Protein AF-A0A8H4V1C7-F1 (afdb_monomer)

Sequence (388 aa):
MLRLYQAPLQSSQPSQIDTTASMDLNTNDAVQQEPMLTAEHVKLALLLKQCIADLATHTYYADQISDMVRTLLRRIRPLAPTDVSTATLSKIITEPNASTNNISNLTGERQAENYFYSTASRVVALEAVKDILGVANQGKTTNGPDIESRNKVGLHVWEGTQWLLRDSDRHVRNAYAEAFTSWLQLETTKNDFKVPDSSSRLSRAQSKHESDGHKRNAPMAAVDKTHTHASFVFLQLLHLSIYETAIEYADKQEDILVAYVLLVQMVDKLGVNAVRFGLPMVLKLQSEALTTATSQVNIGSLVYGYLTALTDKFGFSSSQLGSAISGEIFKRQKNGTWLDMVQLPPLPVSQIPSSANESLDRPALQEPLRAFSAVGELVMQVEDAYNT

Solvent-accessible surface area (backbone atoms only — not comparable to full-atom values): 23350 Å² total; per-residue (Å²): 141,81,86,76,87,80,82,83,88,79,87,81,83,91,81,89,88,82,92,85,85,89,76,97,72,93,71,84,78,73,75,80,70,75,80,80,75,50,74,63,56,53,50,50,50,53,50,50,39,50,53,61,12,57,58,36,68,62,79,93,48,37,55,48,66,36,47,54,43,33,52,47,58,70,26,48,47,72,68,71,61,86,87,60,49,69,69,57,58,52,44,56,75,73,46,88,75,73,75,87,79,75,84,82,77,52,75,62,61,65,51,56,76,68,43,26,46,51,68,69,48,38,28,51,44,28,47,31,43,30,43,25,54,49,45,58,52,60,71,81,78,62,96,71,92,68,87,72,67,52,55,68,56,57,68,41,58,54,47,89,50,42,64,43,55,61,43,92,48,64,62,40,23,50,28,44,51,46,24,51,52,46,43,47,71,73,48,52,48,86,67,50,31,51,73,83,66,77,66,68,61,56,61,68,63,67,77,69,87,82,78,88,83,81,93,80,86,66,66,66,66,52,52,51,51,51,43,52,48,37,33,50,52,34,53,50,49,35,44,50,31,46,51,51,39,41,62,78,36,28,73,38,65,54,61,40,49,48,48,39,35,50,54,41,51,37,40,72,37,21,30,57,65,33,42,75,47,43,48,63,47,46,59,48,58,69,68,54,91,64,88,48,65,57,25,45,26,42,52,52,32,39,43,54,46,45,51,50,45,49,24,58,72,47,68,39,45,87,36,72,66,26,48,52,54,53,50,51,50,52,52,27,53,77,68,69,50,48,50,85,79,66,48,88,81,57,64,59,68,92,71,57,68,78,78,87,78,72,80,76,84,66,79,77,72,90,63,84,83,81,70,90,77,65,57,69,63,52,52,49,50,48,48,56,47,69,77,106

Radius of gyration: 25.95 Å; Cα contacts (8 Å, |Δi|>4): 340; chains: 1; bounding box: 70×93×58 Å

Foldseek 3Di:
DDDDDDDDDDDDDDDDDDDDDDDDDPDPPPPPDDPDDDPVNVVVLVVVLLVLLLVLLDDPAACVLLCSLLQLLVQEDEADPPVCPPVLVVCCVPPVPDDPPPPDPCPPSVSNVSHQRDPVSLLSSLVSLLSNLVSNQVVVPDDDDDPPRYDFNALLSCQPNLCQCVDPDPSSNLSNLQSVLSSLVRRFDPPLQDDPDPPVVVVVVPVDPDDDDDDDDPPPVVVVVVSSVSNLVSLLSNLVSLLVQCVVCLLPLLSLLSSLLSLLSCCQRNNPSNCVRNVVSLLVLQVDPDDDLSSQLSSLQSSLLSLQSLCVNLVNCVPPSVVVSVVLQVVCVVVVSHDPQSDPVHDRSVPRDDCPDDPPPGDDDPDRRDRDDPVVVSVVSSVVSNVD

Secondary structure (DSSP, 8-state):
--------------------------------------HHHHHHHHHHHHHHHHGGGS-SSTTHHHHHHHHHHHHB-SS--TTS-HHHHHHHHH-TT--S--TTSTTTHHHHTTSB-SHHHHHHHHHHHHHHHHHHHHGGGSS-S--TTS----GGGGTT-GGGGG-SSHHHHHHHHHHHHHHHHHH--TTTTS---SSHHHHHHHS-----------HHHHHHHHHHHHHHHHHHHHHHHHHHHHHHTTT-HHHHHHHHHHHHHHHHHHTHHHHHHHHHHHHHHTTS---SHHHHHHHHHHHHHHHHHHHHHTT-TTSHHHHHHHHHHHHHHHTT-S-TT--SSPPPGGGS---SS----PPPPSS-------HHHHHHHHHHHHH-

Nearest PDB structures (foldseek):
  7ue2-assembly1_A  TM=3.694E-01  e=6.417E+00  synthetic construct
  6rrk-assembly2_A  TM=1.692E-01  e=2.383E+00  Homo sapiens

Structure (mmCIF, N/CA/C/O backbone):
data_AF-A0A8H4V1C7-F1
#
_entry.id   AF-A0A8H4V1C7-F1
#
loop_
_atom_site.group_PDB
_atom_site.id
_atom_site.type_symbol
_atom_site.label_atom_id
_atom_site.label_alt_id
_atom_site.label_comp_id
_atom_site.label_asym_id
_atom_site.label_entity_id
_atom_site.label_seq_id
_atom_site.pdbx_PDB_ins_code
_atom_site.Cartn_x
_atom_site.Cartn_y
_atom_site.Cartn_z
_atom_site.occupancy
_atom_site.B_iso_or_equiv
_atom_site.auth_seq_id
_atom_site.auth_comp_id
_atom_site.auth_asym_id
_atom_site.auth_atom_id
_atom_site.pdbx_PDB_model_num
ATOM 1 N N . MET A 1 1 ? 3.043 20.015 -11.185 1.00 26.77 1 MET A N 1
ATOM 2 C CA . MET A 1 1 ? 3.939 21.104 -10.734 1.00 26.77 1 MET A CA 1
ATOM 3 C C . MET A 1 1 ? 4.290 20.857 -9.272 1.00 26.77 1 MET A C 1
ATOM 5 O O . MET A 1 1 ? 3.580 21.327 -8.395 1.00 26.77 1 MET A O 1
ATOM 9 N N . LEU A 1 2 ? 5.309 20.033 -9.013 1.00 31.56 2 LEU A N 1
ATOM 10 C CA . LEU A 1 2 ? 5.764 19.692 -7.660 1.00 31.56 2 LEU A CA 1
ATOM 11 C C . LEU A 1 2 ? 6.832 20.706 -7.222 1.00 31.56 2 LEU A C 1
ATOM 13 O O . LEU A 1 2 ? 7.815 20.913 -7.932 1.00 31.56 2 LEU A O 1
ATOM 17 N N . ARG A 1 3 ? 6.590 21.376 -6.088 1.00 30.47 3 ARG A N 1
ATOM 18 C CA . ARG A 1 3 ? 7.496 22.347 -5.461 1.00 30.47 3 ARG A CA 1
ATOM 19 C C . ARG A 1 3 ? 8.681 21.607 -4.848 1.00 30.47 3 ARG A C 1
ATOM 21 O O . ARG A 1 3 ? 8.581 21.096 -3.738 1.00 30.47 3 ARG A O 1
ATOM 28 N N . LEU A 1 4 ? 9.799 21.582 -5.559 1.00 37.28 4 LEU A N 1
ATOM 29 C CA . LEU A 1 4 ? 11.096 21.329 -4.945 1.00 37.28 4 LEU A CA 1
ATOM 30 C C . LEU A 1 4 ? 11.575 22.641 -4.308 1.00 37.28 4 LEU A C 1
ATOM 32 O O . LEU A 1 4 ? 11.664 23.660 -4.985 1.00 37.28 4 LEU A O 1
ATOM 36 N N . TYR A 1 5 ? 11.758 22.593 -2.987 1.00 34.47 5 TYR A N 1
ATOM 37 C CA . TYR A 1 5 ? 12.423 23.545 -2.092 1.00 34.47 5 TYR A CA 1
ATOM 38 C C . TYR A 1 5 ? 12.792 24.923 -2.667 1.00 34.47 5 TYR A C 1
ATOM 40 O O . TYR A 1 5 ? 13.835 25.104 -3.291 1.00 34.47 5 TYR A O 1
ATOM 48 N N . GLN A 1 6 ? 11.988 25.931 -2.327 1.00 30.08 6 GLN A N 1
ATOM 49 C CA . GLN A 1 6 ? 12.411 27.329 -2.348 1.00 30.08 6 GLN A CA 1
ATOM 50 C C . GLN A 1 6 ? 12.234 27.879 -0.928 1.00 30.08 6 GLN A C 1
ATOM 52 O O . GLN A 1 6 ? 11.108 28.064 -0.468 1.00 30.08 6 GLN A O 1
ATOM 57 N N . ALA A 1 7 ? 13.338 28.065 -0.202 1.00 30.33 7 ALA A N 1
ATOM 58 C CA . ALA A 1 7 ? 13.331 28.777 1.075 1.00 30.33 7 ALA A CA 1
ATOM 59 C C . ALA A 1 7 ? 13.238 30.301 0.822 1.00 30.33 7 ALA A C 1
ATOM 61 O O . ALA A 1 7 ? 13.764 30.779 -0.188 1.00 30.33 7 ALA A O 1
ATOM 62 N N . PRO A 1 8 ? 12.564 31.074 1.694 1.00 30.16 8 PRO A N 1
ATOM 63 C CA . PRO A 1 8 ? 12.330 32.499 1.479 1.00 30.16 8 PRO A CA 1
ATOM 64 C C . PRO A 1 8 ? 13.591 33.335 1.745 1.00 30.16 8 PRO A C 1
ATOM 66 O O . PRO A 1 8 ? 14.220 33.227 2.794 1.00 30.16 8 PRO A O 1
ATOM 69 N N . LEU A 1 9 ? 13.924 34.221 0.804 1.00 26.92 9 LEU A N 1
ATOM 70 C CA . LEU A 1 9 ? 14.897 35.297 0.990 1.00 26.92 9 LEU A CA 1
ATOM 71 C C . LEU A 1 9 ? 14.350 36.301 2.019 1.00 26.92 9 LEU A C 1
ATOM 73 O O . LEU A 1 9 ? 13.437 37.064 1.708 1.00 26.92 9 LEU A O 1
ATOM 77 N N . GLN A 1 10 ? 14.904 36.323 3.233 1.00 28.25 10 GLN A N 1
ATOM 78 C CA . GLN A 1 10 ? 14.740 37.449 4.155 1.00 28.25 10 GLN A CA 1
ATOM 79 C C . GLN A 1 10 ? 15.849 38.474 3.896 1.00 28.25 10 GLN A C 1
ATOM 81 O O . GLN A 1 10 ? 17.031 38.211 4.107 1.00 28.25 10 GLN A O 1
ATOM 86 N N . SER A 1 11 ? 15.457 39.653 3.419 1.00 26.39 11 SER A N 1
ATOM 87 C CA . SER A 1 11 ? 16.306 40.838 3.349 1.00 26.39 11 SER A CA 1
ATOM 88 C C . SER A 1 11 ? 16.391 41.490 4.732 1.00 26.39 11 SER A C 1
ATOM 90 O O . SER A 1 11 ? 15.409 42.075 5.191 1.00 26.39 11 SER A O 1
ATOM 92 N N . SER A 1 12 ? 17.552 41.433 5.379 1.00 29.14 12 SER A N 1
ATOM 93 C CA . SER A 1 12 ? 17.811 42.173 6.619 1.00 29.14 12 SER A CA 1
ATOM 94 C C . SER A 1 12 ? 18.570 43.467 6.310 1.00 29.14 12 SER A C 1
ATOM 96 O O . SER A 1 12 ? 19.718 43.430 5.870 1.00 29.14 12 SER A O 1
ATOM 98 N N . GLN A 1 13 ? 17.929 44.617 6.541 1.00 25.20 13 GLN A N 1
ATOM 99 C CA . GLN A 1 13 ? 18.612 45.904 6.732 1.00 25.20 13 GLN A CA 1
ATOM 100 C C . GLN A 1 13 ? 19.282 45.940 8.120 1.00 25.20 13 GLN A C 1
ATOM 102 O O . GLN A 1 13 ? 18.752 45.340 9.057 1.00 25.20 13 GLN A O 1
ATOM 107 N N . PRO A 1 14 ? 20.411 46.653 8.294 1.00 27.86 14 PRO A N 1
ATOM 108 C CA . PRO A 1 14 ? 21.141 46.672 9.554 1.00 27.86 14 PRO A CA 1
ATOM 109 C C . PRO A 1 14 ? 20.609 47.763 10.491 1.00 27.86 14 PRO A C 1
ATOM 111 O O . PRO A 1 14 ? 20.360 48.892 10.074 1.00 27.86 14 PRO A O 1
ATOM 114 N N . SER A 1 15 ? 20.499 47.450 11.780 1.00 26.08 15 SER A N 1
ATOM 115 C CA . SER A 1 15 ? 20.447 48.447 12.854 1.00 26.08 15 SER A CA 1
ATOM 116 C C . SER A 1 15 ? 21.592 48.172 13.825 1.00 26.08 15 SER A C 1
ATOM 118 O O . SER A 1 15 ? 21.774 47.048 14.285 1.00 26.08 15 SER A O 1
ATOM 120 N N . GLN A 1 16 ? 22.404 49.205 14.044 1.00 26.34 16 GLN A N 1
ATOM 121 C CA . GLN A 1 16 ? 23.557 49.245 14.942 1.00 26.34 16 GLN A CA 1
ATOM 122 C C . GLN A 1 16 ? 23.115 49.243 16.419 1.00 26.34 16 GLN A C 1
ATOM 124 O O . GLN A 1 16 ? 22.087 49.841 16.728 1.00 26.34 16 GLN A O 1
ATOM 129 N N . ILE A 1 17 ? 23.936 48.676 17.319 1.00 29.11 17 ILE A N 1
ATOM 130 C CA . ILE A 1 17 ? 24.648 49.373 18.424 1.00 29.11 17 ILE A CA 1
ATOM 131 C C . ILE A 1 17 ? 25.153 48.376 19.508 1.00 29.11 17 ILE A C 1
ATOM 133 O O . ILE A 1 17 ? 24.414 47.525 19.987 1.00 29.11 17 ILE A O 1
ATOM 137 N N . ASP A 1 18 ? 26.432 48.580 19.858 1.00 25.89 18 ASP A N 1
ATOM 138 C CA . ASP A 1 18 ? 27.229 48.327 21.080 1.00 25.89 18 ASP A CA 1
ATOM 139 C C . ASP A 1 18 ? 27.553 46.939 21.683 1.00 25.89 18 ASP A C 1
ATOM 141 O O . ASP A 1 18 ? 26.820 46.347 22.465 1.00 25.89 18 ASP A O 1
ATOM 145 N N . THR A 1 19 ? 28.798 46.522 21.406 1.00 29.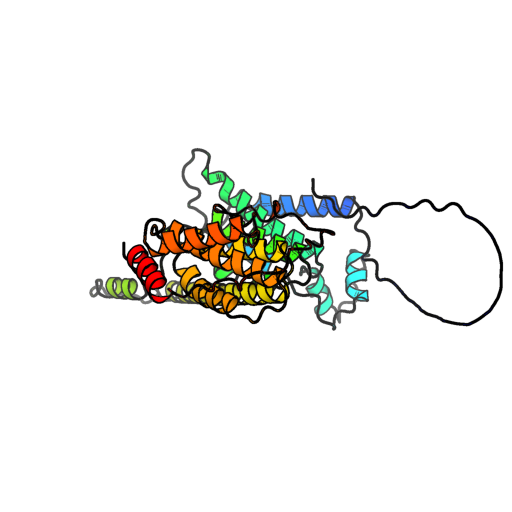05 19 THR A N 1
ATOM 146 C CA . THR A 1 19 ? 29.955 46.349 22.319 1.00 29.05 19 THR A CA 1
ATOM 147 C C . THR A 1 19 ? 29.729 45.966 23.797 1.00 29.05 19 THR A C 1
ATOM 149 O O . THR A 1 19 ? 29.399 46.809 24.625 1.00 29.05 19 THR A O 1
ATOM 152 N N . THR A 1 20 ? 30.109 44.739 24.185 1.00 27.77 20 THR A N 1
ATOM 153 C CA . THR A 1 20 ? 31.231 44.393 25.105 1.00 27.77 20 THR A CA 1
ATOM 154 C C . THR A 1 20 ? 31.160 42.918 25.543 1.00 27.77 20 THR A C 1
ATOM 156 O O . THR A 1 20 ? 30.081 42.355 25.668 1.00 27.77 20 THR A O 1
ATOM 159 N N . ALA A 1 21 ? 32.335 42.349 25.845 1.00 28.30 21 ALA A N 1
ATOM 160 C CA . ALA A 1 21 ? 32.614 41.068 26.516 1.00 28.30 21 ALA A CA 1
ATOM 161 C C . ALA A 1 21 ? 32.961 39.855 25.625 1.00 28.30 21 ALA A C 1
ATOM 163 O O . ALA A 1 21 ? 32.139 39.212 24.985 1.00 28.30 21 ALA A O 1
ATOM 164 N N . SER A 1 22 ? 34.257 39.555 25.679 1.00 29.39 22 SER A N 1
ATOM 165 C CA . SER A 1 22 ? 34.970 38.345 25.284 1.00 29.39 22 SER A CA 1
ATOM 166 C C . SER A 1 22 ? 34.446 37.071 25.953 1.00 29.39 22 SER A C 1
ATOM 168 O O . SER A 1 22 ? 34.330 37.050 27.177 1.00 29.39 22 SER A O 1
ATOM 170 N N . MET A 1 23 ? 34.302 35.987 25.187 1.00 29.89 23 MET A N 1
ATOM 171 C CA . MET A 1 23 ? 34.696 34.637 25.611 1.00 29.89 23 MET A CA 1
ATOM 172 C C . MET A 1 23 ? 34.697 33.682 24.413 1.00 29.89 23 MET A C 1
ATOM 174 O O . MET A 1 23 ? 33.713 33.570 23.686 1.00 29.89 23 MET A O 1
ATOM 178 N N . ASP A 1 24 ? 35.838 33.024 24.220 1.00 32.75 24 ASP A N 1
ATOM 179 C CA . ASP A 1 24 ? 36.087 31.987 23.227 1.00 32.75 24 ASP A CA 1
ATOM 180 C C . ASP A 1 24 ? 35.074 30.840 23.331 1.00 32.75 24 ASP A C 1
ATOM 182 O O . ASP A 1 24 ? 35.061 30.109 24.319 1.00 32.75 24 ASP A O 1
ATOM 186 N N . LEU A 1 25 ? 34.284 30.629 22.278 1.00 28.27 25 LEU A N 1
ATOM 187 C CA . LEU A 1 25 ? 33.581 29.373 22.024 1.00 28.27 25 LEU A CA 1
ATOM 188 C C . LEU A 1 25 ? 33.672 29.060 20.532 1.00 28.27 25 LEU A C 1
ATOM 190 O O . LEU A 1 25 ? 32.875 29.500 19.704 1.00 28.27 25 LEU A O 1
ATOM 194 N N . ASN A 1 26 ? 34.710 28.296 20.209 1.00 29.84 26 ASN A N 1
ATOM 195 C CA . ASN A 1 26 ? 34.940 27.688 18.912 1.00 29.84 26 ASN A CA 1
ATOM 196 C C . ASN A 1 26 ? 33.901 26.569 18.720 1.00 29.84 26 ASN A C 1
ATOM 198 O O . ASN A 1 26 ? 34.162 25.398 18.993 1.00 29.84 26 ASN A O 1
ATOM 202 N N . THR A 1 27 ? 32.689 26.952 18.324 1.00 28.47 27 THR A N 1
ATOM 203 C CA . THR A 1 27 ? 31.579 26.035 18.042 1.00 28.47 27 THR A CA 1
ATOM 204 C C . THR A 1 27 ? 31.425 25.979 16.530 1.00 28.47 27 THR A C 1
ATOM 206 O O . THR A 1 27 ? 30.782 26.827 15.918 1.00 28.47 27 THR A O 1
ATOM 209 N N . ASN A 1 28 ? 32.091 25.004 15.912 1.00 28.61 28 ASN A N 1
ATOM 210 C CA . ASN A 1 28 ? 31.860 24.641 14.518 1.00 28.61 28 ASN A CA 1
ATOM 211 C C . ASN A 1 28 ? 30.501 23.932 14.413 1.00 28.61 28 ASN A C 1
ATOM 213 O O . ASN A 1 28 ? 30.443 22.718 14.227 1.00 28.61 28 ASN A O 1
ATOM 217 N N . ASP A 1 29 ? 29.412 24.694 14.513 1.00 27.14 29 ASP A N 1
ATOM 218 C CA . ASP A 1 29 ? 28.096 24.274 14.030 1.00 27.14 29 ASP A CA 1
ATOM 219 C C . ASP A 1 29 ? 28.081 24.415 12.504 1.00 27.14 29 ASP A C 1
ATOM 221 O O . ASP A 1 29 ? 27.493 25.324 11.916 1.00 27.14 29 ASP A O 1
ATOM 225 N N . ALA A 1 30 ? 28.778 23.495 11.837 1.00 30.17 30 ALA A N 1
ATOM 226 C CA . ALA A 1 30 ? 28.571 23.258 10.421 1.00 30.17 30 ALA A CA 1
ATOM 227 C C . ALA A 1 30 ? 27.238 22.517 10.270 1.00 30.17 30 ALA A C 1
ATOM 229 O O . ALA A 1 30 ? 27.190 21.288 10.205 1.00 30.17 30 ALA A O 1
ATOM 230 N N . VAL A 1 31 ? 26.148 23.286 10.234 1.00 32.81 31 VAL A N 1
ATOM 231 C CA . VAL A 1 31 ? 24.867 22.843 9.682 1.00 32.81 31 VAL A CA 1
ATOM 232 C C . VAL A 1 31 ? 25.169 22.308 8.283 1.00 32.81 31 VAL A C 1
ATOM 234 O O . VAL A 1 31 ? 25.456 23.073 7.363 1.00 32.81 31 VAL A O 1
ATOM 237 N N . GLN A 1 32 ? 25.179 20.982 8.146 1.00 33.19 32 GLN A N 1
ATOM 238 C CA . GLN A 1 32 ? 25.326 20.290 6.872 1.00 33.19 32 GLN A CA 1
ATOM 239 C C . GLN A 1 32 ? 24.085 20.595 6.029 1.00 33.19 32 GLN A C 1
ATOM 241 O O . GLN A 1 32 ? 23.100 19.863 6.046 1.00 33.19 32 GLN A O 1
ATOM 246 N N . GLN A 1 33 ? 24.114 21.725 5.325 1.00 32.47 33 GLN A N 1
ATOM 247 C CA . GLN A 1 33 ? 23.203 21.989 4.226 1.00 32.47 33 GLN A CA 1
ATOM 248 C C . GLN A 1 33 ? 23.532 20.981 3.127 1.00 32.47 33 GLN A C 1
ATOM 250 O O . GLN A 1 33 ? 24.627 20.997 2.562 1.00 32.47 33 GLN A O 1
ATOM 255 N N . GLU A 1 34 ? 22.588 20.082 2.850 1.00 41.69 34 GLU A N 1
ATOM 256 C CA . GLU A 1 34 ? 22.581 19.302 1.616 1.00 41.69 34 GLU A CA 1
ATOM 257 C C . GLU A 1 34 ? 22.830 20.276 0.445 1.00 41.69 34 GLU A C 1
ATOM 259 O O . GLU A 1 34 ? 22.159 21.314 0.377 1.00 41.69 34 GLU A O 1
ATOM 264 N N . PRO A 1 35 ? 23.810 20.019 -0.441 1.00 48.12 35 PRO A N 1
ATOM 265 C CA . PRO A 1 35 ? 24.125 20.945 -1.519 1.00 48.12 35 PRO A CA 1
ATOM 266 C C . PRO A 1 35 ? 22.875 21.152 -2.379 1.00 48.12 35 PRO A C 1
ATOM 268 O O . PRO A 1 35 ? 22.331 20.197 -2.935 1.00 48.12 35 PRO A O 1
ATOM 271 N N . MET A 1 36 ? 22.402 22.402 -2.468 1.00 49.94 36 MET A N 1
ATOM 272 C CA . MET A 1 36 ? 21.255 22.757 -3.303 1.00 49.94 36 MET A CA 1
ATOM 273 C C . MET A 1 36 ? 21.532 22.320 -4.744 1.00 49.94 36 MET A C 1
ATOM 275 O O . MET A 1 36 ? 22.378 22.893 -5.431 1.00 49.94 36 MET A O 1
ATOM 279 N N . LEU A 1 37 ? 20.798 21.307 -5.207 1.00 62.50 37 LEU A N 1
ATOM 280 C CA . LEU A 1 37 ? 20.766 20.916 -6.612 1.00 62.50 37 LEU A CA 1
ATOM 281 C C . LEU A 1 37 ? 20.363 22.133 -7.450 1.00 62.50 37 LEU A C 1
ATOM 283 O O . LEU A 1 37 ? 19.353 22.784 -7.177 1.00 62.50 37 LEU A O 1
ATOM 287 N N . THR A 1 38 ? 21.145 22.440 -8.483 1.00 79.19 38 THR A N 1
ATOM 288 C CA . THR A 1 38 ? 20.794 23.501 -9.429 1.00 79.19 38 THR A CA 1
ATOM 289 C C . THR A 1 38 ? 19.465 23.162 -10.112 1.00 79.19 38 THR A C 1
ATOM 291 O O . THR A 1 38 ? 19.116 21.992 -10.299 1.00 79.19 38 THR A O 1
ATOM 294 N N . ALA A 1 39 ? 18.707 24.182 -10.525 1.00 82.25 39 ALA A N 1
ATOM 295 C CA . ALA A 1 39 ? 17.449 23.977 -11.252 1.00 82.25 39 ALA A CA 1
ATOM 296 C C . ALA A 1 39 ? 17.639 23.116 -12.521 1.00 82.25 39 ALA A C 1
ATOM 298 O O . ALA A 1 39 ? 16.746 22.367 -12.920 1.00 82.25 39 ALA A O 1
ATOM 299 N N . GLU A 1 40 ? 18.826 23.183 -13.128 1.00 85.62 40 GLU A N 1
ATOM 300 C CA . GLU A 1 40 ? 19.221 22.361 -14.270 1.00 85.62 40 GLU A CA 1
ATOM 301 C C . GLU A 1 40 ? 19.371 20.880 -13.901 1.00 85.62 40 GLU A C 1
ATOM 303 O O . GLU A 1 40 ? 18.841 20.030 -14.617 1.00 85.62 40 GLU A O 1
ATOM 308 N N . HIS A 1 41 ? 20.004 20.557 -12.766 1.00 82.31 41 HIS A N 1
ATOM 309 C CA . HIS A 1 41 ? 20.128 19.174 -12.289 1.00 82.31 41 HIS A CA 1
ATOM 310 C C . HIS A 1 41 ? 18.764 18.553 -11.974 1.00 82.31 41 HIS A C 1
ATOM 312 O O . HIS A 1 41 ? 18.514 17.400 -12.324 1.00 82.31 41 HIS A O 1
ATOM 318 N N . VAL A 1 42 ? 17.851 19.329 -11.385 1.00 83.88 42 VAL A N 1
ATOM 319 C CA . VAL A 1 42 ? 16.468 18.889 -11.145 1.00 83.88 42 VAL A CA 1
ATOM 320 C C . VAL A 1 42 ? 15.756 18.580 -12.463 1.00 83.88 42 VAL A C 1
ATOM 322 O O . VAL A 1 42 ? 15.144 17.520 -12.608 1.00 83.88 42 VAL A O 1
ATOM 325 N N . LYS A 1 43 ? 15.856 19.477 -13.452 1.00 88.88 43 LYS A N 1
ATOM 326 C CA . LYS A 1 43 ? 15.255 19.268 -14.776 1.00 88.88 43 LYS A CA 1
ATOM 327 C C . LYS A 1 43 ? 15.835 18.034 -15.468 1.00 88.88 43 LYS A C 1
ATOM 329 O O . LYS A 1 43 ? 15.077 17.253 -16.040 1.00 88.88 43 LYS A O 1
ATOM 334 N N . LEU A 1 44 ? 17.152 17.848 -15.405 1.00 90.56 44 LEU A N 1
ATOM 335 C CA . LEU A 1 44 ? 17.824 16.684 -15.977 1.00 90.56 44 LEU A CA 1
ATOM 336 C C . LEU A 1 44 ? 17.358 15.382 -15.315 1.00 90.56 44 LEU A C 1
ATOM 338 O O . LEU A 1 44 ? 17.051 14.426 -16.022 1.00 90.56 44 LEU A O 1
ATOM 342 N N . ALA A 1 45 ? 17.239 15.353 -13.985 1.00 87.38 45 ALA A N 1
ATOM 343 C CA . ALA A 1 45 ? 16.742 14.187 -13.257 1.00 87.38 45 ALA A CA 1
ATOM 344 C C . ALA A 1 45 ? 15.302 13.826 -13.660 1.00 87.38 45 ALA A C 1
ATOM 346 O O . ALA A 1 45 ? 14.997 12.654 -13.882 1.00 87.38 45 ALA A O 1
ATOM 347 N N . LEU A 1 46 ? 14.430 14.827 -13.824 1.00 90.00 46 LEU A N 1
ATOM 348 C CA . LEU A 1 46 ? 13.058 14.618 -14.295 1.00 90.00 46 LEU A CA 1
ATOM 349 C C . LEU A 1 46 ? 13.009 14.088 -15.734 1.00 90.00 46 LEU A C 1
ATOM 351 O O . LEU A 1 46 ? 12.236 13.175 -16.015 1.00 90.00 46 LEU A O 1
ATOM 355 N N . LEU A 1 47 ? 13.845 14.620 -16.631 1.00 93.69 47 LEU A N 1
ATOM 356 C CA . LEU A 1 47 ? 13.957 14.118 -18.004 1.00 93.69 47 LEU A CA 1
ATOM 357 C C . LEU A 1 47 ? 14.470 12.678 -18.030 1.00 93.69 47 LEU A C 1
ATOM 359 O O . LEU A 1 47 ? 13.916 11.854 -18.746 1.00 93.69 47 LEU A O 1
ATOM 363 N N . LEU A 1 48 ? 15.483 12.352 -17.223 1.00 92.75 48 LEU A N 1
ATOM 364 C CA . LEU A 1 48 ? 16.009 10.993 -17.132 1.00 92.75 48 LEU A CA 1
ATOM 365 C C . LEU A 1 48 ? 14.949 10.017 -16.610 1.00 92.75 48 LEU A C 1
ATOM 367 O O . LEU A 1 48 ? 14.787 8.941 -17.182 1.00 92.75 48 LEU A O 1
ATOM 371 N N . LYS A 1 49 ? 14.195 10.406 -15.573 1.00 94.25 49 LYS A N 1
ATOM 372 C CA . LYS A 1 49 ? 13.057 9.629 -15.065 1.00 94.25 49 LYS A CA 1
ATOM 373 C C . LYS A 1 49 ? 12.037 9.353 -16.172 1.00 94.25 49 LYS A C 1
ATOM 375 O O . LYS A 1 49 ? 11.649 8.203 -16.359 1.00 94.25 49 LYS A O 1
ATOM 380 N N . GLN A 1 50 ? 11.653 10.388 -16.922 1.00 94.00 50 GLN A N 1
ATOM 381 C CA . GLN A 1 50 ? 10.709 10.259 -18.032 1.00 94.00 50 GLN A CA 1
ATOM 382 C C . GLN A 1 50 ? 11.251 9.329 -19.124 1.00 94.00 50 GLN A C 1
ATOM 384 O O . GLN A 1 50 ? 10.560 8.397 -19.513 1.00 94.00 50 GLN A O 1
ATOM 389 N N . CYS A 1 51 ? 12.505 9.505 -19.551 1.00 95.75 51 CYS A N 1
ATOM 390 C CA . CYS A 1 51 ? 13.138 8.626 -20.535 1.00 95.75 51 CYS A CA 1
ATOM 391 C C . CYS A 1 51 ? 13.132 7.158 -20.079 1.00 95.75 51 CYS A C 1
ATOM 393 O O . CYS A 1 51 ? 12.821 6.272 -20.872 1.00 95.75 51 CYS A O 1
ATOM 395 N N . ILE A 1 52 ? 13.454 6.896 -18.804 1.00 94.31 52 ILE A N 1
ATOM 396 C CA . ILE A 1 52 ? 13.421 5.551 -18.206 1.00 94.31 52 ILE A CA 1
ATOM 397 C C . ILE A 1 52 ? 12.003 4.965 -18.228 1.00 94.31 52 ILE A C 1
ATOM 399 O O . ILE A 1 52 ? 11.848 3.774 -18.493 1.00 94.31 52 ILE A O 1
ATOM 403 N N . ALA A 1 53 ? 10.974 5.772 -17.970 1.00 94.31 53 ALA A N 1
ATOM 404 C CA . ALA A 1 53 ? 9.589 5.329 -18.087 1.00 94.31 53 ALA A CA 1
ATOM 405 C C . ALA A 1 53 ? 9.202 5.048 -19.548 1.00 94.31 53 ALA A C 1
ATOM 407 O O . ALA A 1 53 ? 8.622 4.004 -19.835 1.00 94.31 53 ALA A O 1
ATOM 408 N N . ASP A 1 54 ? 9.592 5.913 -20.485 1.00 93.38 54 ASP A N 1
ATOM 409 C CA . ASP A 1 54 ? 9.269 5.788 -21.911 1.00 93.38 54 ASP A CA 1
A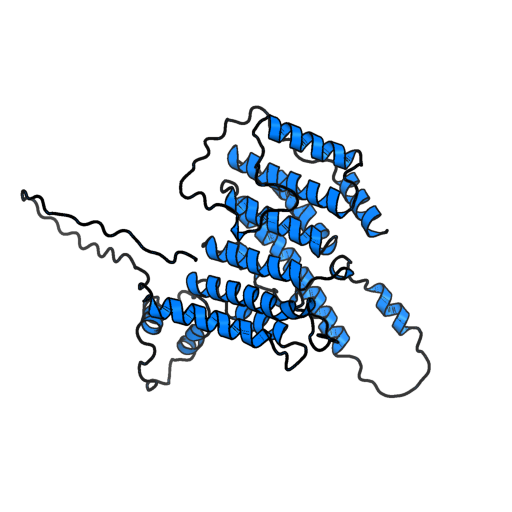TOM 410 C C . ASP A 1 54 ? 9.926 4.559 -22.565 1.00 93.38 54 ASP A C 1
ATOM 412 O O . ASP A 1 54 ? 9.372 3.991 -23.510 1.00 93.38 54 ASP A O 1
ATOM 416 N N . LEU A 1 55 ? 11.050 4.072 -22.021 1.00 92.31 55 LEU A N 1
ATOM 417 C CA . LEU A 1 55 ? 11.654 2.779 -22.385 1.00 92.31 55 LEU A CA 1
ATOM 418 C C . LEU A 1 55 ? 10.683 1.595 -22.210 1.00 92.31 55 LEU A C 1
ATOM 420 O O . LEU A 1 55 ? 10.844 0.574 -22.879 1.00 92.31 55 LEU A O 1
ATOM 424 N N . ALA A 1 56 ? 9.661 1.724 -21.360 1.00 92.12 56 ALA A N 1
ATOM 425 C CA . ALA A 1 56 ? 8.627 0.710 -21.166 1.00 92.12 56 ALA A CA 1
ATOM 426 C C . ALA A 1 56 ? 7.575 0.665 -22.293 1.00 92.12 56 ALA A C 1
ATOM 428 O O . ALA A 1 56 ? 6.749 -0.248 -22.313 1.00 92.12 56 ALA A O 1
ATOM 429 N N . THR A 1 57 ? 7.603 1.614 -23.238 1.00 90.19 57 THR A N 1
ATOM 430 C CA . THR A 1 57 ? 6.660 1.671 -24.372 1.00 90.19 57 THR A CA 1
ATOM 431 C C . THR A 1 57 ? 6.795 0.455 -25.286 1.00 90.19 57 THR A C 1
ATOM 433 O O . THR A 1 57 ? 5.800 -0.058 -25.795 1.00 90.19 57 THR A O 1
ATOM 436 N N . HIS A 1 58 ? 8.025 -0.025 -25.496 1.00 86.75 58 HIS A N 1
ATOM 437 C CA . HIS A 1 58 ? 8.300 -1.194 -26.324 1.00 86.75 58 HIS A CA 1
ATOM 438 C C . HIS A 1 58 ? 8.970 -2.292 -25.498 1.00 86.75 58 HIS A C 1
ATOM 440 O O . HIS A 1 58 ? 9.986 -2.065 -24.841 1.00 86.75 58 HIS A O 1
ATOM 446 N N . THR A 1 59 ? 8.391 -3.492 -25.540 1.00 86.69 59 THR A N 1
ATOM 447 C CA . THR A 1 59 ? 8.893 -4.662 -24.816 1.00 86.69 59 THR A CA 1
ATOM 448 C C . THR A 1 59 ? 9.629 -5.595 -25.777 1.00 86.69 59 THR A C 1
ATOM 450 O O . THR A 1 59 ? 9.014 -6.183 -26.662 1.00 86.69 59 THR A O 1
ATOM 453 N N . TYR A 1 60 ? 10.940 -5.739 -25.585 1.00 88.94 60 TYR A N 1
ATOM 454 C CA . TYR A 1 60 ? 11.823 -6.598 -26.380 1.00 88.94 60 TYR A CA 1
ATOM 455 C C . TYR A 1 60 ? 11.817 -8.061 -25.915 1.00 88.94 60 TYR A C 1
ATOM 457 O O . TYR A 1 60 ? 12.114 -8.958 -26.701 1.00 88.94 60 TYR A O 1
ATOM 465 N N . TYR A 1 61 ? 11.496 -8.317 -24.644 1.00 92.38 61 TYR A N 1
ATOM 466 C CA . TYR A 1 61 ? 11.345 -9.662 -24.087 1.00 92.38 61 TYR A CA 1
ATOM 467 C C . TYR A 1 61 ? 10.356 -9.669 -22.920 1.00 92.38 61 TYR A C 1
ATOM 469 O O . TYR A 1 61 ? 10.140 -8.644 -22.276 1.00 92.38 61 TYR A O 1
ATOM 477 N N . ALA A 1 62 ? 9.780 -10.838 -22.631 1.00 89.25 62 ALA A N 1
ATOM 478 C CA . ALA A 1 62 ? 8.600 -10.945 -21.777 1.00 89.25 62 ALA A CA 1
ATOM 479 C C . ALA A 1 62 ? 8.764 -10.327 -20.376 1.00 89.25 62 ALA A C 1
ATOM 481 O O . ALA A 1 62 ? 7.840 -9.686 -19.883 1.00 89.25 62 ALA A O 1
ATOM 482 N N . ASP A 1 63 ? 9.937 -10.460 -19.756 1.00 92.75 63 ASP A N 1
ATOM 483 C CA . ASP A 1 63 ? 10.192 -10.003 -18.384 1.00 92.75 63 ASP A CA 1
ATOM 484 C C . ASP A 1 63 ? 10.816 -8.599 -18.284 1.00 92.75 63 ASP A C 1
ATOM 486 O O . ASP A 1 63 ? 11.142 -8.157 -17.181 1.00 92.75 63 ASP A O 1
ATOM 490 N N . GLN A 1 64 ? 10.942 -7.852 -19.390 1.00 95.00 64 GLN A N 1
ATOM 491 C CA . GLN A 1 64 ? 11.626 -6.548 -19.411 1.00 95.00 64 GLN A CA 1
ATOM 492 C C . GLN A 1 64 ? 11.104 -5.582 -18.345 1.00 95.00 64 GLN A C 1
ATOM 494 O O . GLN A 1 64 ? 11.888 -4.998 -17.600 1.00 95.00 64 GLN A O 1
ATOM 499 N N . ILE A 1 65 ? 9.782 -5.425 -18.240 1.00 96.06 65 ILE A N 1
ATOM 500 C CA . ILE A 1 65 ? 9.181 -4.501 -17.268 1.00 96.06 65 ILE A CA 1
ATOM 501 C C . ILE A 1 65 ? 9.453 -4.975 -15.835 1.00 96.06 65 ILE A C 1
ATOM 503 O O . ILE A 1 65 ? 9.782 -4.168 -14.964 1.00 96.06 65 ILE A O 1
ATOM 507 N N . SER A 1 66 ? 9.392 -6.290 -15.596 1.00 96.19 66 SER A N 1
ATOM 508 C CA . SER A 1 66 ? 9.748 -6.873 -14.300 1.00 96.19 66 SER A CA 1
ATOM 509 C C . SER A 1 66 ? 11.204 -6.585 -13.938 1.00 96.19 66 SER A C 1
ATOM 511 O O . SER A 1 66 ? 11.486 -6.298 -12.774 1.00 96.19 66 SER A O 1
ATOM 513 N N . ASP A 1 67 ? 12.121 -6.660 -14.900 1.00 96.75 67 ASP A N 1
ATOM 514 C CA . ASP A 1 67 ? 13.544 -6.410 -14.681 1.00 96.75 67 ASP A CA 1
ATOM 515 C C . ASP A 1 67 ? 13.852 -4.932 -14.468 1.00 96.75 67 ASP A C 1
ATOM 517 O O . ASP A 1 67 ? 14.639 -4.608 -13.576 1.00 96.75 67 ASP A O 1
ATOM 521 N N . MET A 1 68 ? 13.204 -4.032 -15.212 1.00 97.38 68 MET A N 1
ATOM 522 C CA . MET A 1 68 ? 13.320 -2.586 -15.001 1.00 97.38 68 MET A CA 1
ATOM 523 C C . MET A 1 68 ? 12.910 -2.210 -13.572 1.00 97.38 68 MET A C 1
ATOM 525 O O . MET A 1 68 ? 13.687 -1.578 -12.850 1.00 97.38 68 MET A O 1
ATOM 529 N N . VAL A 1 69 ? 11.733 -2.670 -13.129 1.00 98.06 69 VAL A N 1
ATOM 530 C CA . VAL A 1 69 ?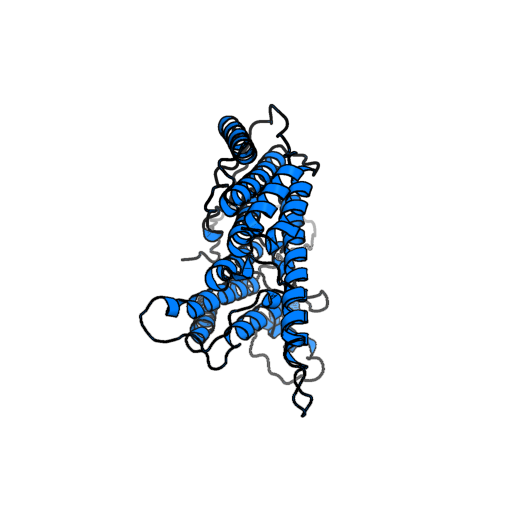 11.229 -2.408 -11.772 1.00 98.06 69 VAL A CA 1
ATOM 531 C C . VAL A 1 69 ? 12.154 -3.028 -10.721 1.00 98.06 69 VAL A C 1
ATOM 533 O O . VAL A 1 69 ? 12.608 -2.331 -9.812 1.00 98.06 69 VAL A O 1
ATOM 536 N N . ARG A 1 70 ? 12.511 -4.312 -10.870 1.00 96.88 70 ARG A N 1
ATOM 537 C CA . ARG A 1 70 ? 13.418 -5.014 -9.946 1.00 96.88 70 ARG A CA 1
ATOM 538 C C . ARG A 1 70 ? 14.773 -4.316 -9.837 1.00 96.88 70 ARG A C 1
ATOM 540 O O . ARG A 1 70 ? 15.339 -4.252 -8.747 1.00 96.88 70 ARG A O 1
ATOM 547 N N . THR A 1 71 ? 15.300 -3.800 -10.944 1.00 96.00 71 THR A N 1
ATOM 548 C CA . THR A 1 71 ? 16.602 -3.121 -10.983 1.00 96.00 71 THR A CA 1
ATOM 549 C C . THR A 1 71 ? 16.570 -1.820 -10.191 1.00 96.00 71 THR A C 1
ATOM 551 O O . THR A 1 71 ? 17.470 -1.588 -9.384 1.00 96.00 71 THR A O 1
ATOM 554 N N . LEU A 1 72 ? 15.531 -0.999 -10.366 1.00 96.31 72 LEU A N 1
ATOM 555 C CA . LEU A 1 72 ? 15.375 0.237 -9.596 1.00 96.31 72 LEU A CA 1
ATOM 556 C C . LEU A 1 72 ? 15.187 -0.055 -8.106 1.00 96.31 72 LEU A C 1
ATOM 558 O O . LEU A 1 72 ? 15.924 0.489 -7.284 1.00 96.31 72 LEU A O 1
ATOM 562 N N . LEU A 1 73 ? 14.285 -0.978 -7.761 1.00 96.75 73 LEU A N 1
ATOM 563 C CA . LEU A 1 73 ? 14.017 -1.352 -6.370 1.00 96.75 73 LEU A CA 1
ATOM 564 C C . LEU A 1 73 ? 15.264 -1.906 -5.665 1.00 96.75 73 LEU A C 1
ATOM 566 O O . LEU A 1 73 ? 15.571 -1.510 -4.543 1.00 96.75 73 LEU A O 1
ATOM 570 N N . ARG A 1 74 ? 16.046 -2.766 -6.333 1.00 94.00 74 ARG A N 1
ATOM 571 C CA . ARG A 1 74 ? 17.293 -3.316 -5.770 1.00 94.00 74 ARG A CA 1
ATOM 572 C C . ARG A 1 74 ? 18.392 -2.279 -5.590 1.00 94.00 74 ARG A C 1
ATOM 574 O O . ARG A 1 74 ? 19.310 -2.537 -4.812 1.00 94.00 74 ARG A O 1
ATOM 581 N N . ARG A 1 75 ? 18.328 -1.156 -6.306 1.00 93.75 75 ARG A N 1
ATOM 582 C CA . ARG A 1 75 ? 19.286 -0.057 -6.166 1.00 93.75 75 ARG A CA 1
ATOM 583 C C . ARG A 1 75 ? 18.917 0.913 -5.050 1.00 93.75 75 ARG A C 1
ATOM 585 O O . ARG A 1 75 ? 19.771 1.687 -4.633 1.00 93.75 75 ARG A O 1
ATOM 592 N N . ILE A 1 76 ? 17.699 0.851 -4.518 1.00 94.31 76 ILE A N 1
ATOM 593 C CA . ILE A 1 76 ? 17.336 1.609 -3.323 1.00 94.31 76 ILE A CA 1
ATOM 594 C C . ILE A 1 76 ? 18.025 0.981 -2.108 1.00 94.31 76 ILE A C 1
ATOM 596 O O . ILE A 1 76 ? 17.966 -0.236 -1.881 1.00 94.31 76 ILE A O 1
ATOM 600 N N . ARG A 1 77 ? 18.718 1.814 -1.331 1.00 89.94 77 ARG A N 1
ATOM 601 C CA . ARG A 1 77 ? 19.406 1.397 -0.110 1.00 89.94 77 ARG A CA 1
ATOM 602 C C . ARG A 1 77 ? 18.982 2.279 1.063 1.00 89.94 77 ARG A C 1
ATOM 604 O O . ARG A 1 77 ? 18.690 3.458 0.858 1.00 89.94 77 ARG A O 1
ATOM 611 N N . PRO A 1 78 ? 18.938 1.732 2.289 1.00 83.44 78 PRO A N 1
ATOM 612 C CA . PRO A 1 78 ? 18.950 2.560 3.490 1.00 83.44 78 PRO A CA 1
ATOM 613 C C . PRO A 1 78 ? 20.175 3.485 3.464 1.00 83.44 78 PRO A C 1
ATOM 615 O O . PRO A 1 78 ? 21.123 3.204 2.724 1.00 83.44 78 PRO A O 1
ATOM 618 N N . LEU A 1 79 ? 20.150 4.569 4.249 1.00 70.69 79 LEU A N 1
ATOM 619 C CA . LEU A 1 79 ? 21.261 5.525 4.366 1.00 70.69 79 LEU A CA 1
ATOM 620 C C . LEU A 1 79 ? 22.620 4.801 4.368 1.00 70.69 79 LEU A C 1
ATOM 622 O O . LEU A 1 79 ? 22.755 3.754 5.005 1.00 70.69 79 LEU A O 1
ATOM 626 N N . ALA A 1 80 ? 23.587 5.330 3.610 1.00 57.03 80 ALA A N 1
ATOM 627 C CA . ALA A 1 80 ? 24.858 4.654 3.363 1.00 57.03 80 ALA A CA 1
ATOM 628 C C . ALA A 1 80 ? 25.495 4.174 4.683 1.00 57.03 80 ALA A C 1
ATOM 630 O O . ALA A 1 80 ? 25.496 4.932 5.657 1.00 57.03 80 ALA A O 1
ATOM 631 N N . PRO A 1 81 ? 26.008 2.929 4.745 1.00 47.78 81 PRO A N 1
ATOM 632 C CA . PRO A 1 81 ? 26.660 2.431 5.947 1.00 47.78 81 PRO A CA 1
ATOM 633 C C . PRO A 1 81 ? 27.808 3.363 6.342 1.00 47.78 81 PRO A C 1
ATOM 635 O O . PRO A 1 81 ? 28.491 3.916 5.479 1.00 47.78 81 PRO A O 1
ATOM 638 N N . THR A 1 82 ? 28.013 3.498 7.651 1.00 48.31 82 THR A N 1
ATOM 639 C CA . THR A 1 82 ? 28.951 4.403 8.341 1.00 48.31 82 THR A CA 1
ATOM 640 C C . THR A 1 82 ? 30.396 4.368 7.812 1.00 48.31 82 THR A C 1
ATOM 642 O O . THR A 1 82 ? 31.165 5.287 8.075 1.00 48.31 82 THR A O 1
ATOM 645 N N . ASP A 1 83 ? 30.758 3.352 7.025 1.00 45.84 83 ASP A N 1
ATOM 646 C CA . ASP A 1 83 ? 32.067 3.207 6.379 1.00 45.84 83 ASP A CA 1
ATOM 647 C C . ASP A 1 83 ? 32.252 4.098 5.135 1.00 45.84 83 ASP A C 1
ATOM 649 O O . ASP A 1 83 ? 33.381 4.300 4.682 1.00 45.84 83 ASP A O 1
ATOM 653 N N . VAL A 1 84 ? 31.176 4.672 4.582 1.00 50.62 84 VAL A N 1
ATOM 654 C CA . VAL A 1 84 ? 31.264 5.701 3.536 1.00 50.62 84 VAL A CA 1
ATOM 655 C C . VAL A 1 84 ? 31.131 7.061 4.207 1.00 50.62 84 VAL A C 1
ATOM 657 O O . VAL A 1 84 ? 30.031 7.513 4.518 1.00 50.62 84 VAL A O 1
ATOM 660 N N . SER A 1 85 ? 32.267 7.718 4.451 1.00 47.50 85 SER A N 1
ATOM 661 C CA . SER A 1 85 ? 32.284 9.072 5.014 1.00 47.50 85 SER A CA 1
ATOM 662 C C . SER A 1 85 ? 31.346 9.991 4.224 1.00 47.50 85 SER A C 1
ATOM 664 O O . SER A 1 85 ? 31.363 10.003 2.992 1.00 47.50 85 SER A O 1
ATOM 666 N N . THR A 1 86 ? 30.562 10.815 4.920 1.00 49.94 86 THR A N 1
ATOM 667 C CA . THR A 1 86 ? 29.719 11.871 4.323 1.00 49.94 86 THR A CA 1
ATOM 668 C C . THR A 1 86 ? 30.513 12.783 3.379 1.00 49.94 86 THR A C 1
ATOM 670 O O . THR A 1 86 ? 29.967 13.269 2.390 1.00 49.94 86 THR A O 1
ATOM 673 N N . ALA A 1 87 ? 31.821 12.935 3.621 1.00 49.38 87 ALA A N 1
ATOM 674 C CA . ALA A 1 87 ? 32.791 13.603 2.750 1.00 49.38 87 ALA A CA 1
ATOM 675 C C . ALA A 1 87 ? 32.977 12.935 1.367 1.00 49.38 87 ALA A C 1
ATOM 677 O O . ALA A 1 87 ? 33.250 13.616 0.380 1.00 49.38 87 ALA A O 1
ATOM 678 N N . THR A 1 88 ? 32.819 11.613 1.269 1.00 52.19 88 THR A N 1
ATOM 679 C CA . THR A 1 88 ? 32.941 10.850 0.017 1.00 52.19 88 THR A CA 1
ATOM 680 C C . THR A 1 88 ? 31.670 10.974 -0.827 1.00 52.19 88 THR A C 1
ATOM 682 O O . THR A 1 88 ? 31.757 11.220 -2.027 1.00 52.19 88 THR A O 1
ATOM 685 N N . LEU A 1 89 ? 30.484 10.912 -0.208 1.00 51.75 89 LEU A N 1
ATOM 686 C CA . LEU A 1 89 ? 29.202 11.122 -0.906 1.00 51.75 89 LEU A CA 1
ATOM 687 C C . LEU A 1 89 ? 29.052 12.562 -1.416 1.00 51.75 89 LEU A C 1
ATOM 689 O O . LEU A 1 89 ? 28.596 12.779 -2.536 1.00 51.75 89 LEU A O 1
ATOM 693 N N . SER A 1 90 ? 29.486 13.547 -0.628 1.00 49.97 90 SER A N 1
ATOM 694 C CA . SER A 1 90 ? 29.487 14.955 -1.047 1.00 49.97 90 SER A CA 1
ATOM 695 C C . SER A 1 90 ? 30.500 15.236 -2.164 1.00 49.97 90 SER A C 1
ATOM 697 O O . SER A 1 90 ? 30.187 16.011 -3.067 1.00 49.97 90 SER A O 1
ATOM 699 N N . LYS A 1 91 ? 31.656 14.557 -2.200 1.00 49.97 91 LYS A N 1
ATOM 700 C CA . LYS A 1 91 ? 32.585 14.629 -3.345 1.00 49.97 91 LYS A CA 1
ATOM 701 C C . LYS A 1 91 ? 31.998 14.059 -4.639 1.00 49.97 91 LYS A C 1
ATOM 703 O O . LYS A 1 91 ? 32.130 14.705 -5.672 1.00 49.97 91 LYS A O 1
ATOM 708 N N . ILE A 1 92 ? 31.300 12.922 -4.583 1.00 52.03 92 ILE A N 1
ATOM 709 C CA . ILE A 1 92 ? 30.637 12.322 -5.760 1.00 52.03 92 ILE A CA 1
ATOM 710 C C . ILE A 1 92 ? 29.563 13.264 -6.333 1.00 52.03 92 ILE A C 1
ATOM 712 O O . ILE A 1 92 ? 29.435 13.399 -7.547 1.00 52.03 92 ILE A O 1
ATOM 716 N N . ILE A 1 93 ? 28.814 13.954 -5.466 1.00 50.81 93 ILE A N 1
ATOM 717 C CA . ILE A 1 93 ? 27.773 14.912 -5.875 1.00 50.81 93 ILE A CA 1
ATOM 718 C C . ILE A 1 93 ? 28.377 16.201 -6.466 1.00 50.81 93 ILE A C 1
ATOM 720 O O . ILE A 1 93 ? 27.766 16.815 -7.339 1.00 50.81 93 ILE A O 1
ATOM 724 N N . THR A 1 94 ? 29.564 16.615 -6.007 1.00 44.97 94 THR A N 1
ATOM 725 C CA . THR A 1 94 ? 30.161 17.914 -6.370 1.00 44.97 94 THR A CA 1
ATOM 726 C C . THR A 1 94 ? 31.128 17.823 -7.560 1.00 44.97 94 THR A C 1
ATOM 728 O O . THR A 1 94 ? 31.271 18.799 -8.294 1.00 44.97 94 THR A O 1
ATOM 731 N N . GLU A 1 95 ? 31.759 16.668 -7.809 1.00 43.12 95 GLU A N 1
ATOM 732 C CA . GLU A 1 95 ? 32.765 16.497 -8.872 1.00 43.12 95 GLU A CA 1
ATOM 733 C C . GLU A 1 95 ? 32.616 15.162 -9.637 1.00 43.12 95 GLU A C 1
ATOM 735 O O . GLU A 1 95 ? 33.388 14.227 -9.422 1.00 43.12 95 GLU A O 1
ATOM 740 N N . PRO A 1 96 ? 31.690 15.061 -10.609 1.00 47.22 96 PRO A N 1
ATOM 741 C CA . PRO A 1 96 ? 31.495 13.836 -11.395 1.00 47.22 96 PRO A CA 1
ATOM 742 C C . PRO A 1 96 ? 32.663 13.488 -12.348 1.00 47.22 96 PRO A C 1
ATOM 744 O O . PRO A 1 96 ? 32.655 12.422 -12.955 1.00 47.22 96 PRO A O 1
ATOM 747 N N . ASN A 1 97 ? 33.675 14.361 -12.485 1.00 43.31 97 ASN A N 1
ATOM 748 C CA . ASN A 1 97 ? 34.769 14.238 -13.464 1.00 43.31 97 ASN A CA 1
ATOM 749 C C . ASN A 1 97 ? 36.182 14.153 -12.844 1.00 43.31 97 ASN A C 1
ATOM 751 O O . ASN A 1 97 ? 37.175 14.359 -13.551 1.00 43.31 97 ASN A O 1
ATOM 755 N N . ALA A 1 98 ? 36.324 13.868 -11.545 1.00 42.25 98 ALA A N 1
ATOM 756 C CA . ALA A 1 98 ? 37.649 13.713 -10.942 1.00 42.25 98 ALA A CA 1
ATOM 757 C C . ALA A 1 98 ? 38.350 12.442 -11.474 1.00 42.25 98 ALA A C 1
ATOM 759 O O . ALA A 1 98 ? 37.988 11.313 -11.159 1.00 42.25 98 ALA A O 1
ATOM 760 N N . SER A 1 99 ? 39.347 12.668 -12.335 1.00 40.72 99 SER A N 1
ATOM 761 C CA . SER A 1 99 ? 40.204 11.700 -13.036 1.00 40.72 99 SER A CA 1
ATOM 762 C C . SER A 1 99 ? 40.394 10.335 -12.352 1.00 40.72 99 SER A C 1
ATOM 764 O O . SER A 1 99 ? 40.952 10.216 -11.262 1.00 40.72 99 SER A O 1
ATOM 766 N N . THR A 1 100 ? 40.052 9.285 -13.096 1.00 43.78 100 THR A N 1
ATOM 767 C CA . THR A 1 100 ? 40.083 7.844 -12.780 1.00 43.78 100 THR A CA 1
ATOM 768 C C . THR A 1 100 ? 41.469 7.221 -12.519 1.00 43.78 100 THR A C 1
ATOM 770 O O . THR A 1 100 ? 41.624 6.011 -12.676 1.00 43.78 100 THR A O 1
ATOM 773 N N . ASN A 1 101 ? 42.491 7.984 -12.124 1.00 37.81 101 ASN A N 1
ATOM 774 C CA . ASN A 1 101 ? 43.882 7.505 -12.137 1.00 37.81 101 ASN A CA 1
ATOM 775 C C . ASN A 1 101 ? 44.412 6.889 -10.832 1.00 37.81 101 ASN A C 1
ATOM 777 O O . ASN A 1 101 ? 45.545 6.423 -10.823 1.00 37.81 101 ASN A O 1
ATOM 781 N N . ASN A 1 102 ? 43.613 6.775 -9.767 1.00 41.16 102 ASN A N 1
ATOM 782 C CA . ASN A 1 102 ? 44.022 6.068 -8.542 1.00 41.16 102 ASN A CA 1
ATOM 783 C C . ASN A 1 102 ? 43.221 4.773 -8.344 1.00 41.16 102 ASN A C 1
ATOM 785 O O . ASN A 1 102 ? 42.422 4.611 -7.423 1.00 41.16 102 ASN A O 1
ATOM 789 N N . ILE A 1 103 ? 43.442 3.829 -9.258 1.00 44.16 103 ILE A N 1
ATOM 790 C CA . ILE A 1 103 ? 42.857 2.485 -9.262 1.00 44.16 103 ILE A CA 1
ATOM 791 C C . ILE A 1 103 ? 43.640 1.613 -8.275 1.00 44.16 103 ILE A C 1
ATOM 793 O O . ILE A 1 103 ? 44.572 0.926 -8.676 1.00 44.16 103 ILE A O 1
ATOM 797 N N . SER A 1 104 ? 43.298 1.640 -6.983 1.00 38.00 104 SER A N 1
ATOM 798 C CA . SER A 1 104 ? 43.645 0.534 -6.060 1.00 38.00 104 SER A CA 1
ATOM 799 C C . SER A 1 104 ? 42.743 0.401 -4.822 1.00 38.00 104 SER A C 1
ATOM 801 O O . SER A 1 104 ? 42.702 -0.689 -4.269 1.00 38.00 104 SER A O 1
ATOM 803 N N . ASN A 1 105 ? 41.931 1.405 -4.446 1.00 38.03 105 ASN A N 1
ATOM 804 C CA . ASN A 1 105 ? 40.992 1.302 -3.302 1.00 38.03 105 ASN A CA 1
ATOM 805 C C . ASN A 1 105 ? 39.493 1.496 -3.667 1.00 38.03 105 ASN A C 1
ATOM 807 O O . ASN A 1 105 ? 38.650 1.640 -2.789 1.00 38.03 105 ASN A O 1
ATOM 811 N N . LEU A 1 106 ? 39.131 1.480 -4.958 1.00 41.66 106 LEU A N 1
ATOM 812 C CA . LEU A 1 106 ? 37.847 1.998 -5.480 1.00 41.66 106 LEU A CA 1
ATOM 813 C C . LEU A 1 106 ? 36.697 0.982 -5.639 1.00 41.66 106 LEU A C 1
ATOM 815 O O . LEU A 1 106 ? 35.714 1.274 -6.323 1.00 41.66 106 LEU A O 1
ATOM 819 N N . THR A 1 107 ? 36.775 -0.219 -5.064 1.00 47.66 107 THR A N 1
ATOM 820 C CA . THR A 1 107 ? 35.652 -1.173 -5.173 1.00 47.66 107 THR A CA 1
ATOM 821 C C . THR A 1 107 ? 34.428 -0.719 -4.375 1.00 47.66 107 THR A C 1
ATOM 823 O O . THR A 1 107 ? 33.311 -0.982 -4.810 1.00 47.66 107 THR A O 1
ATOM 826 N N . GLY A 1 108 ? 34.617 0.007 -3.267 1.00 48.41 108 GLY A N 1
ATOM 827 C CA . GLY A 1 108 ? 33.526 0.604 -2.484 1.00 48.41 108 GLY A CA 1
ATOM 828 C C . GLY A 1 108 ? 32.948 1.883 -3.107 1.00 48.41 108 GLY A C 1
ATOM 829 O O . GLY A 1 108 ? 31.731 2.032 -3.183 1.00 48.41 108 GLY A O 1
ATOM 830 N N . GLU A 1 109 ? 33.803 2.771 -3.624 1.00 46.50 109 GLU A N 1
ATOM 831 C CA . GLU A 1 109 ? 33.392 4.082 -4.163 1.00 46.50 109 GLU A CA 1
ATOM 832 C C . GLU A 1 109 ? 32.588 3.964 -5.469 1.00 46.50 109 GLU A C 1
ATOM 834 O O . GLU A 1 109 ? 31.523 4.563 -5.586 1.00 46.50 109 GLU A O 1
ATOM 839 N N . ARG A 1 110 ? 32.993 3.085 -6.400 1.00 47.25 110 ARG A N 1
ATOM 840 C CA . ARG A 1 110 ? 32.209 2.821 -7.628 1.00 47.25 110 ARG A CA 1
ATOM 841 C C . ARG A 1 110 ? 30.895 2.093 -7.363 1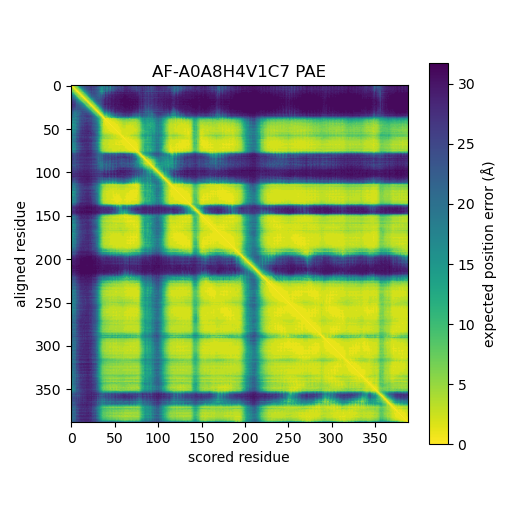.00 47.25 110 ARG A C 1
ATOM 843 O O . ARG A 1 110 ? 29.981 2.131 -8.185 1.00 47.25 110 ARG A O 1
ATOM 850 N N . GLN A 1 111 ? 30.791 1.371 -6.248 1.00 50.53 111 GLN A N 1
ATOM 851 C CA . GLN A 1 111 ? 29.528 0.743 -5.878 1.00 50.53 111 GLN A CA 1
ATOM 852 C C . GLN A 1 111 ? 28.552 1.765 -5.306 1.00 50.53 111 GLN A C 1
ATOM 854 O O . GLN A 1 111 ? 27.376 1.678 -5.640 1.00 50.53 111 GLN A O 1
ATOM 859 N N . ALA A 1 112 ? 29.023 2.767 -4.556 1.00 56.12 112 ALA A N 1
ATOM 860 C CA . ALA A 1 112 ? 28.165 3.818 -4.016 1.00 56.12 112 ALA A CA 1
ATOM 861 C C . ALA A 1 112 ? 27.447 4.638 -5.112 1.00 56.12 112 ALA A C 1
ATOM 863 O O . ALA A 1 112 ? 26.281 4.986 -4.949 1.00 56.12 112 ALA A O 1
ATOM 864 N N . GLU A 1 113 ? 28.095 4.860 -6.261 1.00 61.06 113 GLU A N 1
ATOM 865 C CA . GLU A 1 113 ? 27.516 5.560 -7.426 1.00 61.06 113 GLU A CA 1
ATOM 866 C C . GLU A 1 113 ? 26.305 4.842 -8.052 1.00 61.06 113 GLU A C 1
ATOM 868 O O . GLU A 1 113 ? 25.515 5.453 -8.769 1.00 61.06 113 GLU A O 1
ATOM 873 N N . ASN A 1 114 ? 26.137 3.542 -7.793 1.00 78.75 114 ASN A N 1
ATOM 874 C CA . ASN A 1 114 ? 25.100 2.722 -8.421 1.00 78.75 114 ASN A CA 1
ATOM 875 C C . ASN A 1 114 ? 23.815 2.582 -7.587 1.00 78.75 114 ASN A C 1
ATOM 877 O O . ASN A 1 114 ? 22.896 1.875 -8.016 1.00 78.75 114 ASN A O 1
ATOM 881 N N . TYR A 1 115 ? 23.737 3.215 -6.413 1.00 88.31 115 TYR A N 1
ATOM 882 C CA . TYR A 1 115 ? 22.614 3.078 -5.483 1.00 88.31 115 TYR A CA 1
ATOM 883 C C . TYR A 1 115 ? 21.949 4.422 -5.157 1.00 88.31 115 TYR A C 1
ATOM 885 O O . TYR A 1 115 ? 22.566 5.484 -5.171 1.00 88.31 115 TYR A O 1
ATOM 893 N N . PHE A 1 116 ? 20.667 4.355 -4.808 1.00 89.50 116 PHE A N 1
ATOM 894 C CA . PHE A 1 116 ? 19.867 5.487 -4.354 1.00 89.50 116 PHE A CA 1
ATOM 895 C C . PHE A 1 116 ? 19.909 5.561 -2.822 1.00 89.50 116 PHE A C 1
ATOM 897 O O . PHE A 1 116 ? 19.140 4.870 -2.147 1.00 89.50 116 PHE A O 1
ATOM 904 N N . TYR A 1 117 ? 20.831 6.364 -2.280 1.00 87.12 117 TYR A N 1
ATOM 905 C CA . TYR A 1 117 ? 21.004 6.561 -0.831 1.00 87.12 117 TYR A CA 1
ATOM 906 C C . TYR A 1 117 ? 20.277 7.794 -0.289 1.00 87.12 117 TYR A C 1
ATOM 908 O O . TYR A 1 117 ? 19.758 7.758 0.825 1.00 87.12 117 TYR A O 1
ATOM 916 N N . SER A 1 118 ? 20.246 8.895 -1.049 1.00 88.25 118 SER A N 1
ATOM 917 C CA . SER A 1 118 ? 19.604 10.133 -0.592 1.00 88.25 118 SER A CA 1
ATOM 918 C C . SER A 1 118 ? 18.087 10.018 -0.670 1.00 88.25 118 SER A C 1
ATOM 920 O O . SER A 1 118 ? 17.555 9.361 -1.569 1.00 88.25 118 SER A O 1
ATOM 922 N N . THR A 1 119 ? 17.370 10.696 0.224 1.00 90.50 119 THR A N 1
ATOM 923 C CA . THR A 1 119 ? 15.901 10.786 0.194 1.00 90.50 119 THR A CA 1
ATOM 924 C C . THR A 1 119 ? 15.381 11.161 -1.191 1.00 90.50 119 THR A C 1
ATOM 926 O O . THR A 1 119 ? 14.553 10.436 -1.741 1.00 90.50 119 THR A O 1
ATOM 929 N N . ALA A 1 120 ? 15.920 12.222 -1.800 1.00 89.94 120 ALA A N 1
ATOM 930 C CA . ALA A 1 120 ? 15.504 12.665 -3.129 1.00 89.94 120 ALA A CA 1
ATOM 931 C C . ALA A 1 120 ? 15.677 11.564 -4.189 1.00 89.94 120 ALA A C 1
ATOM 933 O O . ALA A 1 120 ? 14.772 11.314 -4.982 1.00 89.94 120 ALA A O 1
ATOM 934 N N . SER A 1 121 ? 16.810 10.855 -4.172 1.00 90.44 121 SER A N 1
ATOM 935 C CA . SER A 1 121 ? 17.081 9.783 -5.134 1.00 90.44 121 SER A CA 1
ATOM 936 C C . SER A 1 121 ? 16.157 8.572 -4.952 1.00 90.44 121 SER A C 1
ATOM 938 O O . SER A 1 121 ? 15.709 7.987 -5.937 1.00 90.44 121 SER A O 1
ATOM 940 N N . ARG A 1 122 ? 15.802 8.237 -3.703 1.00 94.50 122 ARG A N 1
ATOM 941 C CA . ARG A 1 122 ? 14.863 7.154 -3.372 1.00 94.50 122 ARG A CA 1
ATOM 942 C C . ARG A 1 122 ? 13.447 7.489 -3.828 1.00 94.50 122 ARG A C 1
ATOM 944 O O . ARG A 1 122 ? 12.805 6.648 -4.452 1.00 94.50 122 ARG A O 1
ATOM 951 N N . VAL A 1 123 ? 12.998 8.725 -3.596 1.00 94.88 123 VAL A N 1
ATOM 952 C CA . VAL A 1 123 ? 11.710 9.225 -4.106 1.00 94.88 123 VAL A CA 1
ATOM 953 C C . VAL A 1 123 ? 11.676 9.154 -5.633 1.00 94.88 123 VAL A C 1
ATOM 955 O O . VAL A 1 123 ? 10.770 8.537 -6.185 1.00 94.88 123 VAL A O 1
ATOM 958 N N . VAL A 1 124 ? 12.692 9.687 -6.321 1.00 94.81 124 VAL A N 1
ATOM 959 C CA . VAL A 1 124 ? 12.764 9.661 -7.795 1.00 94.81 124 VAL A CA 1
ATOM 960 C C . VAL A 1 124 ? 12.760 8.231 -8.340 1.00 94.81 124 VAL A C 1
ATOM 962 O O . VAL A 1 124 ? 12.085 7.966 -9.332 1.00 94.81 124 VAL A O 1
ATOM 965 N N . ALA A 1 125 ? 13.464 7.294 -7.699 1.00 95.94 125 ALA A N 1
ATOM 966 C CA . ALA A 1 125 ? 13.471 5.891 -8.111 1.00 95.94 125 ALA A CA 1
ATOM 967 C C . ALA A 1 125 ? 12.089 5.228 -7.966 1.00 95.94 125 ALA A C 1
ATOM 969 O O . ALA A 1 125 ? 11.671 4.478 -8.848 1.00 95.94 125 ALA A O 1
ATOM 970 N N . LEU A 1 126 ? 11.365 5.516 -6.882 1.00 98.00 126 LEU A N 1
ATOM 971 C CA . LEU A 1 126 ? 10.015 4.995 -6.645 1.00 98.00 126 LEU A CA 1
ATOM 972 C C . LEU A 1 126 ? 8.987 5.611 -7.599 1.00 98.00 126 LEU A C 1
ATOM 974 O O . LEU A 1 126 ? 8.147 4.898 -8.149 1.00 98.00 126 LEU A O 1
ATOM 978 N N . GLU A 1 127 ? 9.097 6.910 -7.872 1.00 97.25 127 GLU A N 1
ATOM 979 C CA . GLU A 1 127 ? 8.309 7.560 -8.918 1.00 97.25 127 GLU A CA 1
ATOM 980 C C . GLU A 1 127 ? 8.610 6.973 -10.301 1.00 97.25 127 GLU A C 1
ATOM 982 O O . GLU A 1 127 ? 7.685 6.720 -11.064 1.00 97.25 127 GLU A O 1
ATOM 987 N N . ALA A 1 128 ? 9.877 6.683 -10.617 1.00 97.69 128 ALA A N 1
ATOM 988 C CA . ALA A 1 128 ? 10.244 6.033 -11.874 1.00 97.69 128 ALA A CA 1
ATOM 989 C C . ALA A 1 128 ? 9.581 4.653 -12.006 1.00 97.69 128 ALA A C 1
ATOM 991 O O . ALA A 1 128 ? 9.075 4.318 -13.072 1.00 97.69 128 ALA A O 1
ATOM 992 N N . VAL A 1 129 ? 9.531 3.863 -10.923 1.00 98.31 129 VAL A N 1
ATOM 993 C CA . VAL A 1 129 ? 8.808 2.578 -10.898 1.00 98.31 129 VAL A CA 1
ATOM 994 C C . VAL A 1 129 ? 7.325 2.775 -11.214 1.00 98.31 129 VAL A C 1
ATOM 996 O O . VAL A 1 129 ? 6.781 2.060 -12.056 1.00 98.31 129 VAL A O 1
ATOM 999 N N . LYS A 1 130 ? 6.674 3.755 -10.581 1.00 97.75 130 LYS A N 1
ATOM 1000 C CA . LYS A 1 130 ? 5.277 4.110 -10.863 1.00 97.75 130 LYS A CA 1
ATOM 1001 C C . LYS A 1 130 ? 5.072 4.507 -12.329 1.00 97.75 130 LYS A C 1
ATOM 1003 O O . LYS A 1 130 ? 4.144 4.011 -12.966 1.00 97.75 130 LYS A O 1
ATOM 1008 N N . ASP A 1 131 ? 5.944 5.358 -12.862 1.00 97.50 131 ASP A N 1
ATOM 1009 C CA . ASP A 1 131 ? 5.850 5.877 -14.227 1.00 97.50 131 ASP A CA 1
ATOM 1010 C C . ASP A 1 131 ? 6.072 4.754 -15.265 1.00 97.50 131 ASP A C 1
ATOM 1012 O O . ASP A 1 131 ? 5.291 4.636 -16.210 1.00 97.50 131 ASP A O 1
ATOM 1016 N N . ILE A 1 132 ? 7.044 3.855 -15.038 1.00 97.44 132 ILE A N 1
ATOM 1017 C CA . ILE A 1 132 ? 7.264 2.634 -15.843 1.00 97.44 132 ILE A CA 1
ATOM 1018 C C . ILE A 1 132 ? 5.993 1.784 -15.895 1.00 97.44 132 ILE A C 1
ATOM 1020 O O . ILE A 1 132 ? 5.566 1.374 -16.976 1.00 97.44 132 ILE A O 1
ATOM 1024 N N . LEU A 1 133 ? 5.384 1.509 -14.736 1.00 96.88 133 LEU A N 1
ATOM 1025 C CA . LEU A 1 133 ? 4.150 0.725 -14.664 1.00 96.88 133 LEU A CA 1
ATOM 1026 C C . LEU A 1 133 ? 3.018 1.425 -15.419 1.00 96.88 133 LEU A C 1
ATOM 1028 O O . LEU A 1 133 ? 2.280 0.767 -16.148 1.00 96.88 133 LEU A O 1
ATOM 1032 N N . GLY A 1 134 ? 2.903 2.747 -15.290 1.00 95.75 134 GLY A N 1
ATOM 1033 C CA . GLY A 1 134 ? 1.947 3.552 -16.045 1.00 95.75 134 GLY A CA 1
ATOM 1034 C C . GLY A 1 134 ? 2.108 3.361 -17.552 1.00 95.75 134 GLY A C 1
ATOM 1035 O O . GLY A 1 134 ? 1.181 2.886 -18.208 1.00 95.75 134 GLY A O 1
ATOM 1036 N N . VAL A 1 135 ? 3.293 3.662 -18.090 1.00 94.94 135 VAL A N 1
ATOM 1037 C CA . VAL A 1 135 ? 3.597 3.559 -19.529 1.00 94.94 135 VAL A CA 1
ATOM 1038 C C . VAL A 1 135 ? 3.385 2.131 -20.046 1.00 94.94 135 VAL A C 1
ATOM 1040 O O . VAL A 1 135 ? 2.675 1.936 -21.034 1.00 94.94 135 VAL A O 1
ATOM 1043 N N . ALA A 1 136 ? 3.876 1.115 -19.326 1.00 93.12 136 ALA A N 1
ATOM 1044 C CA . ALA A 1 136 ? 3.729 -0.298 -19.697 1.00 93.12 136 ALA A CA 1
ATOM 1045 C C . ALA A 1 136 ? 2.269 -0.795 -19.750 1.00 93.12 136 ALA A C 1
ATOM 1047 O O . ALA A 1 136 ? 1.996 -1.899 -20.239 1.00 93.12 136 ALA A O 1
ATOM 1048 N N . ASN A 1 137 ? 1.321 -0.034 -19.195 1.00 91.06 137 ASN A N 1
ATOM 1049 C CA . ASN A 1 137 ? -0.099 -0.376 -19.145 1.00 91.06 137 ASN A CA 1
ATOM 1050 C C . ASN A 1 137 ? -0.997 0.559 -19.973 1.00 91.06 137 ASN A C 1
ATOM 1052 O O . ASN A 1 137 ? -2.181 0.255 -20.123 1.00 91.06 137 ASN A O 1
ATOM 1056 N N . GLN A 1 138 ? -0.463 1.641 -20.555 1.00 85.06 138 GLN A N 1
ATOM 1057 C CA . GLN A 1 138 ? -1.231 2.603 -21.360 1.00 85.06 138 GLN A CA 1
ATOM 1058 C C . GLN A 1 138 ? -1.788 2.007 -22.664 1.00 85.06 138 GLN A C 1
ATOM 1060 O O . GLN A 1 138 ? -2.854 2.414 -23.113 1.00 85.06 138 GLN A O 1
ATOM 1065 N N . GLY A 1 139 ? -1.133 0.999 -23.248 1.00 62.56 139 GLY A N 1
ATOM 1066 C CA . GLY A 1 139 ? -1.593 0.367 -24.493 1.00 62.56 139 GLY A CA 1
ATOM 1067 C C . GLY A 1 139 ? -2.881 -0.466 -24.369 1.00 62.56 139 GLY A C 1
ATOM 1068 O O . GLY A 1 139 ? -3.443 -0.871 -25.382 1.00 62.56 139 GLY A O 1
ATOM 1069 N N . LYS A 1 140 ? -3.391 -0.711 -23.153 1.00 59.16 140 LYS A N 1
ATOM 1070 C CA . LYS A 1 140 ? -4.597 -1.532 -22.918 1.00 59.16 140 LYS A CA 1
ATOM 1071 C C . LYS A 1 140 ? -5.902 -0.901 -23.435 1.00 59.16 140 LYS A C 1
ATOM 1073 O O . LYS A 1 140 ? -6.924 -1.579 -23.449 1.00 59.16 140 LYS A O 1
ATOM 1078 N N . THR A 1 141 ? -5.901 0.375 -23.827 1.00 46.75 141 THR A N 1
ATOM 1079 C CA . THR A 1 141 ? -7.128 1.151 -24.095 1.00 46.75 141 THR A CA 1
ATOM 1080 C C . THR A 1 141 ? -7.392 1.475 -25.566 1.00 46.75 141 THR A C 1
ATOM 1082 O O . THR A 1 141 ? -8.434 2.057 -25.861 1.00 46.75 141 THR A O 1
ATOM 1085 N N . THR A 1 142 ? -6.515 1.097 -26.506 1.00 40.09 142 THR A N 1
ATOM 1086 C CA . THR A 1 142 ? -6.657 1.517 -27.914 1.00 40.09 142 THR A CA 1
ATOM 1087 C C . THR A 1 142 ? -6.530 0.330 -28.871 1.00 40.09 142 THR A C 1
ATOM 1089 O O . THR A 1 142 ? -5.434 -0.136 -29.147 1.00 40.09 142 THR A O 1
ATOM 1092 N N . ASN A 1 143 ? -7.683 -0.165 -29.334 1.00 42.78 143 ASN A N 1
ATOM 1093 C CA . ASN A 1 143 ? -7.926 -1.127 -30.420 1.00 42.78 143 ASN A CA 1
ATOM 1094 C C . ASN A 1 143 ? -6.689 -1.582 -31.233 1.00 42.78 143 ASN A C 1
ATOM 1096 O O . ASN A 1 143 ? -6.314 -0.945 -32.216 1.00 42.78 143 ASN A O 1
ATOM 1100 N N . GLY A 1 144 ? -6.127 -2.738 -30.875 1.00 45.75 144 GLY A N 1
ATOM 1101 C CA . GLY A 1 144 ? -5.118 -3.468 -31.647 1.00 45.75 144 GLY A CA 1
ATOM 1102 C C . GLY A 1 144 ? -4.846 -4.841 -31.014 1.00 45.75 144 GLY A C 1
ATOM 1103 O O . GLY A 1 144 ? -5.017 -4.973 -29.801 1.00 45.75 144 GLY A O 1
ATOM 1104 N N . PRO A 1 145 ? -4.489 -5.877 -31.796 1.00 44.47 145 PRO A N 1
ATOM 1105 C CA . PRO A 1 145 ? -4.242 -7.202 -31.252 1.00 44.47 145 PRO A CA 1
ATOM 1106 C C . PRO A 1 145 ? -2.941 -7.203 -30.437 1.00 44.47 145 PRO A C 1
ATOM 1108 O O . PRO A 1 145 ? -1.862 -6.930 -30.951 1.00 44.47 145 PRO A O 1
ATOM 1111 N N . ASP A 1 146 ? -3.115 -7.528 -29.163 1.00 45.06 146 ASP A N 1
ATOM 1112 C CA . ASP A 1 146 ? -2.186 -8.202 -28.263 1.00 45.06 146 ASP A CA 1
ATOM 1113 C C . ASP A 1 146 ? -0.863 -7.540 -27.849 1.00 45.06 146 ASP A C 1
ATOM 1115 O O . ASP A 1 146 ? 0.222 -7.792 -28.369 1.00 45.06 146 ASP A O 1
ATOM 1119 N N . ILE A 1 147 ? -0.947 -6.853 -26.705 1.00 51.03 147 ILE A N 1
ATOM 1120 C CA . ILE A 1 147 ? 0.141 -6.692 -25.723 1.00 51.03 147 ILE A CA 1
ATOM 1121 C C . ILE A 1 147 ? 0.323 -8.028 -24.956 1.00 51.03 147 ILE A C 1
ATOM 1123 O O . ILE A 1 147 ? 0.497 -8.049 -23.742 1.00 51.03 147 ILE A O 1
ATOM 1127 N N . GLU A 1 148 ? 0.238 -9.176 -25.637 1.00 51.88 148 GLU A N 1
ATOM 1128 C CA . GLU A 1 148 ? 0.435 -10.509 -25.034 1.00 51.88 148 GLU A CA 1
ATOM 1129 C C . GLU A 1 148 ? 1.912 -10.922 -24.975 1.00 51.88 148 GLU A C 1
ATOM 1131 O O . GLU A 1 148 ? 2.244 -11.969 -24.427 1.00 51.88 148 GLU A O 1
ATOM 1136 N N . SER A 1 149 ? 2.842 -10.106 -25.484 1.00 66.75 149 SER A N 1
ATOM 1137 C CA . SER A 1 149 ? 4.267 -10.457 -25.459 1.00 66.75 149 SER A CA 1
ATOM 1138 C C . SER A 1 149 ? 4.950 -10.232 -24.106 1.00 66.75 149 SER A C 1
ATOM 1140 O O . SER A 1 149 ? 6.077 -10.704 -23.931 1.00 66.75 149 SER A O 1
ATOM 1142 N N . ARG A 1 150 ? 4.314 -9.526 -23.153 1.00 86.75 150 ARG A N 1
ATOM 1143 C CA . ARG A 1 150 ? 4.917 -9.214 -21.847 1.00 86.75 150 ARG A CA 1
ATOM 1144 C C . ARG A 1 150 ? 4.285 -9.975 -20.692 1.00 86.75 150 ARG A C 1
ATOM 1146 O O . ARG A 1 150 ? 3.066 -10.038 -20.548 1.00 86.75 150 ARG A O 1
ATOM 1153 N N . ASN A 1 151 ? 5.138 -10.438 -19.790 1.00 89.94 151 ASN A N 1
ATOM 1154 C CA . ASN A 1 151 ? 4.719 -10.917 -18.489 1.00 89.94 151 ASN A CA 1
ATOM 1155 C C . ASN A 1 151 ? 4.345 -9.729 -17.601 1.00 89.94 151 ASN A C 1
ATOM 1157 O O . ASN A 1 151 ? 4.930 -8.638 -17.655 1.00 89.94 151 ASN A O 1
ATOM 1161 N N . LYS A 1 152 ? 3.343 -9.951 -16.756 1.00 91.75 152 LYS A N 1
ATOM 1162 C CA . LYS A 1 152 ? 2.994 -9.007 -15.703 1.00 91.75 152 LYS A CA 1
ATOM 1163 C C . LYS A 1 152 ? 4.088 -8.956 -14.644 1.00 91.75 152 LYS A C 1
ATOM 1165 O O . LYS A 1 152 ? 4.742 -9.962 -14.363 1.00 91.75 152 LYS A O 1
ATOM 1170 N N . VAL A 1 153 ? 4.263 -7.796 -14.022 1.00 95.00 153 VAL A N 1
ATOM 1171 C CA . VAL A 1 153 ? 5.218 -7.648 -12.917 1.00 95.00 153 VAL A CA 1
ATOM 1172 C C . VAL A 1 153 ? 4.673 -8.425 -11.720 1.00 95.00 153 VAL A C 1
ATOM 1174 O O . VAL A 1 153 ? 3.645 -8.057 -11.160 1.00 95.00 153 VAL A O 1
ATOM 1177 N N . GLY A 1 154 ? 5.331 -9.516 -11.331 1.00 93.25 154 GLY A N 1
ATOM 1178 C CA . GLY A 1 154 ? 4.887 -10.339 -10.204 1.00 93.25 154 GLY A CA 1
ATOM 1179 C C . GLY A 1 154 ? 5.194 -9.711 -8.842 1.00 93.25 154 GLY A C 1
ATOM 1180 O O . GLY A 1 154 ? 6.143 -8.942 -8.699 1.00 93.25 154 GLY A O 1
ATOM 1181 N N . LEU A 1 155 ? 4.437 -10.098 -7.810 1.00 94.06 155 LEU A N 1
ATOM 1182 C CA . LEU A 1 155 ? 4.599 -9.568 -6.449 1.00 94.06 155 LEU A CA 1
ATOM 1183 C C . LEU A 1 155 ? 6.007 -9.800 -5.868 1.00 94.06 155 LEU A C 1
ATOM 1185 O O . LEU A 1 155 ? 6.540 -8.941 -5.177 1.00 94.06 155 LEU A O 1
ATOM 1189 N N . HIS A 1 156 ? 6.644 -10.920 -6.216 1.00 92.81 156 HIS A N 1
ATOM 1190 C CA . HIS A 1 156 ? 8.021 -11.254 -5.829 1.00 92.81 156 HIS A CA 1
ATOM 1191 C C . HIS A 1 156 ? 9.072 -10.198 -6.239 1.00 92.81 156 HIS A C 1
ATOM 1193 O O . HIS A 1 156 ? 10.171 -10.188 -5.695 1.00 92.81 156 HIS A O 1
ATOM 1199 N N . VAL A 1 157 ? 8.772 -9.303 -7.189 1.00 96.25 157 VAL A N 1
ATOM 1200 C CA . VAL A 1 157 ? 9.660 -8.188 -7.574 1.00 96.25 157 VAL A CA 1
ATOM 1201 C C . VAL A 1 157 ? 9.865 -7.192 -6.429 1.00 96.25 157 VAL A C 1
ATOM 1203 O O . VAL A 1 157 ? 10.921 -6.567 -6.348 1.00 96.25 157 VAL A O 1
ATOM 1206 N N . TRP A 1 158 ? 8.878 -7.085 -5.540 1.00 96.94 158 TRP A N 1
ATOM 1207 C CA . TRP A 1 158 ? 8.881 -6.208 -4.370 1.00 96.94 158 TRP A CA 1
ATOM 1208 C C . TRP A 1 158 ? 9.542 -6.852 -3.141 1.00 96.94 158 TRP A C 1
ATOM 1210 O O . TRP A 1 158 ? 9.652 -6.233 -2.087 1.00 96.94 158 TRP A O 1
ATOM 1220 N N . GLU A 1 159 ? 9.994 -8.104 -3.235 1.00 93.31 159 GLU A N 1
ATOM 1221 C CA . GLU A 1 159 ? 10.633 -8.783 -2.109 1.00 93.31 159 GLU A CA 1
ATOM 1222 C C . GLU A 1 159 ? 11.838 -7.981 -1.583 1.00 93.31 159 GLU A C 1
ATOM 1224 O O . GLU A 1 159 ? 12.745 -7.607 -2.330 1.00 93.31 159 GLU A O 1
ATOM 1229 N N . GLY A 1 160 ? 11.849 -7.722 -0.271 1.00 92.62 160 GLY A N 1
ATOM 1230 C CA . GLY A 1 160 ? 12.926 -6.994 0.398 1.00 92.62 160 GLY A CA 1
ATOM 1231 C C . GLY A 1 160 ? 12.788 -5.471 0.372 1.00 92.62 160 GLY A C 1
ATOM 1232 O O . GLY A 1 160 ? 13.687 -4.793 0.865 1.00 92.62 160 GLY A O 1
ATOM 1233 N N . THR A 1 161 ? 11.693 -4.912 -0.156 1.00 96.69 161 THR A N 1
ATOM 1234 C CA . THR A 1 161 ? 11.474 -3.453 -0.199 1.00 96.69 161 THR A CA 1
ATOM 1235 C C . THR A 1 161 ? 10.526 -2.942 0.881 1.00 96.69 161 THR A C 1
ATOM 1237 O O . THR A 1 161 ? 10.382 -1.733 1.032 1.00 96.69 161 THR A O 1
ATOM 1240 N N . GLN A 1 162 ? 9.893 -3.827 1.658 1.00 95.62 162 GLN A N 1
ATOM 1241 C CA . GLN A 1 162 ? 8.879 -3.457 2.656 1.00 95.62 162 GLN A CA 1
ATOM 1242 C C . GLN A 1 162 ? 9.365 -2.447 3.710 1.00 95.62 162 GLN A C 1
ATOM 1244 O O . GLN A 1 162 ? 8.568 -1.663 4.218 1.00 95.62 162 GLN A O 1
ATOM 1249 N N . TRP A 1 163 ? 10.673 -2.421 3.992 1.00 95.19 163 TRP A N 1
ATOM 1250 C CA . TRP A 1 163 ? 11.283 -1.487 4.940 1.00 95.19 163 TRP A CA 1
ATOM 1251 C C . TRP A 1 163 ? 11.119 -0.020 4.518 1.00 95.19 163 TRP A C 1
ATOM 1253 O O . TRP A 1 163 ? 11.195 0.856 5.369 1.00 95.19 163 TRP A O 1
ATOM 1263 N N . LEU A 1 164 ? 10.844 0.264 3.238 1.00 96.50 164 LEU A N 1
ATOM 1264 C CA . LEU A 1 164 ? 10.593 1.622 2.745 1.00 96.50 164 LEU A CA 1
ATOM 1265 C C . LEU A 1 164 ? 9.324 2.252 3.337 1.00 96.50 164 LEU A C 1
ATOM 1267 O O . LEU A 1 164 ? 9.230 3.474 3.393 1.00 96.50 164 LEU A O 1
ATOM 1271 N N . LEU A 1 165 ? 8.377 1.450 3.844 1.00 96.12 165 LEU A N 1
ATOM 1272 C CA . LEU A 1 165 ? 7.251 1.963 4.642 1.00 96.12 165 LEU A CA 1
ATOM 1273 C C . LEU A 1 165 ? 7.664 2.463 6.026 1.00 96.12 165 LEU A C 1
ATOM 1275 O O . LEU A 1 165 ? 6.878 3.134 6.690 1.00 96.12 165 LEU A O 1
ATOM 1279 N N . ARG A 1 166 ? 8.877 2.127 6.460 1.00 94.75 166 ARG A N 1
ATOM 1280 C CA . ARG A 1 166 ? 9.474 2.543 7.729 1.00 94.75 166 ARG A CA 1
ATOM 1281 C C . ARG A 1 166 ? 10.614 3.536 7.524 1.00 94.75 166 ARG A C 1
ATOM 1283 O O . ARG A 1 166 ? 11.399 3.764 8.437 1.00 94.75 166 ARG A O 1
ATOM 1290 N N . ASP A 1 167 ? 10.742 4.103 6.323 1.00 94.38 167 ASP A N 1
ATOM 1291 C CA . ASP A 1 167 ? 11.728 5.149 6.089 1.00 94.38 167 ASP A CA 1
ATOM 1292 C C . ASP A 1 167 ? 11.454 6.342 7.007 1.00 94.38 167 ASP A C 1
ATOM 1294 O O . ASP A 1 167 ? 10.294 6.706 7.207 1.00 94.38 167 ASP A O 1
ATOM 1298 N N . SER A 1 168 ? 12.505 6.969 7.536 1.00 91.88 168 SER A N 1
ATOM 1299 C CA . SER A 1 168 ? 12.366 8.167 8.368 1.00 91.88 168 SER A CA 1
ATOM 1300 C C . SER A 1 168 ? 11.715 9.316 7.598 1.00 91.88 168 SER A C 1
ATOM 1302 O O . SER A 1 168 ? 10.980 10.115 8.180 1.00 91.88 168 SER A O 1
ATOM 1304 N N . ASP A 1 169 ? 11.952 9.392 6.283 1.00 92.31 169 ASP A N 1
ATOM 1305 C CA . ASP A 1 169 ? 11.371 10.430 5.444 1.00 92.31 169 ASP A CA 1
ATOM 1306 C C . 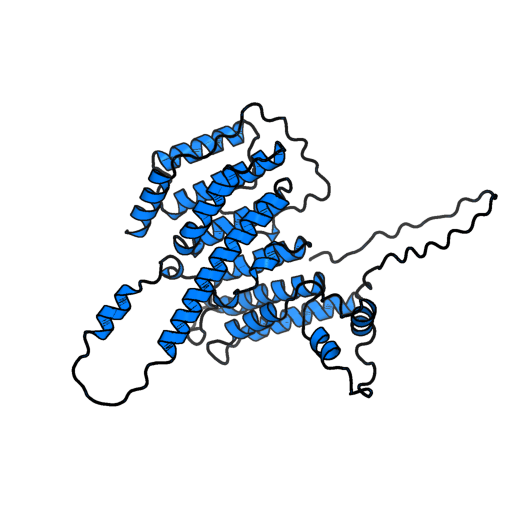ASP A 1 169 ? 9.976 10.042 4.933 1.00 92.31 169 ASP A C 1
ATOM 1308 O O . ASP A 1 169 ? 9.783 9.057 4.212 1.00 92.31 169 ASP A O 1
ATOM 1312 N N . ARG A 1 170 ? 8.987 10.879 5.260 1.00 92.44 170 ARG A N 1
ATOM 1313 C CA . ARG A 1 170 ? 7.590 10.689 4.850 1.00 92.44 170 ARG A CA 1
ATOM 1314 C C . ARG A 1 170 ? 7.413 10.655 3.331 1.00 92.44 170 ARG A C 1
ATOM 1316 O O . ARG A 1 170 ? 6.570 9.910 2.839 1.00 92.44 170 ARG A O 1
ATOM 1323 N N . HIS A 1 171 ? 8.183 11.429 2.572 1.00 93.88 171 HIS A N 1
ATOM 1324 C CA . HIS A 1 171 ? 8.079 11.442 1.113 1.00 93.88 171 HIS A CA 1
ATOM 1325 C C . HIS A 1 171 ? 8.506 10.100 0.518 1.00 93.88 171 HIS A C 1
ATOM 1327 O O . HIS A 1 171 ? 7.889 9.650 -0.443 1.00 93.88 171 HIS A O 1
ATOM 1333 N N . VAL A 1 172 ? 9.499 9.426 1.112 1.00 96.25 172 VAL A N 1
ATOM 1334 C CA . VAL A 1 172 ? 9.905 8.073 0.695 1.00 96.25 172 VAL A CA 1
ATOM 1335 C C . VAL A 1 172 ? 8.793 7.070 0.991 1.00 96.25 172 VAL A C 1
ATOM 1337 O O . VAL A 1 172 ? 8.419 6.311 0.094 1.00 96.25 172 VAL A O 1
ATOM 1340 N N . ARG A 1 173 ? 8.206 7.111 2.198 1.00 96.00 173 ARG A N 1
ATOM 1341 C CA . ARG A 1 173 ? 7.061 6.252 2.560 1.00 96.00 173 ARG A CA 1
ATOM 1342 C C . ARG A 1 173 ? 5.893 6.433 1.588 1.00 96.00 173 ARG A C 1
ATOM 1344 O O . ARG A 1 173 ? 5.359 5.453 1.069 1.00 96.00 173 ARG A O 1
ATOM 1351 N N . ASN A 1 174 ? 5.539 7.685 1.292 1.00 96.62 174 ASN A N 1
ATOM 1352 C CA . ASN A 1 174 ? 4.454 8.022 0.373 1.00 96.62 174 ASN A CA 1
ATOM 1353 C C . ASN A 1 174 ? 4.759 7.581 -1.061 1.00 96.62 174 ASN A C 1
ATOM 1355 O O . ASN A 1 174 ? 3.907 6.961 -1.693 1.00 96.62 174 ASN A O 1
ATOM 1359 N N . ALA A 1 175 ? 5.968 7.842 -1.567 1.00 97.31 175 ALA A N 1
ATOM 1360 C CA . ALA A 1 175 ? 6.373 7.421 -2.907 1.00 97.31 175 ALA A CA 1
ATOM 1361 C C . ALA A 1 175 ? 6.349 5.891 -3.048 1.00 97.31 175 ALA A C 1
ATOM 1363 O O . ALA A 1 175 ? 5.912 5.368 -4.074 1.00 97.31 175 ALA A O 1
ATOM 1364 N N . TYR A 1 176 ? 6.748 5.161 -2.001 1.00 98.44 176 TYR A N 1
ATOM 1365 C CA . TYR A 1 176 ? 6.666 3.702 -1.979 1.00 98.44 176 TYR A CA 1
ATOM 1366 C C . TYR A 1 176 ? 5.212 3.224 -2.000 1.00 98.44 176 TYR A C 1
ATOM 1368 O O . TYR A 1 176 ? 4.859 2.358 -2.805 1.00 98.44 176 TYR A O 1
ATOM 1376 N N . ALA A 1 177 ? 4.351 3.825 -1.174 1.00 98.12 177 ALA A N 1
ATOM 1377 C CA . ALA A 1 177 ? 2.928 3.513 -1.158 1.00 98.12 177 ALA A CA 1
ATOM 1378 C C . ALA A 1 177 ? 2.257 3.812 -2.511 1.00 98.12 177 ALA A C 1
ATOM 1380 O O . ALA A 1 177 ? 1.473 3.001 -3.004 1.00 98.12 177 ALA A O 1
ATOM 1381 N N . GLU A 1 178 ? 2.594 4.928 -3.160 1.00 97.62 178 GLU A N 1
ATOM 1382 C CA . GLU A 1 178 ? 2.103 5.276 -4.498 1.00 97.62 178 GLU A CA 1
ATOM 1383 C C . GLU A 1 178 ? 2.568 4.297 -5.578 1.00 97.62 178 GLU A C 1
ATOM 1385 O O . GLU A 1 178 ? 1.768 3.872 -6.416 1.00 97.62 178 GLU A O 1
ATOM 1390 N N . ALA A 1 179 ? 3.846 3.918 -5.569 1.00 98.19 179 ALA A N 1
ATOM 1391 C CA . ALA A 1 179 ? 4.379 2.960 -6.528 1.00 98.19 179 ALA A CA 1
ATOM 1392 C C . ALA A 1 179 ? 3.722 1.580 -6.357 1.00 98.19 179 ALA A C 1
ATOM 1394 O O . ALA A 1 179 ? 3.285 0.971 -7.337 1.00 98.19 179 ALA A O 1
ATOM 1395 N N . PHE A 1 180 ? 3.579 1.116 -5.112 1.00 98.31 180 PHE A N 1
ATOM 1396 C CA . PHE A 1 180 ? 2.964 -0.175 -4.814 1.00 98.31 180 PHE A CA 1
ATOM 1397 C C . PHE A 1 180 ? 1.458 -0.194 -5.113 1.00 98.31 180 PHE A C 1
ATOM 1399 O O . PHE A 1 180 ? 0.955 -1.151 -5.700 1.00 98.31 180 PHE A O 1
ATOM 1406 N N . THR A 1 181 ? 0.722 0.873 -4.787 1.00 97.44 181 THR A N 1
ATOM 1407 C CA . THR A 1 181 ? -0.707 0.981 -5.147 1.00 97.44 181 THR A CA 1
ATOM 1408 C C . THR A 1 181 ? -0.919 1.072 -6.656 1.00 97.44 181 THR A C 1
ATOM 1410 O O . THR A 1 181 ? -1.856 0.465 -7.174 1.00 97.44 181 THR A O 1
ATOM 1413 N N . SER A 1 182 ? -0.015 1.725 -7.389 1.00 97.31 182 SER A N 1
ATOM 1414 C CA . SER A 1 182 ? -0.039 1.726 -8.860 1.00 97.31 182 SER A CA 1
ATOM 1415 C C . SER A 1 182 ? 0.179 0.317 -9.423 1.00 97.31 182 SER A C 1
ATOM 1417 O O . SER A 1 182 ? -0.528 -0.101 -10.338 1.00 97.31 182 SER A O 1
ATOM 1419 N N . TRP A 1 183 ? 1.091 -0.466 -8.837 1.00 97.81 183 TRP A N 1
ATOM 1420 C CA . TRP A 1 183 ? 1.255 -1.882 -9.181 1.00 97.81 183 TRP A CA 1
ATOM 1421 C C . TRP A 1 183 ? -0.007 -2.703 -8.890 1.00 97.81 183 TRP A C 1
ATOM 1423 O O . TRP A 1 183 ? -0.478 -3.425 -9.771 1.00 97.81 183 TRP A O 1
ATOM 1433 N N . LEU A 1 184 ? -0.603 -2.534 -7.703 1.00 96.81 184 LEU A N 1
ATOM 1434 C CA . LEU A 1 184 ? -1.858 -3.194 -7.333 1.00 96.81 184 LEU A CA 1
ATOM 1435 C C . LEU A 1 184 ? -2.955 -2.916 -8.371 1.00 96.81 184 LEU A C 1
ATOM 1437 O O . LEU A 1 184 ? -3.698 -3.821 -8.738 1.00 96.81 184 LEU A O 1
ATOM 1441 N N . GLN A 1 185 ? -3.043 -1.691 -8.884 1.00 94.94 185 GLN A N 1
ATOM 1442 C CA . GLN A 1 185 ? -4.071 -1.299 -9.851 1.00 94.94 185 GLN A CA 1
ATOM 1443 C C . GLN A 1 185 ? -3.799 -1.784 -11.280 1.00 94.94 185 GLN A C 1
ATOM 1445 O O . GLN A 1 185 ? -4.740 -2.146 -11.986 1.00 94.94 185 GLN A O 1
ATOM 1450 N N . LEU A 1 186 ? -2.539 -1.783 -11.716 1.00 95.00 186 LEU A N 1
ATOM 1451 C CA . LEU A 1 186 ? -2.181 -1.991 -13.122 1.00 95.00 186 LEU A CA 1
ATOM 1452 C C . LEU A 1 186 ? -1.782 -3.440 -13.448 1.00 95.00 186 LEU A C 1
ATOM 1454 O O . LEU A 1 186 ? -2.038 -3.925 -14.559 1.00 95.00 186 LEU A O 1
ATOM 1458 N N . GLU A 1 187 ? -1.180 -4.145 -12.487 1.00 94.50 187 GLU A N 1
ATOM 1459 C CA . GLU A 1 187 ? -0.558 -5.456 -12.700 1.00 94.50 187 GLU A CA 1
ATOM 1460 C C . GLU A 1 187 ? -1.339 -6.616 -12.062 1.00 94.50 187 GLU A C 1
ATOM 1462 O O . GLU A 1 187 ? -1.206 -7.747 -12.519 1.00 94.50 187 GLU A O 1
ATOM 1467 N N . THR A 1 188 ? -2.242 -6.393 -11.107 1.00 92.94 188 THR A N 1
ATOM 1468 C CA . THR A 1 188 ? -3.042 -7.509 -10.554 1.00 92.94 188 THR A CA 1
ATOM 1469 C C . THR A 1 188 ? -4.168 -7.965 -11.496 1.00 92.94 188 THR A C 1
ATOM 1471 O O . THR A 1 188 ? -4.511 -7.323 -12.498 1.00 92.94 188 THR A O 1
ATOM 1474 N N . THR A 1 189 ? -4.711 -9.148 -11.227 1.00 89.25 189 THR A N 1
ATOM 1475 C CA . THR A 1 189 ? -5.821 -9.804 -11.927 1.00 89.25 189 THR A CA 1
ATOM 1476 C C . THR A 1 189 ? -6.779 -10.442 -10.928 1.00 89.25 189 THR A C 1
ATOM 1478 O O . THR A 1 189 ? -6.466 -10.600 -9.754 1.00 89.25 189 THR A O 1
ATOM 1481 N N . LYS A 1 190 ? -7.926 -10.929 -11.419 1.00 86.12 190 LYS A N 1
ATOM 1482 C CA . LYS A 1 190 ? -8.866 -11.738 -10.627 1.00 86.12 190 LYS A CA 1
ATOM 1483 C C . LYS A 1 190 ? -8.261 -13.030 -10.049 1.00 86.12 190 LYS A C 1
ATOM 1485 O O . LYS A 1 190 ? -8.811 -13.568 -9.095 1.00 86.12 190 LYS A O 1
ATOM 1490 N N . ASN A 1 191 ? -7.139 -13.515 -10.580 1.00 84.81 191 ASN A N 1
ATOM 1491 C CA . ASN A 1 191 ? -6.480 -14.712 -10.057 1.00 84.81 191 ASN A CA 1
ATOM 1492 C C . ASN A 1 191 ? -5.642 -14.421 -8.808 1.00 84.81 191 ASN A C 1
ATOM 1494 O O . ASN A 1 191 ? -5.500 -15.301 -7.964 1.00 84.81 191 ASN A O 1
ATOM 1498 N N . ASP A 1 192 ? -5.155 -13.189 -8.643 1.00 86.75 192 ASP A N 1
ATOM 1499 C CA . ASP A 1 192 ? -4.340 -12.782 -7.489 1.00 86.75 192 ASP A CA 1
ATOM 1500 C C . ASP A 1 192 ? -5.144 -12.742 -6.174 1.00 86.75 192 ASP A C 1
ATOM 1502 O O . ASP A 1 192 ? -4.575 -12.697 -5.083 1.00 86.75 192 ASP A O 1
ATOM 1506 N N . PHE A 1 193 ? -6.473 -12.8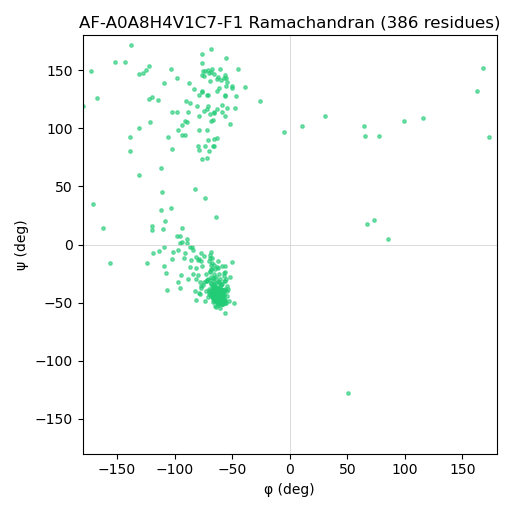40 -6.275 1.00 81.75 193 PHE A N 1
ATOM 1507 C CA . PHE A 1 193 ? -7.409 -12.970 -5.158 1.00 81.75 193 PHE A CA 1
ATOM 1508 C C . PHE A 1 193 ? -7.386 -14.346 -4.497 1.00 81.75 193 PHE A C 1
ATOM 1510 O O . PHE A 1 193 ? -7.779 -14.472 -3.335 1.00 81.75 193 PHE A O 1
ATOM 1517 N N . LYS A 1 194 ? -6.988 -15.379 -5.249 1.00 80.06 194 LYS A N 1
ATOM 1518 C CA . LYS A 1 194 ? -7.087 -16.774 -4.822 1.00 80.06 194 LYS A CA 1
ATOM 1519 C C . LYS A 1 194 ? -5.762 -17.269 -4.272 1.00 80.06 194 LYS A C 1
ATOM 1521 O O . LYS A 1 194 ? -4.689 -16.915 -4.767 1.00 80.06 194 LYS A O 1
ATOM 1526 N N . VAL A 1 195 ? -5.828 -18.101 -3.239 1.00 78.69 195 VAL A N 1
ATOM 1527 C CA . VAL A 1 195 ? -4.637 -18.789 -2.743 1.00 78.69 195 VAL A CA 1
ATOM 1528 C C . VAL A 1 195 ? -4.260 -19.845 -3.787 1.00 78.69 195 VAL A C 1
ATOM 1530 O O . VAL A 1 195 ? -5.133 -20.610 -4.195 1.00 78.69 195 VAL A O 1
ATOM 1533 N N . PRO A 1 196 ? -3.002 -19.905 -4.261 1.00 71.75 196 PRO A N 1
ATOM 1534 C CA . PRO A 1 196 ? -2.605 -20.913 -5.235 1.00 71.75 196 PRO A CA 1
ATOM 1535 C C . PRO A 1 196 ? -2.836 -22.328 -4.687 1.00 71.75 196 PRO A C 1
ATOM 1537 O O . PRO A 1 196 ? -2.164 -22.750 -3.743 1.00 71.75 196 PRO A O 1
ATOM 1540 N N . ASP A 1 197 ? -3.765 -23.074 -5.290 1.00 58.16 197 ASP A N 1
ATOM 1541 C CA . ASP A 1 197 ? -4.040 -24.458 -4.901 1.00 58.16 197 ASP A CA 1
ATOM 1542 C C . ASP A 1 197 ? -2.832 -25.348 -5.205 1.00 58.16 197 ASP A C 1
ATOM 1544 O O . ASP A 1 197 ? -2.494 -25.619 -6.363 1.00 58.16 197 ASP A O 1
ATOM 1548 N N . SER A 1 198 ? -2.195 -25.857 -4.151 1.00 52.66 198 SER A N 1
ATOM 1549 C CA . SER A 1 198 ? -1.121 -26.852 -4.268 1.00 52.66 198 SER A CA 1
ATOM 1550 C C . SER A 1 198 ? -1.631 -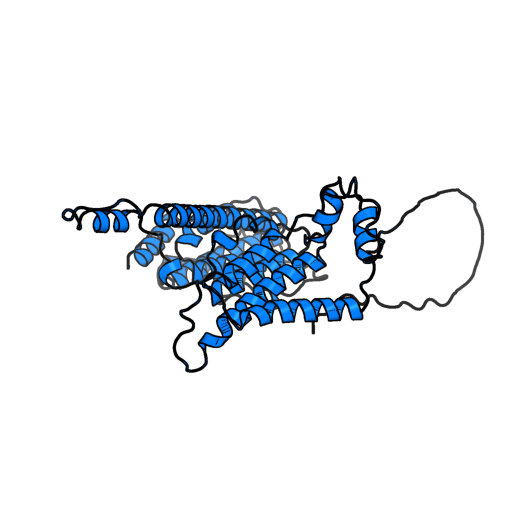28.220 -4.751 1.00 52.66 198 SER A C 1
ATOM 1552 O O . SER A 1 198 ? -0.869 -28.991 -5.336 1.00 52.66 198 SER A O 1
ATOM 1554 N N . SER A 1 199 ? -2.926 -28.507 -4.569 1.00 45.38 199 SER A N 1
ATOM 1555 C CA . SER A 1 199 ? -3.573 -29.791 -4.874 1.00 45.38 199 SER A CA 1
ATOM 1556 C C . SER A 1 199 ? -3.946 -29.969 -6.353 1.00 45.38 199 SER A C 1
ATOM 1558 O O . SER A 1 199 ? -3.887 -31.087 -6.867 1.00 45.38 199 SER A O 1
ATOM 1560 N N . SER A 1 200 ? -4.248 -28.887 -7.081 1.00 44.84 200 SER A N 1
ATOM 1561 C CA . SER A 1 200 ? -4.651 -28.950 -8.501 1.00 44.84 200 SER A CA 1
ATOM 1562 C C . SER A 1 200 ? -3.520 -29.378 -9.449 1.00 44.84 200 SER A C 1
ATOM 1564 O O . SER A 1 200 ? -3.762 -29.817 -10.574 1.00 44.84 200 SER A O 1
ATOM 1566 N N . ARG A 1 201 ? -2.261 -29.288 -9.000 1.00 48.75 201 ARG A N 1
ATOM 1567 C CA . ARG A 1 201 ? -1.087 -29.683 -9.796 1.00 48.75 201 ARG A CA 1
ATOM 1568 C C . ARG A 1 201 ? -0.749 -31.168 -9.676 1.00 48.75 201 ARG A C 1
ATOM 1570 O O . ARG A 1 201 ? -0.081 -31.701 -10.559 1.00 48.75 201 ARG A O 1
ATOM 1577 N N . LEU A 1 202 ? -1.228 -31.844 -8.629 1.00 45.78 202 LEU A N 1
ATOM 1578 C CA . LEU A 1 202 ? -1.034 -33.287 -8.451 1.00 45.78 202 LEU A CA 1
ATOM 1579 C C . LEU A 1 202 ? -1.987 -34.102 -9.339 1.00 45.78 202 LEU A C 1
ATOM 1581 O O . LEU A 1 202 ? -1.595 -35.146 -9.855 1.00 45.78 202 LEU A O 1
ATOM 1585 N N . SER A 1 203 ? -3.194 -33.595 -9.611 1.00 44.75 203 SER A N 1
ATOM 1586 C CA . SER A 1 203 ? -4.178 -34.283 -10.460 1.00 44.75 203 SER A CA 1
ATOM 1587 C C . SER A 1 203 ? -3.812 -34.272 -11.950 1.00 44.75 203 SER A C 1
ATOM 1589 O O . SER A 1 203 ? -4.074 -35.246 -12.653 1.00 44.75 203 SER A O 1
ATOM 1591 N N . ARG A 1 204 ? -3.123 -33.231 -12.443 1.00 45.19 204 ARG A N 1
ATOM 1592 C CA . ARG A 1 204 ? -2.622 -33.195 -13.834 1.00 45.19 204 ARG A CA 1
ATOM 1593 C C . ARG A 1 204 ? -1.372 -34.065 -14.048 1.00 45.19 204 ARG A C 1
ATOM 1595 O O . ARG A 1 204 ? -1.077 -34.429 -15.182 1.00 45.19 204 ARG A O 1
ATOM 1602 N N . ALA A 1 205 ? -0.660 -34.434 -12.981 1.00 45.75 205 ALA A N 1
ATOM 1603 C CA . ALA A 1 205 ? 0.482 -35.348 -13.052 1.00 45.75 205 ALA A CA 1
ATOM 1604 C C . ALA A 1 205 ? 0.067 -36.832 -13.101 1.00 45.75 205 ALA A C 1
ATOM 1606 O O . ALA A 1 205 ? 0.846 -37.660 -13.565 1.00 45.75 205 ALA A O 1
ATOM 1607 N N . GLN A 1 206 ? -1.153 -37.174 -12.670 1.00 44.81 206 GLN A N 1
ATOM 1608 C CA . GLN A 1 206 ? -1.642 -38.559 -12.668 1.00 44.81 206 GLN A CA 1
ATOM 1609 C C . GLN A 1 206 ? -2.394 -38.974 -13.944 1.00 44.81 206 GLN A C 1
ATOM 1611 O O . GLN A 1 206 ? -2.597 -40.166 -14.147 1.00 44.81 206 GLN A O 1
ATOM 1616 N N . SER A 1 207 ? -2.760 -38.049 -14.842 1.00 45.62 207 SER A N 1
ATOM 1617 C CA . SER A 1 207 ? -3.485 -38.394 -16.080 1.00 45.62 207 SER A CA 1
ATOM 1618 C C . SER A 1 207 ? -2.595 -38.720 -17.287 1.00 45.62 207 SER A C 1
ATOM 1620 O O . SER A 1 207 ? -3.107 -38.933 -18.384 1.00 45.62 207 SER A O 1
ATOM 1622 N N . LYS A 1 208 ? -1.266 -38.773 -17.117 1.00 47.09 208 LYS A N 1
ATOM 1623 C CA . LYS A 1 208 ? -0.324 -39.090 -18.201 1.00 47.09 208 LYS A CA 1
ATOM 1624 C C . LYS A 1 208 ? 0.677 -40.164 -17.783 1.00 47.09 208 LYS A C 1
ATOM 1626 O O . LYS A 1 208 ? 1.883 -39.939 -17.794 1.00 47.09 208 LYS A O 1
ATOM 1631 N N . HIS A 1 209 ? 0.169 -41.337 -17.416 1.00 46.62 209 HIS A N 1
ATOM 1632 C CA . HIS A 1 209 ? 0.980 -42.548 -17.361 1.00 46.62 209 HIS A CA 1
ATOM 1633 C C . HIS A 1 209 ? 0.693 -43.399 -18.599 1.00 46.62 209 HIS A C 1
ATOM 1635 O O . HIS A 1 209 ? -0.140 -44.288 -18.544 1.00 46.62 209 HIS A O 1
ATOM 1641 N N . GLU A 1 210 ? 1.348 -43.056 -19.710 1.00 47.91 210 GLU A N 1
ATOM 1642 C CA . GLU A 1 210 ? 1.835 -43.968 -20.760 1.00 47.91 210 GLU A CA 1
ATOM 1643 C C . GLU A 1 210 ? 2.372 -43.132 -21.930 1.00 47.91 210 GLU A C 1
ATOM 1645 O O . GLU A 1 210 ? 1.636 -42.668 -22.794 1.00 47.91 210 GLU A O 1
ATOM 1650 N N . SER A 1 211 ? 3.675 -42.860 -21.903 1.00 41.94 211 SER A N 1
ATOM 1651 C CA . SER A 1 211 ? 4.532 -42.785 -23.091 1.00 41.94 211 SER A CA 1
ATOM 1652 C C . SER A 1 211 ? 5.945 -42.469 -22.623 1.00 41.94 211 SER A C 1
ATOM 1654 O O . SER A 1 211 ? 6.203 -41.425 -22.023 1.00 41.94 211 SER A O 1
ATOM 1656 N N . ASP A 1 212 ? 6.839 -43.397 -22.926 1.00 43.19 212 ASP A N 1
ATOM 1657 C CA . ASP A 1 212 ? 8.284 -43.304 -22.804 1.00 43.19 212 ASP A CA 1
ATOM 1658 C C . ASP A 1 212 ? 8.875 -41.980 -23.316 1.00 43.19 212 ASP A C 1
ATOM 1660 O O . ASP A 1 212 ? 8.398 -41.395 -24.291 1.00 43.19 212 ASP A O 1
ATOM 1664 N N . GLY A 1 213 ? 10.001 -41.590 -22.709 1.00 44.03 213 GLY A N 1
ATOM 1665 C CA . GLY A 1 213 ? 11.003 -40.744 -23.359 1.00 44.03 213 GLY A CA 1
ATOM 1666 C C . GLY A 1 213 ? 11.234 -39.355 -22.753 1.00 44.03 213 GLY A C 1
ATOM 1667 O O . GLY A 1 213 ? 10.491 -38.415 -22.994 1.00 44.03 213 GLY A O 1
ATOM 1668 N N . HIS A 1 214 ? 12.400 -39.215 -22.114 1.00 44.34 214 HIS A N 1
ATOM 1669 C CA . HIS A 1 214 ? 13.160 -37.972 -21.901 1.00 44.34 214 HIS A CA 1
ATOM 1670 C C . HIS A 1 214 ? 12.683 -36.993 -20.809 1.00 44.34 214 HIS A C 1
ATOM 1672 O O . HIS A 1 214 ? 11.945 -36.033 -21.010 1.00 44.34 214 HIS A O 1
ATOM 1678 N N . LYS A 1 215 ? 13.291 -37.187 -19.632 1.00 54.75 215 LYS A N 1
ATOM 1679 C CA . LYS A 1 215 ? 13.449 -36.226 -18.533 1.00 54.75 215 LYS A CA 1
ATOM 1680 C C . LYS A 1 215 ? 13.949 -34.862 -19.038 1.00 54.75 215 LYS A C 1
ATOM 1682 O O . LYS A 1 215 ? 15.095 -34.792 -19.484 1.00 54.75 215 LYS A O 1
ATOM 1687 N N . ARG A 1 216 ? 13.154 -33.788 -18.875 1.00 48.84 216 ARG A N 1
ATOM 1688 C CA . ARG A 1 216 ? 13.649 -32.392 -18.753 1.00 48.84 216 ARG A CA 1
ATOM 1689 C C . ARG A 1 216 ? 12.609 -31.314 -18.351 1.00 48.84 216 ARG A C 1
ATOM 1691 O O . ARG A 1 216 ? 12.759 -30.173 -18.750 1.00 48.84 216 ARG A O 1
ATOM 1698 N N . ASN A 1 217 ? 11.614 -31.593 -17.501 1.00 45.97 217 ASN A N 1
ATOM 1699 C CA . ASN A 1 217 ? 10.635 -30.566 -17.061 1.00 45.97 217 ASN A CA 1
ATOM 1700 C C . ASN A 1 217 ? 10.773 -30.162 -15.575 1.00 45.97 217 ASN A C 1
ATOM 1702 O O . ASN A 1 217 ? 9.781 -30.075 -14.859 1.00 45.97 217 ASN A O 1
ATOM 1706 N N . ALA A 1 218 ? 12.001 -29.930 -15.093 1.00 53.94 218 ALA A N 1
ATOM 1707 C CA . ALA A 1 218 ? 12.282 -29.571 -13.693 1.00 53.94 218 ALA A CA 1
ATOM 1708 C C . ALA A 1 218 ? 12.587 -28.079 -13.359 1.00 53.94 218 ALA A C 1
ATOM 1710 O O . ALA A 1 218 ? 12.548 -27.768 -12.170 1.00 53.94 218 ALA A O 1
ATOM 1711 N N . PRO A 1 219 ? 12.853 -27.125 -14.287 1.00 57.78 219 PRO A N 1
ATOM 1712 C CA . PRO A 1 219 ? 13.209 -25.758 -13.871 1.00 57.78 219 PRO A CA 1
ATOM 1713 C C . PRO A 1 219 ? 11.999 -24.864 -13.538 1.00 57.78 219 PRO A C 1
ATOM 1715 O O . PRO A 1 219 ? 12.028 -24.144 -12.544 1.00 57.78 219 PRO A O 1
ATOM 1718 N N . MET A 1 220 ? 10.901 -24.924 -14.302 1.00 58.56 220 MET A N 1
ATOM 1719 C CA . MET A 1 220 ? 9.794 -23.961 -14.146 1.00 58.56 220 MET A CA 1
ATOM 1720 C C . MET A 1 220 ? 8.995 -24.143 -12.849 1.00 58.56 220 MET A C 1
ATOM 1722 O O . MET A 1 220 ? 8.625 -23.161 -12.214 1.00 58.56 220 MET A O 1
ATOM 1726 N N . ALA A 1 221 ? 8.765 -25.385 -12.413 1.00 61.59 221 ALA A N 1
ATOM 1727 C CA . ALA A 1 221 ? 8.018 -25.657 -11.182 1.00 61.59 221 ALA A CA 1
ATOM 1728 C C . ALA A 1 221 ? 8.777 -25.213 -9.917 1.00 61.59 221 ALA A C 1
ATOM 1730 O O . ALA A 1 221 ? 8.159 -24.785 -8.943 1.00 61.59 221 ALA A O 1
ATOM 1731 N N . ALA A 1 222 ? 10.112 -25.296 -9.934 1.00 65.19 222 ALA A N 1
ATOM 1732 C CA . ALA A 1 222 ? 10.952 -24.828 -8.835 1.00 65.19 222 ALA A CA 1
ATOM 1733 C C . ALA A 1 222 ? 10.958 -23.293 -8.747 1.00 65.19 222 ALA A C 1
ATOM 1735 O O . ALA A 1 222 ? 10.761 -22.751 -7.659 1.00 65.19 222 ALA A O 1
ATOM 1736 N N . VAL A 1 223 ? 11.102 -22.603 -9.887 1.00 65.50 223 VAL A N 1
ATOM 1737 C CA . VAL A 1 223 ? 11.072 -21.130 -9.962 1.00 65.50 223 VAL A CA 1
ATOM 1738 C C . VAL A 1 223 ? 9.713 -20.582 -9.513 1.00 65.50 223 VAL A C 1
ATOM 1740 O O . VAL A 1 223 ? 9.649 -19.680 -8.678 1.00 65.50 223 VAL A O 1
ATOM 1743 N N . ASP A 1 224 ? 8.615 -21.186 -9.964 1.00 70.69 224 ASP A N 1
ATOM 1744 C CA . ASP A 1 224 ? 7.266 -20.766 -9.571 1.00 70.69 224 ASP A CA 1
ATOM 1745 C C . ASP A 1 224 ? 7.011 -20.944 -8.058 1.00 70.69 224 ASP A C 1
ATOM 1747 O O . ASP A 1 224 ? 6.447 -20.072 -7.388 1.00 70.69 224 ASP A O 1
ATOM 1751 N N . LYS A 1 225 ? 7.529 -22.032 -7.467 1.00 75.94 225 LYS A N 1
ATOM 1752 C CA . LYS A 1 225 ? 7.481 -22.242 -6.012 1.00 75.94 225 LYS A CA 1
ATOM 1753 C C . LYS A 1 225 ? 8.281 -21.177 -5.256 1.00 75.94 225 LYS A C 1
ATOM 1755 O O . LYS A 1 225 ? 7.805 -20.685 -4.232 1.00 75.94 225 LYS A O 1
ATOM 1760 N N . THR A 1 226 ? 9.459 -20.791 -5.755 1.00 76.69 226 THR A N 1
ATOM 1761 C CA . THR A 1 226 ? 10.250 -19.709 -5.142 1.00 76.69 226 THR A CA 1
ATOM 1762 C C . THR A 1 226 ? 9.554 -18.355 -5.235 1.00 76.69 226 THR A C 1
ATOM 1764 O O . THR A 1 226 ? 9.491 -17.652 -4.231 1.00 76.69 226 THR A O 1
ATOM 1767 N N . HIS A 1 227 ? 8.939 -18.016 -6.374 1.00 84.62 227 HIS A N 1
ATOM 1768 C CA . HIS A 1 227 ? 8.181 -16.769 -6.523 1.00 84.62 227 HIS A CA 1
ATOM 1769 C C . HIS A 1 227 ? 6.948 -16.729 -5.615 1.00 84.62 227 HIS A C 1
ATOM 1771 O O . HIS A 1 227 ? 6.654 -15.691 -5.020 1.00 84.62 227 HIS A O 1
ATOM 1777 N N . THR A 1 228 ? 6.252 -17.859 -5.462 1.00 84.19 228 THR A N 1
ATOM 1778 C CA . THR A 1 228 ? 5.108 -17.976 -4.546 1.00 84.19 228 THR A CA 1
ATOM 1779 C C . THR A 1 228 ? 5.542 -17.760 -3.094 1.00 84.19 228 THR A C 1
ATOM 1781 O O . THR A 1 228 ? 4.895 -17.013 -2.359 1.00 84.19 228 THR A O 1
ATOM 1784 N N . HIS A 1 229 ? 6.663 -18.363 -2.687 1.00 85.75 229 HIS A N 1
ATOM 1785 C CA . HIS A 1 229 ? 7.224 -18.178 -1.348 1.00 85.75 229 HIS A CA 1
ATOM 1786 C C . HIS A 1 229 ? 7.674 -16.730 -1.104 1.00 85.75 229 HIS A C 1
ATOM 1788 O O . HIS A 1 229 ? 7.286 -16.139 -0.102 1.00 85.75 229 HIS A O 1
ATOM 1794 N N . ALA A 1 230 ? 8.421 -16.131 -2.036 1.00 87.75 230 ALA A N 1
ATOM 1795 C CA . ALA A 1 230 ? 8.840 -14.729 -1.964 1.00 87.75 230 ALA A CA 1
ATOM 1796 C C . ALA A 1 230 ? 7.639 -13.778 -1.838 1.00 87.75 230 ALA A C 1
ATOM 1798 O O . ALA A 1 230 ? 7.633 -12.876 -1.006 1.00 87.75 230 ALA A O 1
ATOM 1799 N N . SER A 1 231 ? 6.575 -14.031 -2.606 1.00 89.25 231 SER A N 1
ATOM 1800 C CA . SER A 1 231 ? 5.328 -13.256 -2.552 1.00 89.25 231 SER A CA 1
ATOM 1801 C C . SER A 1 231 ? 4.621 -13.390 -1.196 1.00 89.25 231 SER A C 1
ATOM 1803 O O . SER A 1 231 ? 4.128 -12.401 -0.655 1.00 89.25 231 SER A O 1
ATOM 1805 N N . PHE A 1 232 ? 4.593 -14.599 -0.621 1.00 90.94 232 PHE A N 1
ATOM 1806 C CA . PHE A 1 232 ? 4.067 -14.850 0.726 1.00 90.94 232 PHE A CA 1
ATOM 1807 C C . PHE A 1 232 ? 4.861 -14.081 1.789 1.00 90.94 232 PHE A C 1
ATOM 1809 O O . PHE A 1 232 ? 4.266 -13.351 2.583 1.00 90.94 232 PHE A O 1
ATOM 1816 N N . VAL A 1 233 ? 6.191 -14.221 1.780 1.00 92.81 233 VAL A N 1
ATOM 1817 C CA . VAL A 1 233 ? 7.092 -13.573 2.745 1.00 92.81 233 VAL A CA 1
ATOM 1818 C C . VAL A 1 233 ? 6.993 -12.057 2.630 1.00 92.81 233 VAL A C 1
ATOM 1820 O O . VAL A 1 233 ? 6.846 -11.377 3.644 1.00 92.81 233 VAL A O 1
ATOM 1823 N N . PHE A 1 234 ? 6.996 -11.525 1.407 1.00 95.56 234 PHE A N 1
ATOM 1824 C CA . PHE A 1 234 ? 6.823 -10.099 1.170 1.00 95.56 234 PHE A CA 1
ATOM 1825 C C . PHE A 1 234 ? 5.520 -9.581 1.781 1.00 95.56 234 PHE A C 1
ATOM 1827 O O . PHE A 1 234 ? 5.559 -8.620 2.541 1.00 95.56 234 PHE A O 1
ATOM 1834 N N . LEU A 1 235 ? 4.377 -10.227 1.518 1.00 95.62 235 LEU A N 1
ATOM 1835 C CA . LEU A 1 235 ? 3.096 -9.791 2.084 1.00 95.62 235 LEU A CA 1
ATOM 1836 C C . LEU A 1 235 ? 3.084 -9.839 3.609 1.00 95.62 235 LEU A C 1
ATOM 1838 O O . LEU A 1 235 ? 2.551 -8.925 4.237 1.00 95.62 235 LEU A O 1
ATOM 1842 N N . GLN A 1 236 ? 3.663 -10.876 4.210 1.00 96.06 236 GLN A N 1
ATOM 1843 C CA . GLN A 1 236 ? 3.764 -10.975 5.662 1.00 96.06 236 GLN A CA 1
ATOM 1844 C C . GLN A 1 236 ? 4.584 -9.812 6.240 1.00 96.06 236 GLN A C 1
ATOM 1846 O O . GLN A 1 236 ? 4.130 -9.134 7.163 1.00 96.06 236 GLN A O 1
ATOM 1851 N N . LEU A 1 237 ? 5.766 -9.547 5.675 1.00 97.06 237 LEU A N 1
ATOM 1852 C CA . LEU A 1 237 ? 6.645 -8.474 6.144 1.00 97.06 237 LEU A CA 1
ATOM 1853 C C . LEU A 1 237 ? 6.089 -7.079 5.823 1.00 97.06 237 LEU A C 1
ATOM 1855 O O . LEU A 1 237 ? 6.334 -6.138 6.575 1.00 97.06 237 LEU A O 1
ATOM 1859 N N . LEU A 1 238 ? 5.318 -6.937 4.744 1.00 98.06 238 LEU A N 1
ATOM 1860 C CA . LEU A 1 238 ? 4.625 -5.698 4.401 1.00 98.06 238 LEU A CA 1
ATOM 1861 C C . LEU A 1 238 ? 3.569 -5.356 5.455 1.00 98.06 238 LEU A C 1
ATOM 1863 O O . LEU A 1 238 ? 3.560 -4.234 5.948 1.00 98.06 238 LEU A O 1
ATOM 1867 N N . HIS A 1 239 ? 2.732 -6.317 5.861 1.00 98.31 239 HIS A N 1
ATOM 1868 C CA . HIS A 1 239 ? 1.757 -6.090 6.934 1.00 98.31 239 HIS A CA 1
ATOM 1869 C C . HIS A 1 239 ? 2.429 -5.817 8.281 1.00 98.31 239 HIS A C 1
ATOM 1871 O O . HIS A 1 239 ? 1.949 -4.965 9.023 1.00 98.31 239 HIS A O 1
ATOM 1877 N N . LEU A 1 240 ? 3.547 -6.488 8.583 1.00 97.81 240 LEU A N 1
ATOM 1878 C CA . LEU A 1 240 ? 4.347 -6.171 9.768 1.00 97.81 240 LEU A CA 1
ATOM 1879 C C . LEU A 1 240 ? 4.892 -4.735 9.710 1.00 97.81 240 LEU A C 1
ATOM 1881 O O . LEU A 1 240 ? 4.797 -4.008 10.689 1.00 97.81 240 LEU A O 1
ATOM 1885 N N . SER A 1 241 ? 5.386 -4.299 8.550 1.00 97.94 241 SER A N 1
ATOM 1886 C CA . SER A 1 241 ? 5.881 -2.928 8.373 1.00 97.94 241 SER A CA 1
ATOM 1887 C C . SER A 1 241 ? 4.751 -1.905 8.529 1.00 97.94 241 SER A C 1
ATOM 1889 O O . SER A 1 241 ? 4.938 -0.892 9.190 1.00 97.94 241 SER A O 1
ATOM 1891 N N . ILE A 1 242 ? 3.557 -2.187 7.988 1.00 98.31 242 ILE A N 1
ATOM 1892 C CA . ILE A 1 242 ? 2.358 -1.352 8.179 1.00 98.31 242 ILE A CA 1
ATOM 1893 C C . ILE A 1 242 ? 1.981 -1.269 9.663 1.00 98.31 242 ILE A C 1
ATOM 1895 O O . ILE A 1 242 ? 1.675 -0.183 10.144 1.00 98.31 242 ILE A O 1
ATOM 1899 N N . TYR A 1 243 ? 2.014 -2.391 10.384 1.00 98.31 243 TYR A N 1
ATOM 1900 C CA . TYR A 1 243 ? 1.743 -2.442 11.821 1.00 98.31 243 TYR A CA 1
ATOM 1901 C C . TYR A 1 243 ? 2.701 -1.554 12.616 1.00 98.31 243 TYR A C 1
ATOM 1903 O O . TYR A 1 243 ? 2.263 -0.718 13.403 1.00 98.31 243 TYR A O 1
ATOM 1911 N N . GLU A 1 244 ? 4.003 -1.712 12.385 1.00 96.88 244 GLU A N 1
ATOM 1912 C CA . GLU A 1 244 ? 5.033 -0.948 13.087 1.00 96.88 244 GLU A CA 1
ATOM 1913 C C . GLU A 1 244 ? 4.917 0.548 12.777 1.00 96.88 244 GLU A C 1
ATOM 1915 O O . GLU A 1 244 ? 4.899 1.353 13.705 1.00 96.88 244 GLU A O 1
ATOM 1920 N N . THR A 1 245 ? 4.740 0.920 11.503 1.00 95.56 245 THR A N 1
ATOM 1921 C CA . THR A 1 245 ? 4.525 2.318 11.096 1.00 95.56 245 THR A CA 1
ATOM 1922 C C . THR A 1 245 ? 3.241 2.889 11.706 1.00 95.56 245 THR A C 1
ATOM 1924 O O . THR A 1 245 ? 3.240 4.027 12.168 1.00 95.56 245 THR A O 1
ATOM 1927 N N . ALA A 1 246 ? 2.148 2.122 11.756 1.00 96.94 246 ALA A N 1
ATOM 1928 C CA . ALA A 1 246 ? 0.894 2.592 12.341 1.00 96.94 246 ALA A CA 1
ATOM 1929 C C . ALA A 1 246 ? 1.022 2.866 13.847 1.00 96.94 246 ALA A C 1
ATOM 1931 O O . ALA A 1 246 ? 0.430 3.820 14.336 1.00 96.94 246 ALA A O 1
ATOM 1932 N N . ILE A 1 247 ? 1.806 2.069 14.578 1.00 95.75 247 ILE A N 1
ATOM 1933 C CA . ILE A 1 247 ? 2.066 2.307 16.005 1.00 95.75 247 ILE A CA 1
ATOM 1934 C C . ILE A 1 247 ? 3.012 3.491 16.200 1.00 95.75 247 ILE A C 1
ATOM 1936 O O . ILE A 1 247 ? 2.723 4.377 17.002 1.00 95.75 247 ILE A O 1
ATOM 1940 N N . GLU A 1 248 ? 4.125 3.520 15.466 1.00 94.75 248 GLU A N 1
ATOM 1941 C CA . GLU A 1 248 ? 5.152 4.562 15.582 1.00 94.75 248 GLU A CA 1
ATOM 1942 C C . GLU A 1 248 ? 4.584 5.956 15.275 1.00 94.75 248 GLU A C 1
ATOM 1944 O O . GLU A 1 248 ? 4.897 6.927 15.964 1.00 94.75 248 GLU A O 1
ATOM 1949 N N . TYR A 1 249 ? 3.689 6.043 14.287 1.00 93.81 249 TYR A N 1
ATOM 1950 C CA . TYR A 1 249 ? 3.078 7.288 13.825 1.00 93.81 249 TYR A CA 1
ATOM 1951 C C . TYR A 1 249 ? 1.579 7.367 14.148 1.00 93.81 249 TYR A C 1
ATOM 1953 O O . TYR A 1 249 ? 0.831 8.035 13.438 1.00 93.81 249 TYR A O 1
ATOM 1961 N N . ALA A 1 250 ? 1.123 6.726 15.231 1.00 94.44 250 ALA A N 1
ATOM 1962 C CA . ALA A 1 250 ? -0.301 6.643 15.571 1.00 94.44 250 ALA A CA 1
ATOM 1963 C C . ALA A 1 250 ? -0.981 8.017 15.721 1.00 94.44 250 ALA A C 1
ATOM 1965 O O . ALA A 1 250 ? -2.154 8.174 15.384 1.00 94.44 250 ALA A O 1
ATOM 1966 N N . ASP A 1 251 ? -0.244 9.035 16.172 1.00 92.12 251 ASP A N 1
ATOM 1967 C CA . ASP A 1 251 ? -0.730 10.415 16.297 1.00 92.12 251 ASP A CA 1
ATOM 1968 C C . ASP A 1 251 ? -0.735 11.205 14.980 1.00 92.12 251 ASP A C 1
ATOM 1970 O O . ASP A 1 251 ? -1.343 12.275 14.901 1.00 92.12 251 ASP A O 1
ATOM 1974 N N . LYS A 1 252 ? -0.066 10.709 13.936 1.00 92.62 252 LYS A N 1
ATOM 1975 C CA . LYS A 1 252 ? 0.033 11.371 12.633 1.00 92.62 252 LYS A CA 1
ATOM 1976 C C . LYS A 1 252 ? -1.069 10.860 11.718 1.00 92.62 252 LYS A C 1
ATOM 1978 O O . LYS A 1 252 ? -1.000 9.762 11.168 1.00 92.62 252 LYS A O 1
ATOM 1983 N N . GLN A 1 253 ? -2.103 11.681 11.553 1.00 93.00 253 GLN A N 1
ATOM 1984 C CA . GLN A 1 253 ? -3.269 11.347 10.737 1.00 93.00 253 GLN A CA 1
ATOM 1985 C C . GLN A 1 253 ? -2.870 10.918 9.317 1.00 93.00 253 GLN A C 1
ATOM 1987 O O . GLN A 1 253 ? -3.460 9.997 8.760 1.00 93.00 253 GLN A O 1
ATOM 1992 N N . GLU A 1 254 ? -1.864 11.560 8.727 1.00 93.19 254 GLU A N 1
ATOM 1993 C CA . GLU A 1 254 ? -1.462 11.303 7.346 1.00 93.19 254 GLU A CA 1
ATOM 1994 C C . GLU A 1 254 ? -0.857 9.915 7.170 1.00 93.19 254 GLU A C 1
ATOM 1996 O O . GLU A 1 254 ? -1.183 9.226 6.206 1.00 93.19 254 GLU A O 1
ATOM 2001 N N . ASP A 1 255 ? 0.016 9.507 8.091 1.00 93.94 255 ASP A N 1
ATOM 2002 C CA . ASP A 1 255 ? 0.667 8.197 8.052 1.00 93.94 255 ASP A CA 1
ATOM 2003 C C . ASP A 1 255 ? -0.361 7.074 8.247 1.00 93.94 255 ASP A C 1
ATOM 2005 O O . ASP A 1 255 ? -0.328 6.059 7.545 1.00 93.94 255 ASP A O 1
ATOM 2009 N N . ILE A 1 256 ? -1.352 7.297 9.117 1.00 96.31 256 ILE A N 1
ATOM 2010 C CA . ILE A 1 256 ? -2.473 6.370 9.303 1.00 96.31 256 ILE A CA 1
ATOM 2011 C C . ILE A 1 256 ? -3.354 6.279 8.056 1.00 96.31 256 ILE A C 1
ATOM 2013 O O . ILE A 1 256 ? -3.787 5.184 7.691 1.00 96.31 256 ILE A O 1
ATOM 2017 N N . LEU A 1 257 ? -3.580 7.386 7.349 1.00 96.38 257 LEU A N 1
ATOM 2018 C CA . LEU A 1 257 ? -4.314 7.359 6.084 1.00 96.38 257 LEU A CA 1
ATOM 2019 C C . LEU A 1 257 ? -3.547 6.600 4.996 1.00 96.38 257 LEU A C 1
ATOM 2021 O O . LEU A 1 257 ? -4.161 5.825 4.266 1.00 96.38 257 LEU A O 1
ATOM 2025 N N . VAL A 1 258 ? -2.221 6.740 4.912 1.00 96.81 258 VAL A N 1
ATOM 2026 C CA . VAL A 1 258 ? -1.399 5.953 3.972 1.00 96.81 258 VAL A CA 1
ATOM 2027 C C . VAL A 1 258 ? -1.495 4.457 4.283 1.00 96.81 258 VAL A C 1
ATOM 2029 O O . VAL A 1 258 ? -1.718 3.653 3.373 1.00 96.81 258 VAL A O 1
ATOM 2032 N N . ALA A 1 259 ? -1.395 4.077 5.561 1.00 97.56 259 ALA A N 1
ATOM 2033 C CA . ALA A 1 259 ? -1.581 2.695 6.000 1.00 97.56 259 ALA A CA 1
ATOM 2034 C C . ALA A 1 259 ? -2.980 2.165 5.636 1.00 97.56 259 ALA A C 1
ATOM 2036 O O . ALA A 1 259 ? -3.103 1.072 5.079 1.00 97.56 259 ALA A O 1
ATOM 2037 N N . TYR A 1 260 ? -4.027 2.958 5.880 1.00 98.19 260 TYR A N 1
ATOM 2038 C CA . TYR A 1 260 ? -5.401 2.630 5.499 1.00 98.19 260 TYR A CA 1
ATOM 2039 C C . TYR A 1 260 ? -5.542 2.392 3.987 1.00 98.19 260 TYR A C 1
ATOM 2041 O O . TYR A 1 260 ? -6.060 1.350 3.579 1.00 98.19 260 TYR A O 1
ATOM 2049 N N . VAL A 1 261 ? -5.031 3.304 3.152 1.00 97.94 261 VAL A N 1
ATOM 2050 C CA . VAL A 1 261 ? -5.081 3.182 1.685 1.00 97.94 261 VAL A CA 1
ATOM 2051 C C . VAL A 1 261 ? -4.422 1.883 1.224 1.00 97.94 261 VAL A C 1
ATOM 2053 O O . VAL A 1 261 ? -5.009 1.156 0.422 1.00 97.94 261 VAL A O 1
ATOM 2056 N N . LEU A 1 262 ? -3.234 1.563 1.747 1.00 98.12 262 LEU A N 1
ATOM 2057 C CA . LEU A 1 262 ? -2.526 0.326 1.410 1.00 98.12 262 LEU A CA 1
ATOM 2058 C C . LEU A 1 262 ? -3.351 -0.910 1.763 1.00 98.12 262 LEU A C 1
ATOM 2060 O O . LEU A 1 262 ? -3.543 -1.776 0.912 1.00 98.12 262 LEU A O 1
ATOM 2064 N N . LEU A 1 263 ? -3.882 -0.971 2.985 1.00 98.31 263 LEU A N 1
ATOM 2065 C CA . LEU A 1 263 ? -4.664 -2.116 3.447 1.00 98.31 263 LEU A CA 1
ATOM 2066 C C . LEU A 1 263 ? -5.929 -2.325 2.609 1.00 98.31 263 LEU A C 1
ATOM 2068 O O . LEU A 1 263 ? -6.214 -3.454 2.207 1.00 98.31 263 LEU A O 1
ATOM 2072 N N . VAL A 1 264 ? -6.656 -1.250 2.297 1.00 98.06 264 VAL A N 1
ATOM 2073 C CA . VAL A 1 264 ? -7.868 -1.329 1.470 1.00 98.06 264 VAL A CA 1
ATOM 2074 C C . VAL A 1 264 ? -7.540 -1.740 0.038 1.00 98.06 264 VAL A C 1
ATOM 2076 O O . VAL A 1 264 ? -8.191 -2.635 -0.496 1.00 98.06 264 VAL A O 1
ATOM 2079 N N . GLN A 1 265 ? -6.512 -1.152 -0.581 1.00 97.50 265 GLN A N 1
ATOM 2080 C CA . GLN A 1 265 ? -6.101 -1.525 -1.941 1.00 97.50 265 GLN A CA 1
ATOM 2081 C C . GLN A 1 265 ? -5.614 -2.980 -2.001 1.00 97.50 265 GLN A C 1
ATOM 2083 O O . GLN A 1 265 ? -5.896 -3.688 -2.964 1.00 97.50 265 GLN A O 1
ATOM 2088 N N . MET A 1 266 ? -4.926 -3.462 -0.965 1.00 97.44 266 MET A N 1
ATOM 2089 C CA . MET A 1 266 ? -4.500 -4.858 -0.883 1.00 97.44 266 MET A CA 1
ATOM 2090 C C . MET A 1 266 ? -5.683 -5.817 -0.732 1.00 97.44 266 MET A C 1
ATOM 2092 O O . MET A 1 266 ? -5.709 -6.839 -1.410 1.00 97.44 266 MET A O 1
ATOM 2096 N N . VAL A 1 267 ? -6.681 -5.494 0.094 1.00 96.88 267 VAL A N 1
ATOM 2097 C CA . VAL A 1 267 ? -7.928 -6.278 0.169 1.00 96.88 267 VAL A CA 1
ATOM 2098 C C . VAL A 1 267 ? -8.642 -6.273 -1.182 1.00 96.88 267 VAL A C 1
ATOM 2100 O O . VAL A 1 267 ? -9.022 -7.332 -1.686 1.00 96.88 267 VAL A O 1
ATOM 2103 N N . ASP A 1 268 ? -8.763 -5.106 -1.816 1.00 95.50 268 ASP A N 1
ATOM 2104 C CA . ASP A 1 268 ? -9.457 -4.984 -3.095 1.00 95.50 268 ASP A CA 1
ATOM 2105 C C . ASP A 1 268 ? -8.741 -5.694 -4.250 1.00 95.50 268 ASP A C 1
ATOM 2107 O O . ASP A 1 268 ? -9.410 -6.126 -5.185 1.00 95.50 268 ASP A O 1
ATOM 2111 N N . LYS A 1 269 ? -7.412 -5.829 -4.226 1.00 95.19 269 LYS A N 1
ATOM 2112 C CA . LYS A 1 269 ? -6.649 -6.404 -5.352 1.00 95.19 269 LYS A CA 1
ATOM 2113 C C . LYS A 1 269 ? -6.097 -7.805 -5.107 1.00 95.19 269 LYS A C 1
ATOM 2115 O O . LYS A 1 269 ? -5.871 -8.529 -6.070 1.00 95.19 269 LYS A O 1
ATOM 2120 N N . LEU A 1 270 ? -5.894 -8.194 -3.850 1.00 95.12 270 LEU A N 1
ATOM 2121 C CA . LEU A 1 270 ? -5.310 -9.486 -3.468 1.00 95.12 270 LEU A CA 1
ATOM 2122 C C . LEU A 1 270 ? -6.265 -10.353 -2.634 1.00 95.12 270 LEU A C 1
ATOM 2124 O O . LEU A 1 270 ? -5.947 -11.509 -2.358 1.00 95.12 270 LEU A O 1
ATOM 2128 N N . GLY A 1 271 ? -7.426 -9.834 -2.219 1.00 94.31 271 GLY A N 1
ATOM 2129 C CA . GLY A 1 271 ? -8.450 -10.605 -1.509 1.00 94.31 271 GLY A CA 1
ATOM 2130 C C . GLY A 1 271 ? -7.892 -11.374 -0.311 1.00 94.31 271 GLY A C 1
ATOM 2131 O O . GLY A 1 271 ? -7.181 -10.818 0.531 1.00 94.31 271 GLY A O 1
ATOM 2132 N N . VAL A 1 272 ? -8.168 -12.681 -0.255 1.00 93.94 272 VAL A N 1
ATOM 2133 C CA . VAL A 1 272 ? -7.767 -13.553 0.863 1.00 93.94 272 VAL A CA 1
ATOM 2134 C C . VAL A 1 272 ? -6.246 -13.609 1.058 1.00 93.94 272 VAL A C 1
ATOM 2136 O O . VAL A 1 272 ? -5.785 -13.717 2.198 1.00 93.94 272 VAL A O 1
ATOM 2139 N N . ASN A 1 273 ? -5.446 -13.442 -0.006 1.00 92.75 273 ASN A N 1
ATOM 2140 C CA . ASN A 1 273 ? -3.982 -13.391 0.115 1.00 92.75 273 ASN A CA 1
ATOM 2141 C C . ASN A 1 273 ? -3.500 -12.212 0.974 1.00 92.75 273 ASN A C 1
ATOM 2143 O O . ASN A 1 273 ? -2.486 -12.350 1.665 1.00 92.75 273 ASN A O 1
ATOM 2147 N N . ALA A 1 274 ? -4.221 -11.085 0.961 1.00 95.31 274 ALA A N 1
ATOM 2148 C CA . ALA A 1 274 ? -3.975 -9.973 1.874 1.00 95.31 274 ALA A CA 1
ATOM 2149 C C . ALA A 1 274 ? -4.622 -10.214 3.246 1.00 95.31 274 ALA A C 1
ATOM 2151 O O . ALA A 1 274 ? -3.947 -10.083 4.267 1.00 95.31 274 ALA A O 1
ATOM 2152 N N . VAL A 1 275 ? -5.897 -10.621 3.282 1.00 96.44 275 VAL A N 1
ATOM 2153 C CA . VAL A 1 275 ? -6.678 -10.758 4.530 1.00 96.44 275 VAL A CA 1
ATOM 2154 C C . VAL A 1 275 ? -6.033 -11.707 5.535 1.00 96.44 275 VAL A C 1
ATOM 2156 O O . VAL A 1 275 ? -5.998 -11.387 6.721 1.00 96.44 275 VAL A O 1
ATOM 2159 N N . ARG A 1 276 ? -5.458 -12.830 5.087 1.00 93.94 276 ARG A N 1
ATOM 2160 C CA . ARG A 1 276 ? -4.837 -13.821 5.988 1.00 93.94 276 ARG A CA 1
ATOM 2161 C C . ARG A 1 276 ? -3.727 -13.251 6.883 1.00 93.94 276 ARG A C 1
ATOM 2163 O O . ARG A 1 276 ? -3.455 -13.813 7.937 1.00 93.94 276 ARG A O 1
ATOM 2170 N N . PHE A 1 277 ? -3.086 -12.159 6.464 1.00 95.88 277 PHE A N 1
ATOM 2171 C CA . PHE A 1 277 ? -2.070 -11.453 7.249 1.00 95.88 277 PHE A CA 1
ATOM 2172 C C . PHE A 1 277 ? -2.596 -10.126 7.801 1.00 95.88 277 PHE A C 1
ATOM 2174 O O . PHE A 1 277 ? -2.299 -9.771 8.940 1.00 95.88 277 PHE A O 1
ATOM 2181 N N . GLY A 1 278 ? -3.393 -9.408 7.007 1.00 97.31 278 GLY A N 1
ATOM 2182 C CA . GLY A 1 278 ? -3.933 -8.103 7.367 1.00 97.31 278 GLY A CA 1
ATOM 2183 C C . GLY A 1 278 ? -4.939 -8.157 8.504 1.00 97.31 278 GLY A C 1
ATOM 2184 O O . GLY A 1 278 ? -4.864 -7.324 9.401 1.00 97.31 278 GLY A O 1
ATOM 2185 N N . LEU A 1 279 ? -5.824 -9.156 8.536 1.00 97.31 279 LEU A N 1
ATOM 2186 C CA . LEU A 1 279 ? -6.833 -9.254 9.587 1.00 97.31 279 LEU A CA 1
ATOM 2187 C C . LEU A 1 279 ? -6.205 -9.493 10.972 1.00 97.31 279 LEU A C 1
ATOM 2189 O O . LEU A 1 279 ? -6.473 -8.687 11.863 1.00 97.31 279 LEU A O 1
ATOM 2193 N N . PRO A 1 280 ? -5.331 -10.500 11.190 1.00 97.25 280 PRO A N 1
ATOM 2194 C CA . PRO A 1 280 ? -4.644 -10.652 12.475 1.00 97.25 280 PRO A CA 1
ATOM 2195 C C . PRO A 1 280 ? -3.865 -9.398 12.887 1.00 97.25 280 PRO A C 1
ATOM 2197 O O . PRO A 1 280 ? -3.880 -9.017 14.055 1.00 97.25 280 PRO A O 1
ATOM 2200 N N . MET A 1 281 ? -3.223 -8.732 11.924 1.00 97.75 281 MET A N 1
ATOM 2201 C CA . MET A 1 281 ? -2.469 -7.505 12.158 1.00 97.75 281 MET A CA 1
ATOM 2202 C C . MET A 1 281 ? -3.367 -6.349 12.631 1.00 97.75 281 MET A C 1
ATOM 2204 O O . MET A 1 281 ? -3.081 -5.729 13.654 1.00 97.75 281 MET A O 1
ATOM 2208 N N . VAL A 1 282 ? -4.492 -6.096 11.956 1.00 97.62 282 VAL A N 1
ATOM 2209 C CA . VAL A 1 282 ? -5.447 -5.038 12.330 1.00 97.62 282 VAL A CA 1
ATOM 2210 C C . VAL A 1 282 ? -6.124 -5.346 13.670 1.00 97.62 282 VAL A C 1
ATOM 2212 O O . VAL A 1 282 ? -6.327 -4.448 14.489 1.00 97.62 282 VAL A O 1
ATOM 2215 N N . LEU A 1 283 ? -6.418 -6.621 13.946 1.00 96.62 283 LEU A N 1
ATOM 2216 C CA . LEU A 1 283 ? -6.929 -7.049 15.251 1.00 96.62 283 LEU A CA 1
ATOM 2217 C C . LEU A 1 283 ? -5.893 -6.867 16.369 1.00 96.62 283 LEU A C 1
ATOM 2219 O O . LEU A 1 283 ? -6.274 -6.582 17.505 1.00 96.62 283 LEU A O 1
ATOM 2223 N N . LYS A 1 284 ? -4.595 -6.990 16.064 1.00 96.81 284 LYS A N 1
ATOM 2224 C CA . LYS A 1 284 ? -3.532 -6.650 17.013 1.00 96.81 284 LYS A CA 1
ATOM 2225 C C . LYS A 1 284 ? -3.477 -5.142 17.260 1.00 96.81 284 LYS A C 1
ATOM 2227 O O . LYS A 1 284 ? -3.440 -4.758 18.425 1.00 96.81 284 LYS A O 1
ATOM 2232 N N . LEU A 1 285 ? -3.571 -4.307 16.218 1.00 95.50 285 LEU A N 1
ATOM 2233 C CA . LEU A 1 285 ? -3.566 -2.840 16.352 1.00 95.50 285 LEU A CA 1
ATOM 2234 C C . LEU A 1 285 ? -4.633 -2.326 17.325 1.00 95.50 285 LEU A C 1
ATOM 2236 O O . LEU A 1 285 ? -4.332 -1.499 18.177 1.00 95.50 285 LEU A O 1
ATOM 2240 N N . GLN A 1 286 ? -5.867 -2.836 17.255 1.00 93.19 286 GLN A N 1
ATOM 2241 C CA . GLN A 1 286 ? -6.923 -2.402 18.185 1.00 93.19 286 GLN A CA 1
ATOM 2242 C C . GLN A 1 286 ? -6.688 -2.825 19.647 1.00 93.19 286 GLN A C 1
ATOM 2244 O O . GLN A 1 286 ? -7.362 -2.317 20.538 1.00 93.19 286 GLN A O 1
ATOM 2249 N N . SER A 1 287 ? -5.790 -3.785 19.890 1.00 91.25 287 SER A N 1
ATOM 2250 C CA . SER A 1 287 ? -5.433 -4.249 21.237 1.00 91.25 287 SER A CA 1
ATOM 2251 C C . SER A 1 287 ? -4.255 -3.483 21.841 1.00 91.25 287 SER A C 1
ATOM 2253 O O . SER A 1 287 ? -3.921 -3.710 23.003 1.00 91.25 287 SER A O 1
ATOM 2255 N N . GLU A 1 288 ? -3.608 -2.612 21.062 1.00 92.06 288 GLU A N 1
ATOM 2256 C CA . GLU A 1 288 ? -2.473 -1.828 21.534 1.00 92.06 288 GLU A CA 1
ATOM 2257 C C . GLU A 1 288 ? -2.901 -0.782 22.564 1.00 92.06 288 GLU A C 1
ATOM 2259 O O . GLU A 1 288 ? -3.942 -0.130 22.448 1.00 92.06 288 GLU A O 1
ATOM 2264 N N . ALA A 1 289 ? -2.067 -0.610 23.589 1.00 86.81 289 ALA A N 1
ATOM 2265 C CA . ALA A 1 289 ? -2.293 0.359 24.651 1.00 86.81 289 ALA A CA 1
ATOM 2266 C C . ALA A 1 289 ? -1.898 1.768 24.178 1.00 86.81 289 ALA A C 1
ATOM 2268 O O . ALA A 1 289 ? -0.803 2.256 24.453 1.00 86.81 289 ALA A O 1
ATOM 2269 N N . LEU A 1 290 ? -2.800 2.411 23.439 1.00 87.56 290 LEU A N 1
ATOM 2270 C CA . LEU A 1 290 ? -2.617 3.758 22.902 1.00 87.56 290 LEU A CA 1
ATOM 2271 C C . LEU A 1 290 ? -2.862 4.818 23.983 1.00 87.56 290 LEU A C 1
ATOM 2273 O O . LEU A 1 290 ? -3.890 4.801 24.664 1.00 87.56 290 LEU A O 1
ATOM 2277 N N . THR A 1 291 ? -1.918 5.744 24.141 1.00 84.50 291 THR A N 1
ATOM 2278 C CA . THR A 1 291 ? -1.887 6.698 25.262 1.00 84.50 291 THR A CA 1
ATOM 2279 C C . THR A 1 291 ? -2.667 7.981 24.995 1.00 84.50 291 THR A C 1
ATOM 2281 O O . THR A 1 291 ? -3.195 8.581 25.929 1.00 84.50 291 THR A O 1
ATOM 2284 N N . THR A 1 292 ? -2.754 8.412 23.737 1.00 89.31 292 THR A N 1
ATOM 2285 C CA . THR A 1 292 ? -3.386 9.681 23.353 1.00 89.31 292 THR A CA 1
ATOM 2286 C C . THR A 1 292 ? -4.781 9.452 22.766 1.00 89.31 292 THR A C 1
ATOM 2288 O O . THR A 1 292 ? -5.057 8.434 22.130 1.00 89.31 292 THR A O 1
ATOM 2291 N N . ALA A 1 293 ? -5.675 10.432 22.919 1.00 90.12 293 ALA A N 1
ATOM 2292 C CA . ALA A 1 293 ? -6.989 10.387 22.275 1.00 90.12 293 ALA A CA 1
ATOM 2293 C C . ALA A 1 293 ? -6.873 10.366 20.739 1.00 90.12 293 ALA A C 1
ATOM 2295 O O . ALA A 1 293 ? -7.622 9.658 20.067 1.00 90.12 293 ALA A O 1
ATOM 2296 N N . THR A 1 294 ? -5.905 11.105 20.187 1.00 91.00 294 THR A N 1
ATOM 2297 C CA . THR A 1 294 ? -5.636 11.170 18.745 1.00 91.00 294 THR A CA 1
ATOM 2298 C C . THR A 1 294 ? -5.230 9.812 18.188 1.00 91.00 294 THR A C 1
ATOM 2300 O O . THR A 1 294 ? -5.862 9.341 17.244 1.00 91.00 294 THR A O 1
ATOM 2303 N N . SER A 1 295 ? -4.252 9.135 18.798 1.00 92.94 295 SER A N 1
ATOM 2304 C CA . SER A 1 295 ? -3.848 7.791 18.369 1.00 92.94 295 SER A CA 1
ATOM 2305 C C . SER A 1 295 ? -4.998 6.788 18.449 1.00 92.94 295 SER A C 1
ATOM 2307 O O . SER A 1 295 ? -5.217 6.034 17.500 1.00 92.94 295 SER A O 1
ATOM 2309 N N . GLN A 1 296 ? -5.799 6.825 19.520 1.00 93.19 296 GLN A N 1
ATOM 2310 C CA . GLN A 1 296 ? -6.981 5.969 19.664 1.00 93.19 296 GLN A CA 1
ATOM 2311 C C . GLN A 1 296 ? -8.000 6.194 18.537 1.00 93.19 296 GLN A C 1
ATOM 2313 O O . GLN A 1 296 ? -8.472 5.227 17.934 1.00 93.19 296 GLN A O 1
ATOM 2318 N N . VAL A 1 297 ? -8.316 7.453 18.210 1.00 93.81 297 VAL A N 1
ATOM 2319 C CA . VAL A 1 297 ? -9.222 7.797 17.100 1.00 93.81 297 VAL A CA 1
ATOM 2320 C C . VAL A 1 297 ? -8.644 7.364 15.757 1.00 93.81 297 VAL A C 1
ATOM 2322 O O . VAL A 1 297 ? -9.363 6.770 14.949 1.00 93.81 297 VAL A O 1
ATOM 2325 N N . ASN A 1 298 ? -7.358 7.617 15.520 1.00 95.31 298 ASN A N 1
ATOM 2326 C CA . ASN A 1 298 ? -6.703 7.305 14.257 1.00 95.31 298 ASN A CA 1
ATOM 2327 C C . ASN A 1 298 ? -6.674 5.792 13.999 1.00 95.31 298 ASN A C 1
ATOM 2329 O O . ASN A 1 298 ? -7.186 5.327 12.978 1.00 95.31 298 ASN A O 1
ATOM 2333 N N . ILE A 1 299 ? -6.155 5.014 14.953 1.00 96.56 299 ILE A N 1
ATOM 2334 C CA . ILE A 1 299 ? -6.103 3.549 14.857 1.00 96.56 299 ILE A CA 1
ATOM 2335 C C . ILE A 1 299 ? -7.511 2.961 14.829 1.00 96.56 299 ILE A C 1
ATOM 2337 O O . ILE A 1 299 ? -7.803 2.089 14.011 1.00 96.56 299 ILE A O 1
ATOM 2341 N N . GLY A 1 300 ? -8.421 3.477 15.657 1.00 95.62 300 GLY A N 1
ATOM 2342 C CA . GLY A 1 300 ? -9.817 3.062 15.649 1.00 95.62 300 GLY A CA 1
ATOM 2343 C C . GLY A 1 300 ? -10.494 3.283 14.292 1.00 95.62 300 GLY A C 1
ATOM 2344 O O . GLY A 1 300 ? -11.266 2.427 13.857 1.00 95.62 300 GLY A O 1
ATOM 2345 N N . SER A 1 301 ? -10.199 4.398 13.621 1.00 96.81 301 SER A N 1
ATOM 2346 C CA . SER A 1 301 ? -10.728 4.702 12.287 1.00 96.81 301 SER A CA 1
ATOM 2347 C C . SER A 1 301 ? -10.122 3.789 11.223 1.00 96.81 301 SER A C 1
ATOM 2349 O O . SER A 1 301 ? -10.861 3.244 10.407 1.00 96.81 301 SER A O 1
ATOM 2351 N N . LEU A 1 302 ? -8.809 3.533 11.274 1.00 97.69 302 LEU A N 1
ATOM 2352 C CA . LEU A 1 302 ? -8.142 2.574 10.385 1.00 97.69 302 LEU A CA 1
ATOM 2353 C C . LEU A 1 302 ? -8.740 1.169 10.517 1.00 97.69 302 LEU A C 1
ATOM 2355 O O . LEU A 1 302 ? -9.037 0.538 9.504 1.00 97.69 302 LEU A O 1
ATOM 2359 N N . VAL A 1 303 ? -8.958 0.694 11.748 1.00 97.88 303 VAL A N 1
ATOM 2360 C CA . VAL A 1 303 ? -9.514 -0.641 12.024 1.00 97.88 303 VAL A CA 1
ATOM 2361 C C . VAL A 1 303 ? -10.910 -0.779 11.423 1.00 97.88 303 VAL A C 1
ATOM 2363 O O . VAL A 1 303 ? -11.150 -1.682 10.627 1.00 97.88 303 VAL A O 1
ATOM 2366 N N . TYR A 1 304 ? -11.835 0.125 11.750 1.00 97.75 304 TYR A N 1
ATOM 2367 C CA . TYR A 1 304 ? -13.210 0.032 11.245 1.00 97.75 304 TYR A CA 1
ATOM 2368 C C . TYR A 1 304 ? -13.321 0.360 9.751 1.00 97.75 304 TYR A C 1
ATOM 2370 O O . TYR A 1 304 ? -14.146 -0.232 9.051 1.00 97.75 304 TYR A O 1
ATOM 2378 N N . GLY A 1 305 ? -12.452 1.230 9.232 1.00 97.75 305 GLY A N 1
ATOM 2379 C CA . GLY A 1 305 ? -12.316 1.459 7.798 1.00 97.75 305 GLY A CA 1
ATOM 2380 C C . GLY A 1 305 ? -11.877 0.192 7.062 1.00 97.75 305 GLY A C 1
ATOM 2381 O O . GLY A 1 305 ? -12.445 -0.143 6.024 1.00 97.75 305 GLY A O 1
ATOM 2382 N N . TYR A 1 306 ? -10.905 -0.544 7.610 1.00 98.38 306 TYR A N 1
ATOM 2383 C CA . TYR A 1 306 ? -10.468 -1.831 7.068 1.00 98.38 306 TYR A CA 1
ATOM 2384 C C . TYR A 1 306 ? -11.586 -2.878 7.112 1.00 98.38 306 TYR A C 1
ATOM 2386 O O . TYR A 1 306 ? -11.840 -3.543 6.111 1.00 98.38 306 TYR A O 1
ATOM 2394 N N . LEU A 1 307 ? -12.302 -2.986 8.236 1.00 98.06 307 LEU A N 1
ATOM 2395 C CA . LEU A 1 307 ? -13.444 -3.897 8.367 1.00 98.06 307 LEU A CA 1
ATOM 2396 C C . LEU A 1 307 ? -14.547 -3.588 7.345 1.00 98.06 307 LEU A C 1
ATOM 2398 O O . LEU A 1 307 ? -15.115 -4.510 6.768 1.00 98.06 307 LEU A O 1
ATOM 2402 N N . THR A 1 308 ? -14.800 -2.310 7.062 1.00 97.62 308 THR A N 1
ATOM 2403 C CA . THR A 1 308 ? -15.749 -1.891 6.014 1.00 97.62 308 THR A CA 1
ATOM 2404 C C . THR A 1 308 ? -15.275 -2.295 4.619 1.00 97.62 308 THR A C 1
ATOM 2406 O O . THR A 1 308 ? -16.068 -2.735 3.791 1.00 97.62 308 THR A O 1
ATOM 2409 N N . ALA A 1 309 ? -13.971 -2.202 4.346 1.00 97.62 309 ALA A N 1
ATOM 2410 C CA . ALA A 1 309 ? -13.422 -2.697 3.087 1.00 97.62 309 ALA A CA 1
ATOM 2411 C C . ALA A 1 309 ? -13.569 -4.223 2.953 1.00 97.62 309 ALA A C 1
ATOM 2413 O O . ALA A 1 309 ? -13.800 -4.708 1.849 1.00 97.62 309 ALA A O 1
ATOM 2414 N N . LEU A 1 310 ? -13.492 -4.983 4.054 1.00 97.50 310 LEU A N 1
ATOM 2415 C CA . LEU A 1 310 ? -13.794 -6.419 4.035 1.00 97.50 310 LEU A CA 1
ATOM 2416 C C . LEU A 1 310 ? -15.271 -6.678 3.728 1.00 97.50 310 LEU A C 1
ATOM 2418 O O . LEU A 1 310 ? -15.568 -7.492 2.856 1.00 97.50 310 LEU A O 1
ATOM 2422 N N . THR A 1 311 ? -16.191 -5.988 4.409 1.00 96.81 311 THR A N 1
ATOM 2423 C CA . THR A 1 311 ? -17.632 -6.209 4.205 1.00 96.81 311 THR A CA 1
ATOM 2424 C C . THR A 1 311 ? -18.043 -5.922 2.766 1.00 96.81 311 THR A C 1
ATOM 2426 O O . THR A 1 311 ? -18.807 -6.692 2.188 1.00 96.81 311 THR A O 1
ATOM 2429 N N . ASP A 1 312 ? -17.502 -4.848 2.180 1.00 95.81 312 ASP A N 1
ATOM 2430 C CA . ASP A 1 312 ? -17.742 -4.487 0.783 1.00 95.81 312 ASP A CA 1
ATOM 2431 C C . ASP A 1 312 ? -17.124 -5.518 -0.165 1.00 95.81 312 ASP A C 1
ATOM 2433 O O . ASP A 1 312 ? -17.809 -6.068 -1.029 1.00 95.81 312 ASP A O 1
ATOM 2437 N N . LYS A 1 313 ? -15.849 -5.866 0.052 1.00 95.00 313 LYS A N 1
ATOM 2438 C CA . LYS A 1 313 ? -15.120 -6.743 -0.863 1.00 95.00 313 LYS A CA 1
ATOM 2439 C C . LYS A 1 313 ? -15.696 -8.152 -0.952 1.00 95.00 313 LYS A C 1
ATOM 2441 O O . LYS A 1 313 ? -15.719 -8.739 -2.033 1.00 95.00 313 LYS A O 1
ATOM 2446 N N . PHE A 1 314 ? -16.115 -8.696 0.181 1.00 95.50 314 PHE A N 1
ATOM 2447 C CA . PHE A 1 314 ? -16.652 -10.050 0.290 1.00 95.50 314 PHE A CA 1
ATOM 2448 C C . PHE A 1 314 ? -18.190 -10.066 0.292 1.00 95.50 314 PHE A C 1
ATOM 2450 O O . PHE A 1 314 ? -18.792 -11.116 0.481 1.00 95.50 314 PHE A O 1
ATOM 2457 N N . GLY A 1 315 ? -18.839 -8.921 0.050 1.00 94.38 315 GLY A N 1
ATOM 2458 C CA . GLY A 1 315 ? -20.273 -8.855 -0.237 1.00 94.38 315 GLY A CA 1
ATOM 2459 C C . GLY A 1 315 ? -21.202 -9.102 0.954 1.00 94.38 315 GLY A C 1
ATOM 2460 O O . GLY A 1 315 ? -22.371 -9.418 0.745 1.00 94.38 315 GLY A O 1
ATOM 2461 N N . PHE A 1 316 ? -20.729 -8.934 2.191 1.00 94.44 316 PHE A N 1
ATOM 2462 C CA . PHE A 1 316 ? -21.533 -9.134 3.405 1.00 94.44 316 PHE A CA 1
ATOM 2463 C C . PHE A 1 316 ? -21.897 -7.828 4.130 1.00 94.44 316 PHE A C 1
ATOM 2465 O O . PHE A 1 316 ? -22.284 -7.849 5.299 1.00 94.44 316 PHE A O 1
ATOM 2472 N N . SER A 1 317 ? -21.845 -6.679 3.450 1.00 92.81 317 SER A N 1
ATOM 2473 C CA . SER A 1 317 ? -22.258 -5.376 4.006 1.00 92.81 317 SER A CA 1
ATOM 2474 C C . SER A 1 317 ? -23.705 -5.341 4.522 1.00 92.81 317 SER A C 1
ATOM 2476 O O . SER A 1 317 ? -23.987 -4.641 5.489 1.00 92.81 317 SER A O 1
ATOM 2478 N N . SER A 1 318 ? -24.620 -6.112 3.923 1.00 91.94 318 SER A N 1
ATOM 2479 C CA . SER A 1 318 ? -26.028 -6.207 4.349 1.00 91.94 318 SER A CA 1
ATOM 2480 C C . SER A 1 318 ? -26.276 -7.204 5.4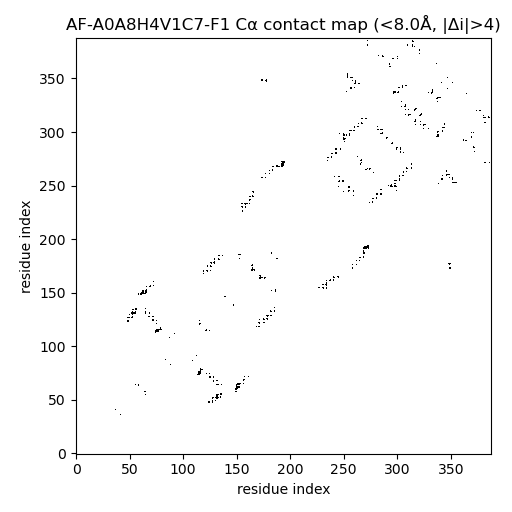87 1.00 91.94 318 SER A C 1
ATOM 2482 O O . SER A 1 318 ? -27.400 -7.301 5.981 1.00 91.94 318 SER A O 1
ATOM 2484 N N . SER A 1 319 ? -25.254 -7.952 5.912 1.00 95.25 319 SER A N 1
ATOM 2485 C CA . SER A 1 319 ? -25.367 -8.888 7.032 1.00 95.25 319 SER A CA 1
ATOM 2486 C C . SER A 1 319 ? -25.555 -8.156 8.367 1.00 95.25 319 SER A C 1
ATOM 2488 O O . SER A 1 319 ? -25.353 -6.940 8.480 1.00 95.25 319 SER A O 1
ATOM 2490 N N . GLN A 1 320 ? -25.904 -8.908 9.414 1.00 94.75 320 GLN A N 1
ATOM 2491 C CA . GLN A 1 320 ? -25.947 -8.380 10.778 1.00 94.75 320 GLN A CA 1
ATOM 2492 C C . GLN A 1 320 ? -24.578 -7.830 11.203 1.00 94.75 320 GLN A C 1
ATOM 2494 O O . GLN A 1 320 ? -24.507 -6.744 11.783 1.00 94.75 320 GLN A O 1
ATOM 2499 N N . LEU A 1 321 ? -23.497 -8.537 10.856 1.00 95.25 321 LEU A N 1
ATOM 2500 C CA . LEU A 1 321 ? -22.127 -8.100 11.098 1.00 95.25 321 LEU A CA 1
ATOM 2501 C C . LEU A 1 321 ? -21.794 -6.795 10.364 1.00 95.25 321 LEU A C 1
ATOM 2503 O O . LEU A 1 321 ? -21.287 -5.858 10.980 1.00 95.25 321 LEU A O 1
ATOM 2507 N N . GLY A 1 322 ? -22.116 -6.717 9.068 1.00 95.38 322 GLY A N 1
ATOM 2508 C CA . GLY A 1 322 ? -21.917 -5.511 8.258 1.00 95.38 322 GLY A CA 1
ATOM 2509 C C . GLY A 1 322 ? -22.668 -4.311 8.835 1.00 95.38 322 GLY A C 1
ATOM 2510 O O . GLY A 1 322 ? -22.079 -3.256 9.068 1.00 95.38 322 GLY A O 1
ATOM 2511 N N . SER A 1 323 ? -23.934 -4.513 9.207 1.00 96.06 323 SER A N 1
ATOM 2512 C CA . SER A 1 323 ? -24.765 -3.489 9.852 1.00 96.06 323 SER A CA 1
ATOM 2513 C C . SER A 1 323 ? -24.200 -3.033 11.203 1.00 96.06 323 SER A C 1
ATOM 2515 O O . SER A 1 323 ? -24.244 -1.843 11.520 1.00 96.06 323 SER A O 1
ATOM 2517 N N . ALA A 1 324 ? -23.638 -3.949 11.999 1.00 96.56 324 ALA A N 1
ATOM 2518 C CA . ALA A 1 324 ? -22.997 -3.617 13.271 1.00 96.56 324 ALA A CA 1
ATOM 2519 C C . ALA A 1 324 ? -21.718 -2.781 13.078 1.00 96.56 324 ALA A C 1
ATOM 2521 O O . ALA A 1 324 ? -21.506 -1.816 13.815 1.00 96.56 324 ALA A O 1
ATOM 2522 N N . ILE A 1 325 ? -20.899 -3.112 12.072 1.00 96.88 325 ILE A N 1
ATOM 2523 C CA . ILE A 1 325 ? -19.697 -2.345 11.702 1.00 96.88 325 ILE A CA 1
ATOM 2524 C C . ILE A 1 325 ? -20.093 -0.930 11.259 1.00 96.88 325 ILE A C 1
ATOM 2526 O O . ILE A 1 325 ? -19.568 0.048 11.795 1.00 96.88 325 ILE A O 1
ATOM 2530 N N . SER A 1 326 ? -21.061 -0.801 10.346 1.00 96.00 326 SER A N 1
ATOM 2531 C CA . SER A 1 326 ? -21.546 0.507 9.884 1.00 96.00 326 SER A CA 1
ATOM 2532 C C . SER A 1 326 ? -22.184 1.330 11.008 1.00 96.00 326 SER A C 1
ATOM 2534 O O . SER A 1 326 ? -21.969 2.540 11.082 1.00 96.00 326 SER A O 1
ATOM 2536 N N . GLY A 1 327 ? -22.928 0.690 11.915 1.00 96.00 327 GLY A N 1
ATOM 2537 C CA . GLY A 1 327 ? -23.533 1.353 13.072 1.00 96.00 327 GLY A CA 1
ATOM 2538 C C . GLY A 1 327 ? -22.500 1.946 14.035 1.00 96.00 327 GLY A C 1
ATOM 2539 O O . GLY A 1 327 ? -22.678 3.066 14.519 1.00 96.00 327 GLY A O 1
ATOM 2540 N N . GLU A 1 328 ? -21.394 1.240 14.281 1.00 95.69 328 GLU A N 1
ATOM 2541 C CA . GLU A 1 328 ? -20.292 1.754 15.104 1.00 95.69 328 GLU A CA 1
ATOM 2542 C C . GLU A 1 328 ? -19.554 2.915 14.418 1.00 95.69 328 GLU A C 1
ATOM 2544 O O . GLU A 1 328 ? -19.241 3.909 15.073 1.00 95.69 328 GLU A O 1
ATOM 2549 N N . ILE A 1 329 ? -19.338 2.850 13.100 1.00 95.56 329 ILE A N 1
ATOM 2550 C CA . ILE A 1 329 ? -18.750 3.966 12.336 1.00 95.56 329 ILE A CA 1
ATOM 2551 C C . ILE A 1 329 ? -19.635 5.207 12.431 1.00 95.56 329 ILE A C 1
ATOM 2553 O O . ILE A 1 329 ? -19.143 6.289 12.753 1.00 95.56 329 ILE A O 1
ATOM 2557 N N . PHE A 1 330 ? -20.946 5.050 12.241 1.00 95.50 330 PHE A N 1
ATOM 2558 C CA . PHE A 1 330 ? -21.897 6.150 12.379 1.00 95.50 330 PHE A CA 1
ATOM 2559 C C . PHE A 1 330 ? -21.873 6.757 13.791 1.00 95.50 330 PHE A C 1
ATOM 2561 O O . PHE A 1 330 ? -21.886 7.982 13.941 1.00 95.50 330 PHE A O 1
ATOM 2568 N N . LYS A 1 331 ? -21.772 5.923 14.841 1.00 94.25 331 LYS A N 1
ATOM 2569 C CA . LYS A 1 331 ? -21.609 6.396 16.227 1.00 94.25 331 LYS A CA 1
ATOM 2570 C C . LYS A 1 331 ? -20.346 7.255 16.372 1.00 94.25 331 LYS A C 1
ATOM 2572 O O . LYS A 1 331 ? -20.411 8.329 16.968 1.00 94.25 331 LYS A O 1
ATOM 2577 N N . ARG A 1 332 ? -19.216 6.819 15.808 1.00 93.56 332 ARG A N 1
ATOM 2578 C CA . ARG A 1 332 ? -17.939 7.555 15.868 1.00 93.56 332 ARG A CA 1
ATOM 2579 C C . ARG A 1 332 ? -17.980 8.873 15.109 1.00 93.56 332 ARG A C 1
ATOM 2581 O O . ARG A 1 332 ? -17.538 9.886 15.642 1.00 93.56 332 ARG A O 1
ATOM 2588 N N . GLN A 1 333 ? -18.560 8.878 13.911 1.00 93.19 333 GLN A N 1
ATOM 2589 C CA . GLN A 1 333 ? -18.754 10.091 13.112 1.00 93.19 333 GLN A CA 1
ATOM 2590 C C . GLN A 1 333 ? -19.596 11.121 13.868 1.00 93.19 333 GLN A C 1
ATOM 2592 O O . GLN A 1 333 ? -19.181 12.266 14.026 1.00 93.19 333 GLN A O 1
ATOM 2597 N N . LYS A 1 334 ? -20.738 10.697 14.426 1.00 91.94 334 LYS A N 1
ATOM 2598 C CA . LYS A 1 334 ? -21.609 11.570 15.225 1.00 91.94 334 LYS A CA 1
ATOM 2599 C C . LYS A 1 334 ? -20.898 12.154 16.451 1.00 91.94 334 LYS A C 1
ATOM 2601 O O . LYS A 1 334 ? -21.181 13.285 16.837 1.00 91.94 334 LYS A O 1
ATOM 2606 N N . ASN A 1 335 ? -19.985 11.392 17.048 1.00 89.69 335 ASN A N 1
ATOM 2607 C CA . ASN A 1 335 ? -19.249 11.787 18.245 1.00 89.69 335 ASN A CA 1
ATOM 2608 C C . ASN A 1 335 ? -17.936 12.536 17.942 1.00 89.69 335 ASN A C 1
ATOM 2610 O O . ASN A 1 335 ? -17.211 12.874 18.876 1.00 89.69 335 ASN A O 1
ATOM 2614 N N . GLY A 1 336 ? -17.592 12.776 16.670 1.00 88.31 336 GLY A N 1
ATOM 2615 C CA . GLY A 1 336 ? -16.324 13.412 16.289 1.00 88.31 336 GLY A CA 1
ATOM 2616 C C . GLY A 1 336 ? -15.080 12.556 16.576 1.00 88.31 336 GLY A C 1
ATOM 2617 O O . GLY A 1 336 ? -13.959 13.069 16.609 1.00 88.31 336 GLY A O 1
ATOM 2618 N N . THR A 1 337 ? -15.249 11.247 16.778 1.00 91.75 337 THR A N 1
ATOM 2619 C CA . THR A 1 337 ? -14.173 10.275 17.049 1.00 91.75 337 THR A CA 1
ATOM 2620 C C . THR A 1 337 ? -13.839 9.430 15.819 1.00 91.75 337 THR A C 1
ATOM 2622 O O . THR A 1 337 ? -13.454 8.264 15.921 1.00 91.75 337 THR A O 1
ATOM 2625 N N . TRP A 1 338 ? -13.995 10.037 14.641 1.00 93.75 338 TRP A N 1
ATOM 2626 C CA . TRP A 1 338 ? -13.719 9.455 13.333 1.00 93.75 338 TRP A CA 1
ATOM 2627 C C . TRP A 1 338 ? -12.735 10.325 12.543 1.00 93.75 338 TRP A C 1
ATOM 2629 O O . TRP A 1 338 ? -12.681 11.549 12.715 1.00 93.75 338 TRP A O 1
ATOM 2639 N N . LEU A 1 339 ? -11.948 9.679 11.685 1.00 92.75 339 LEU A N 1
ATOM 2640 C CA . LEU A 1 339 ? -11.159 10.333 10.650 1.00 92.75 339 LEU A CA 1
ATOM 2641 C C . LEU A 1 339 ? -11.975 10.426 9.362 1.00 92.75 339 LEU A C 1
ATOM 2643 O O . LEU A 1 339 ? -12.123 9.435 8.656 1.00 92.75 339 LEU A O 1
ATOM 2647 N N . ASP A 1 340 ? -12.452 11.619 9.017 1.00 90.62 340 ASP A N 1
ATOM 2648 C CA . ASP A 1 340 ? -13.361 11.817 7.875 1.00 90.62 340 ASP A CA 1
ATOM 2649 C C . ASP A 1 340 ? -12.760 11.412 6.521 1.00 90.62 340 ASP A C 1
ATOM 2651 O O . ASP A 1 340 ? -13.484 11.018 5.613 1.00 90.62 340 ASP A O 1
ATOM 2655 N N . MET A 1 341 ? -11.430 11.434 6.394 1.00 91.94 341 MET A N 1
ATOM 2656 C CA . MET A 1 341 ? -10.728 10.958 5.195 1.00 91.94 341 MET A CA 1
ATOM 2657 C C . MET A 1 341 ? -10.689 9.425 5.058 1.00 91.94 341 MET A C 1
ATOM 2659 O O . MET A 1 341 ? -10.292 8.917 4.007 1.00 91.94 341 MET A O 1
ATOM 2663 N N . VAL A 1 342 ? -11.092 8.674 6.089 1.00 94.75 342 VAL A N 1
ATOM 2664 C CA . VAL A 1 342 ? -11.293 7.223 6.001 1.00 94.75 342 VAL A CA 1
ATOM 2665 C C . VAL A 1 342 ? -12.640 6.976 5.328 1.00 94.75 342 VAL A C 1
ATOM 2667 O O . VAL A 1 342 ? -13.697 7.044 5.955 1.00 94.75 342 VAL A O 1
ATOM 2670 N N . GLN A 1 343 ? -12.581 6.695 4.030 1.00 93.38 343 GLN A N 1
ATOM 2671 C CA . GLN A 1 343 ? -13.739 6.488 3.168 1.00 93.38 343 GLN A CA 1
ATOM 2672 C C . GLN A 1 343 ? -13.470 5.394 2.132 1.00 93.38 343 GLN A C 1
ATOM 2674 O O . GLN A 1 343 ? -12.321 5.129 1.775 1.00 93.38 343 GLN A O 1
ATOM 2679 N N . LEU A 1 344 ? -14.542 4.795 1.616 1.00 91.38 344 LEU A N 1
ATOM 2680 C CA . LEU A 1 344 ? -14.496 3.807 0.544 1.00 91.38 344 LEU A CA 1
ATOM 2681 C C . LEU A 1 344 ? -15.194 4.387 -0.704 1.00 91.38 344 LEU A C 1
ATOM 2683 O O . LEU A 1 344 ? -16.355 4.781 -0.591 1.00 91.38 344 LEU A O 1
ATOM 2687 N N . PRO A 1 345 ? -14.538 4.458 -1.881 1.00 92.38 345 PRO A N 1
ATOM 2688 C CA . PRO A 1 345 ? -13.145 4.091 -2.159 1.00 92.38 345 PRO A CA 1
ATOM 2689 C C . PRO A 1 345 ? -12.125 5.025 -1.471 1.00 92.38 345 PRO A C 1
ATOM 2691 O O . PRO A 1 345 ? -12.417 6.206 -1.271 1.00 92.38 345 PRO A O 1
ATOM 2694 N N . PRO A 1 346 ? -10.919 4.525 -1.133 1.00 93.62 346 PRO A N 1
ATOM 2695 C CA . PRO A 1 346 ? -9.920 5.309 -0.413 1.00 93.62 346 PRO A CA 1
ATOM 2696 C C . PRO A 1 346 ? -9.330 6.417 -1.295 1.00 93.62 346 PRO A C 1
ATOM 2698 O O . PRO A 1 346 ? -9.178 6.247 -2.508 1.00 93.62 346 PRO A O 1
ATOM 2701 N N . LEU A 1 347 ? -8.961 7.543 -0.677 1.00 91.56 347 LEU A N 1
ATOM 2702 C CA . LEU A 1 347 ? -8.281 8.641 -1.369 1.00 91.56 347 LEU A CA 1
ATOM 2703 C C . LEU A 1 347 ? -6.906 8.190 -1.901 1.00 91.56 347 LEU A C 1
ATOM 2705 O O . LEU A 1 347 ? -6.199 7.450 -1.215 1.00 91.56 347 LEU A O 1
ATOM 2709 N N . PRO A 1 348 ? -6.475 8.646 -3.092 1.00 92.06 348 PRO A N 1
ATOM 2710 C CA . PRO A 1 348 ? -5.103 8.449 -3.547 1.00 92.06 348 PRO A CA 1
ATOM 2711 C C . PRO A 1 348 ? -4.100 9.044 -2.553 1.00 92.06 348 PRO A C 1
ATOM 2713 O O . PRO A 1 348 ? -4.328 10.127 -2.016 1.00 92.06 348 PRO A O 1
ATOM 2716 N N . VAL A 1 349 ? -2.952 8.386 -2.372 1.00 91.75 349 VAL A N 1
ATOM 2717 C CA . VAL A 1 349 ? -1.891 8.844 -1.451 1.00 91.75 349 VAL A CA 1
ATOM 2718 C C . VAL A 1 349 ? -1.451 10.286 -1.748 1.00 91.75 349 VAL A C 1
ATOM 2720 O O . VAL A 1 349 ? -1.236 11.065 -0.824 1.00 91.75 349 VAL A O 1
ATOM 2723 N N . SER A 1 350 ? -1.423 10.680 -3.024 1.00 89.12 350 SER A N 1
ATOM 2724 C CA . SER A 1 350 ? -1.066 12.034 -3.470 1.00 89.12 350 SER A CA 1
ATOM 2725 C C . SER A 1 350 ? -2.045 13.130 -3.033 1.00 89.12 350 SER A C 1
ATOM 2727 O O . SER A 1 350 ? -1.700 14.311 -3.076 1.00 89.12 350 SER A O 1
ATOM 2729 N N . GLN A 1 351 ? -3.265 12.759 -2.635 1.00 90.88 351 GLN A N 1
ATOM 2730 C CA . GLN A 1 351 ? -4.305 13.677 -2.166 1.00 90.88 351 GLN A CA 1
ATOM 2731 C C . GLN A 1 351 ? -4.359 13.774 -0.637 1.00 90.88 351 GLN A C 1
ATOM 2733 O O . GLN A 1 351 ? -5.125 14.582 -0.115 1.00 90.88 351 GLN A O 1
ATOM 2738 N N . ILE A 1 352 ? -3.557 12.985 0.087 1.00 90.25 352 ILE A N 1
ATOM 2739 C CA . ILE A 1 352 ? -3.490 13.065 1.546 1.00 90.25 352 ILE A CA 1
ATOM 2740 C C . ILE A 1 352 ? -2.754 14.363 1.915 1.00 90.25 352 ILE A C 1
ATOM 2742 O O . ILE A 1 352 ? -1.568 14.508 1.588 1.00 90.25 352 ILE A O 1
ATOM 2746 N N . PRO A 1 353 ? -3.422 15.316 2.592 1.00 83.44 353 PRO A N 1
ATOM 2747 C CA . PRO A 1 353 ? -2.812 16.585 2.951 1.00 83.44 353 PRO A CA 1
ATOM 2748 C C . PRO A 1 353 ? -1.620 16.349 3.879 1.00 83.44 353 PRO A C 1
ATOM 2750 O O . PRO A 1 353 ? -1.633 15.447 4.708 1.00 83.44 353 PRO A O 1
ATOM 2753 N N . SER A 1 354 ? -0.574 17.158 3.737 1.00 75.94 354 SER A N 1
ATOM 2754 C CA . SER A 1 354 ? 0.517 17.194 4.709 1.00 75.94 354 SER A CA 1
ATOM 2755 C C . SER A 1 354 ? 0.146 18.229 5.762 1.00 75.94 354 SER A C 1
ATOM 2757 O O . SER A 1 354 ? 0.207 19.425 5.465 1.00 75.94 354 SER A O 1
ATOM 2759 N N . SER A 1 355 ? -0.257 17.809 6.963 1.00 65.00 355 SER A N 1
ATOM 2760 C CA . SER A 1 355 ? -0.553 18.760 8.042 1.00 65.00 355 SER A CA 1
ATOM 2761 C C . SER A 1 355 ? 0.756 19.365 8.526 1.00 65.00 355 SER A C 1
ATOM 2763 O O . SER A 1 355 ? 1.437 18.824 9.392 1.00 65.00 355 SER A O 1
ATOM 2765 N N . ALA A 1 356 ? 1.159 20.476 7.912 1.00 49.16 356 ALA A N 1
ATOM 2766 C CA . ALA A 1 356 ? 2.417 21.116 8.254 1.00 49.16 356 ALA A CA 1
ATOM 2767 C C . ALA A 1 356 ? 2.392 21.727 9.661 1.00 49.16 356 ALA A C 1
ATOM 2769 O O . ALA A 1 356 ? 3.472 21.920 10.190 1.00 49.16 356 ALA A O 1
ATOM 2770 N N . ASN A 1 357 ? 1.226 22.016 10.268 1.00 44.47 357 ASN A N 1
ATOM 2771 C CA . ASN A 1 357 ? 1.141 22.684 11.581 1.00 44.47 357 ASN A CA 1
ATOM 2772 C C . ASN A 1 357 ? -0.214 22.565 12.322 1.00 44.47 357 ASN A C 1
ATOM 2774 O O . ASN A 1 357 ? -0.441 23.309 13.272 1.00 44.47 357 ASN A O 1
ATOM 2778 N N . GLU A 1 358 ? -1.137 21.679 11.939 1.00 45.00 358 GLU A N 1
ATOM 2779 C CA . GLU A 1 358 ? -2.423 21.593 12.650 1.00 45.00 358 GLU A CA 1
ATOM 2780 C C . GLU A 1 358 ? -2.345 20.572 13.786 1.00 45.00 358 GLU A C 1
ATOM 2782 O O . GLU A 1 358 ? -2.553 19.372 13.602 1.00 45.00 358 GLU A O 1
ATOM 2787 N N . SER A 1 359 ? -2.050 21.058 14.994 1.00 46.84 359 SER A N 1
ATOM 2788 C CA . SER A 1 359 ? -2.478 20.375 16.210 1.00 46.84 359 SER A CA 1
ATOM 2789 C C . SER A 1 359 ? -4.005 20.382 16.213 1.00 46.84 359 SER A C 1
ATOM 2791 O O . SER A 1 359 ? -4.629 21.352 16.645 1.00 46.84 359 SER A O 1
ATOM 2793 N N . LEU A 1 360 ? -4.614 19.330 15.666 1.00 54.34 360 LEU A N 1
ATOM 2794 C CA . LEU A 1 360 ? -6.033 19.071 15.859 1.00 54.34 360 LEU A CA 1
ATOM 2795 C C . LEU A 1 360 ? -6.216 18.767 17.344 1.00 54.34 360 LEU A C 1
ATOM 2797 O O . LEU A 1 360 ? -6.053 17.627 17.778 1.00 54.34 360 LEU A O 1
ATOM 2801 N N . ASP A 1 361 ? -6.482 19.815 18.119 1.00 52.22 361 ASP A N 1
ATOM 2802 C CA . ASP A 1 361 ? -6.840 19.731 19.527 1.00 52.22 361 ASP A CA 1
ATOM 2803 C C . ASP A 1 361 ? -8.213 19.052 19.581 1.00 52.22 361 ASP A C 1
ATOM 2805 O O . ASP A 1 361 ? -9.273 19.673 19.463 1.00 52.22 361 ASP A O 1
ATOM 2809 N N . ARG A 1 362 ? -8.188 17.716 19.559 1.00 64.44 362 ARG A N 1
ATOM 2810 C CA . ARG A 1 362 ? -9.389 16.895 19.459 1.00 64.44 362 ARG A CA 1
ATOM 2811 C C . ARG A 1 362 ? -9.970 16.760 20.867 1.00 64.44 362 ARG A C 1
ATOM 2813 O O . ARG A 1 362 ? -9.217 16.492 21.806 1.00 64.44 362 ARG A O 1
ATOM 2820 N N . PRO A 1 363 ? -11.291 16.941 21.044 1.00 59.97 363 PRO A N 1
ATOM 2821 C CA . PRO A 1 363 ? -11.911 16.830 22.356 1.00 59.97 363 PRO A CA 1
ATOM 2822 C C . PRO A 1 363 ? -11.598 15.478 23.003 1.00 59.97 363 PRO A C 1
ATOM 2824 O O . PRO A 1 363 ? -11.528 14.448 22.327 1.00 59.97 363 PRO A O 1
ATOM 2827 N N . ALA A 1 364 ? -11.413 15.496 24.325 1.00 66.81 364 ALA A N 1
ATOM 2828 C CA . ALA A 1 364 ? -11.142 14.299 25.106 1.00 66.81 364 ALA A CA 1
ATOM 2829 C C . ALA A 1 364 ? -12.225 13.234 24.872 1.00 66.81 364 ALA A C 1
ATOM 2831 O O . ALA A 1 364 ? -13.420 13.540 24.800 1.00 66.81 364 ALA A O 1
ATOM 2832 N N . LEU A 1 365 ? -11.801 11.974 24.767 1.00 73.88 365 LEU A N 1
ATOM 2833 C CA . LEU A 1 365 ? -12.708 10.849 24.576 1.00 73.88 365 LEU A CA 1
ATOM 2834 C C . LEU A 1 365 ? -13.639 10.717 25.786 1.00 73.88 365 LEU A C 1
ATOM 2836 O O . LEU A 1 365 ? -13.190 10.462 26.900 1.00 73.88 365 LEU A O 1
ATOM 2840 N N . GLN A 1 366 ? -14.940 10.895 25.553 1.00 67.69 366 GLN A N 1
ATOM 2841 C CA . GLN A 1 366 ? -15.972 10.760 26.588 1.00 67.69 366 GLN A CA 1
ATOM 2842 C C . GLN A 1 366 ? -16.243 9.290 26.945 1.00 67.69 366 GLN A C 1
ATOM 2844 O O . GLN A 1 366 ? -16.553 8.978 28.090 1.00 67.69 366 GLN A O 1
ATOM 2849 N N . GLU A 1 367 ? -16.100 8.387 25.970 1.00 71.25 367 GLU A N 1
ATOM 2850 C CA . GLU A 1 367 ? -16.224 6.937 26.130 1.00 71.25 367 GLU A CA 1
ATOM 2851 C C . GLU A 1 367 ? -15.019 6.239 25.480 1.00 71.25 367 GLU A C 1
ATOM 2853 O O . GLU A 1 367 ? -14.532 6.708 24.443 1.00 71.25 367 GLU A O 1
ATOM 2858 N N . PRO A 1 368 ? -14.555 5.102 26.032 1.00 74.44 368 PRO A N 1
ATOM 2859 C CA . PRO A 1 368 ? -13.542 4.288 25.375 1.00 74.44 368 PRO A CA 1
ATOM 2860 C C . PRO A 1 368 ? -14.067 3.776 24.028 1.00 74.44 368 PRO A C 1
ATOM 2862 O O . PRO A 1 368 ? -15.199 3.295 23.921 1.00 74.44 368 PRO A O 1
ATOM 2865 N N . LEU A 1 369 ? -13.235 3.868 22.988 1.00 83.44 369 LEU A N 1
ATOM 2866 C CA . LEU A 1 369 ? -13.591 3.379 21.659 1.00 83.44 369 LEU A CA 1
ATOM 2867 C C . LEU A 1 369 ? -13.801 1.863 21.689 1.00 83.44 369 LEU A C 1
ATOM 2869 O O . LEU A 1 369 ? -12.976 1.109 22.204 1.00 83.44 369 LEU A O 1
ATOM 2873 N N . ARG A 1 370 ? -14.912 1.404 21.110 1.00 88.00 370 ARG A N 1
ATOM 2874 C CA . ARG A 1 370 ? -15.284 -0.011 21.139 1.00 88.00 370 ARG A CA 1
ATOM 2875 C C . ARG A 1 370 ? -14.414 -0.834 20.188 1.00 88.00 370 ARG A C 1
ATOM 2877 O O . ARG A 1 370 ? -14.505 -0.684 18.967 1.00 88.00 370 ARG A O 1
ATOM 2884 N N . ALA A 1 371 ? -13.618 -1.746 20.735 1.00 91.62 371 ALA A N 1
ATOM 2885 C CA . ALA A 1 371 ? -12.894 -2.737 19.943 1.00 91.62 371 ALA A CA 1
ATOM 2886 C C . ALA A 1 371 ? -13.860 -3.721 19.257 1.00 91.62 371 ALA A C 1
ATOM 2888 O O . ALA A 1 371 ? -14.922 -4.058 19.790 1.00 91.62 371 ALA A O 1
ATOM 2889 N N . PHE A 1 372 ? -13.483 -4.187 18.071 1.00 95.12 372 PHE A N 1
ATOM 2890 C CA . PHE A 1 372 ? -14.211 -5.213 17.340 1.00 95.12 372 PHE A CA 1
ATOM 2891 C C . PHE A 1 372 ? -13.960 -6.597 17.956 1.00 95.12 372 PHE A C 1
ATOM 2893 O O . PHE A 1 372 ? -12.812 -6.973 18.201 1.00 95.12 372 PHE A O 1
ATOM 2900 N N . SER A 1 373 ? -15.027 -7.370 18.179 1.00 94.38 373 SER A N 1
ATOM 2901 C CA . SER A 1 373 ? -14.961 -8.670 18.865 1.00 94.38 373 SER A CA 1
ATOM 2902 C C . SER A 1 373 ? -15.529 -9.854 18.074 1.00 94.38 373 SER A C 1
ATOM 2904 O O . SER A 1 373 ? -15.231 -10.998 18.411 1.00 94.38 373 SER A O 1
ATOM 2906 N N . ALA A 1 374 ? -16.310 -9.624 17.014 1.00 94.88 374 ALA A N 1
ATOM 2907 C CA . ALA A 1 374 ? -16.994 -10.674 16.247 1.00 94.88 374 ALA A CA 1
ATOM 2908 C C . ALA A 1 374 ? -16.078 -11.348 15.201 1.00 94.88 374 ALA A C 1
ATOM 2910 O O . ALA A 1 374 ? -16.436 -11.507 14.037 1.00 94.88 374 ALA A O 1
ATOM 2911 N N . VAL A 1 375 ? -14.864 -11.734 15.611 1.00 94.25 375 VAL A N 1
ATOM 2912 C CA . VAL A 1 375 ? -13.824 -12.265 14.710 1.00 94.25 375 VAL A CA 1
ATOM 2913 C C . VAL A 1 375 ? -14.246 -13.583 14.059 1.00 94.25 375 VAL A C 1
ATOM 2915 O O . VAL A 1 375 ? -14.019 -13.763 12.869 1.00 94.25 375 VAL A O 1
ATOM 2918 N N . GLY A 1 376 ? -14.888 -14.486 14.808 1.00 94.50 376 GLY A N 1
ATOM 2919 C CA . GLY A 1 376 ? -15.337 -15.776 14.270 1.00 94.50 376 GLY A CA 1
ATOM 2920 C C . GLY A 1 376 ? -16.372 -15.626 13.152 1.00 94.50 376 GLY A C 1
ATOM 2921 O O . GLY A 1 376 ? -16.225 -16.233 12.098 1.00 94.50 376 GLY A O 1
ATOM 2922 N N . GLU A 1 377 ? -17.370 -14.760 13.351 1.00 94.50 377 GLU A N 1
ATOM 2923 C CA . GLU A 1 377 ? -18.390 -14.466 12.336 1.00 94.50 377 GLU A CA 1
ATOM 2924 C C . GLU A 1 377 ? -17.774 -13.796 11.102 1.00 94.50 377 GLU A C 1
ATOM 2926 O O . GLU A 1 377 ? -18.098 -14.163 9.978 1.00 94.50 377 GLU A O 1
ATOM 2931 N N . LEU A 1 378 ? -16.831 -12.867 11.299 1.00 95.69 378 LEU A N 1
ATOM 2932 C CA . LEU A 1 378 ? -16.117 -12.213 10.202 1.00 95.69 378 LEU A CA 1
ATOM 2933 C C . LEU A 1 378 ? -15.344 -13.210 9.336 1.00 95.69 378 LEU A C 1
ATOM 2935 O O . LEU A 1 378 ? -15.409 -13.138 8.112 1.00 95.69 378 LEU A O 1
ATOM 2939 N N . VAL A 1 379 ? -14.608 -14.129 9.966 1.00 95.69 379 VAL A N 1
ATOM 2940 C CA . VAL A 1 379 ? -13.833 -15.151 9.249 1.00 95.69 379 VAL A CA 1
ATOM 2941 C C . VAL A 1 379 ? -14.760 -16.079 8.468 1.00 95.69 379 VAL A C 1
ATOM 2943 O O . VAL A 1 379 ? -14.472 -16.357 7.309 1.00 95.69 379 VAL A O 1
ATOM 2946 N N . MET A 1 380 ? -15.888 -16.482 9.057 1.00 95.44 380 MET A N 1
ATOM 2947 C CA . MET 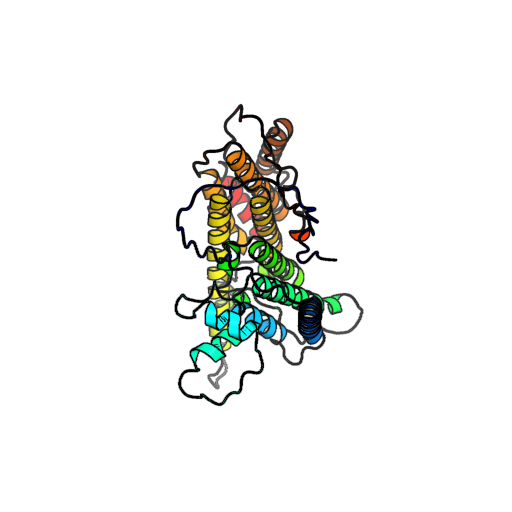A 1 380 ? -16.892 -17.314 8.388 1.00 95.44 380 MET A CA 1
ATOM 2948 C C . MET A 1 380 ? -17.478 -16.618 7.148 1.00 95.44 380 MET A C 1
ATOM 2950 O O . MET A 1 380 ? -17.517 -17.215 6.082 1.00 95.44 380 MET A O 1
ATOM 2954 N N . GLN A 1 381 ? -17.832 -15.331 7.240 1.00 95.44 381 GLN A N 1
ATOM 2955 C CA . GLN A 1 381 ? -18.329 -14.562 6.086 1.00 95.44 381 GLN A CA 1
ATOM 2956 C C . GLN A 1 381 ? -17.286 -14.444 4.960 1.00 95.44 381 GLN A C 1
ATOM 2958 O O . GLN A 1 381 ? -17.620 -14.532 3.780 1.00 95.44 381 GLN A O 1
ATOM 2963 N N . VAL A 1 382 ? -16.008 -14.255 5.313 1.00 94.62 382 VAL A N 1
ATOM 2964 C CA . VAL A 1 382 ? -14.906 -14.231 4.334 1.00 94.62 382 VAL A CA 1
ATOM 2965 C C . VAL A 1 382 ? -14.711 -15.605 3.687 1.00 94.62 382 VAL A C 1
ATOM 2967 O O . VAL A 1 382 ? -14.461 -15.677 2.486 1.00 94.62 382 VAL A O 1
ATOM 2970 N N . GLU A 1 383 ? -14.821 -16.683 4.462 1.00 93.88 383 GLU A N 1
ATOM 2971 C CA . GLU A 1 383 ? -14.730 -18.060 3.971 1.00 93.88 383 GLU A CA 1
ATOM 2972 C C . GLU A 1 383 ? -15.881 -18.400 3.013 1.00 93.88 383 GLU A C 1
ATOM 2974 O O . GLU A 1 383 ? -15.629 -18.886 1.908 1.00 93.88 383 GLU A O 1
ATOM 2979 N N . ASP A 1 384 ? -17.121 -18.074 3.378 1.00 93.31 384 ASP A N 1
ATOM 2980 C CA . ASP A 1 384 ? -18.305 -18.282 2.537 1.00 93.31 384 ASP A CA 1
ATOM 2981 C C . ASP A 1 384 ? -18.172 -17.545 1.195 1.00 93.31 384 ASP A C 1
ATOM 2983 O O . ASP A 1 384 ? -18.401 -18.116 0.123 1.00 93.31 384 ASP A O 1
ATOM 2987 N N . ALA A 1 385 ? -17.717 -16.289 1.241 1.00 90.69 385 ALA A N 1
ATOM 2988 C CA . ALA A 1 385 ? -17.473 -15.482 0.050 1.00 90.69 385 ALA A CA 1
ATOM 2989 C C . ALA A 1 385 ? -16.286 -15.981 -0.793 1.00 90.69 385 ALA A C 1
ATOM 2991 O O . ALA A 1 385 ? -16.261 -15.757 -2.000 1.00 90.69 385 ALA A O 1
ATOM 2992 N N . TYR A 1 386 ? -15.294 -16.638 -0.185 1.00 88.75 386 TYR A N 1
ATOM 2993 C CA . TYR A 1 386 ? -14.156 -17.221 -0.903 1.00 88.75 386 TYR A CA 1
ATOM 2994 C C . TYR A 1 386 ? -14.518 -18.518 -1.637 1.00 88.75 386 TYR A C 1
ATOM 2996 O O . TYR A 1 386 ? -13.964 -18.803 -2.702 1.00 88.75 386 TYR A O 1
ATOM 3004 N N . ASN A 1 387 ? -15.421 -19.306 -1.052 1.00 87.12 387 ASN A N 1
ATOM 3005 C CA . ASN A 1 387 ? -15.849 -20.600 -1.581 1.00 87.12 387 ASN A CA 1
ATOM 3006 C C . ASN A 1 387 ? -16.918 -20.492 -2.684 1.00 87.12 387 ASN A C 1
ATOM 3008 O O . ASN A 1 387 ? -17.201 -21.492 -3.348 1.00 87.12 387 ASN A O 1
ATOM 3012 N N . THR A 1 388 ? -17.493 -19.303 -2.875 1.00 80.56 388 THR A N 1
ATOM 3013 C CA . THR A 1 388 ? -18.452 -18.981 -3.943 1.00 80.56 388 THR A CA 1
ATOM 3014 C C . THR A 1 388 ? -17.724 -18.461 -5.182 1.00 80.56 388 THR A C 1
ATOM 3016 O O . THR A 1 388 ? -18.100 -18.865 -6.307 1.00 80.56 388 THR A O 1
#

Mean predicted aligned error: 12.95 Å

pLDDT: mean 77.71, std 23.73, range [25.2, 98.44]